Protein AF-0000000068951080 (afdb_homodimer)

Nearest PDB structures (foldseek):
  8px4-assembly2_B-2  TM=9.519E-01  e=4.107E-10  Leptospira interrogans serovar Copenhageni
  8ck4-assembly1_A  TM=9.350E-01  e=1.246E-05  Homo sapiens
  3f1n-assembly1_A  TM=9.332E-01  e=1.671E-05  Homo sapiens
  1vb6-assembly1_B  TM=8.051E-01  e=1.194E-06  Escherichia coli K-12
  3mfx-assembly2_C-2  TM=7.605E-01  e=4.877E-06  Shewanella oneidensis

Radius of gyration: 23.64 Å; Cα contacts (8 Å, |Δi|>4): 684; chains: 2; bounding box: 45×68×58 Å

Solvent-accessible surface area (backbone atoms only — not comparable to full-atom values): 20672 Å² total; per-residue (Å²): 127,80,74,78,62,65,58,40,37,67,63,53,42,43,66,37,76,42,21,42,36,32,26,39,89,87,38,32,24,73,38,50,26,56,24,33,29,83,66,34,62,41,48,44,76,73,47,43,68,35,52,57,66,75,42,33,35,78,94,40,40,66,65,49,53,55,52,53,52,46,21,70,72,62,41,78,45,71,67,58,68,49,42,31,52,23,71,87,67,47,80,34,34,32,38,32,36,34,31,49,39,76,92,76,50,28,38,42,34,39,41,34,79,42,40,75,69,37,63,47,37,63,56,48,53,42,45,61,69,54,74,51,88,64,54,74,66,48,48,54,51,50,55,42,62,52,32,61,54,48,69,64,52,46,11,61,75,68,72,45,54,56,69,58,40,49,52,48,51,54,48,50,26,58,69,70,70,34,68,57,68,51,24,49,48,18,53,43,47,46,55,64,31,72,84,128,79,74,79,62,65,56,39,37,66,64,54,43,41,66,37,78,41,21,42,36,33,26,39,90,87,37,33,25,72,39,51,25,56,23,33,28,84,67,34,64,43,49,44,76,72,47,44,68,36,53,56,67,77,42,35,35,77,91,42,39,66,64,48,53,56,50,52,52,45,20,71,72,62,39,79,45,70,66,57,68,49,43,30,52,23,71,88,67,47,79,35,34,32,38,33,36,32,32,50,38,76,92,77,52,29,38,43,33,40,40,35,79,44,40,74,66,34,62,45,38,61,54,48,54,40,46,62,70,51,74,51,90,64,56,73,66,49,48,55,51,50,54,42,62,51,32,60,55,46,70,64,51,46,11,62,76,68,72,45,52,57,69,56,42,48,51,48,51,54,50,50,25,58,71,68,71,33,68,57,68,51,24,49,49,18,52,39,48,46,55,64,36,72,84

Organism: Cupriavidus necator (strain ATCC 17699 / DSM 428 / KCTC 22496 / NCIMB 10442 / H16 / Stanier 337) (NCBI:txid381666)

pLDDT: mean 86.53, std 14.79, range [32.91, 98.44]

Foldseek 3Di:
DPPCPDPDPQVVQQPDLWKKFKAAPVQFTQFIHQNCCVQQVDGRVRRHGDRPLVQFDPVCSVVVVVVSVCQLVFDFDFFDWGWGAHPVGDIWIWTWTWHADPVVRIIIITTDGCVVVVPCPLLNLLCVVLVQDDDPVLSQLLSCLLDPDDLVRSCVVVVHDSVVSVVSQVVVCVSSVADDSVRSNVSSVCSVVVD/DPPCPDPDPQVVQQPDLWKKFKAAPVQFTQFIHQNCCVQQVDGRVRRHGDRPLVQFDPVCSVVVVVVVVCQLVFDFDFFDWGWGAHPVGDTWIWTKTWHADPVVRIIIITTDGCVVVVPCPLLNLLCVVLVQDDDPVLSQLLSCLLDPADLVRSCVVVVHDSVVSVVSQVVVCVSSVADDSCRSNVSSVCSVVVD

Structure (mmCIF, N/CA/C/O backbone):
data_AF-0000000068951080-model_v1
#
loop_
_entity.id
_entity.type
_entity.pdbx_description
1 polymer 'Helix-turn-helix transcriptional regulator'
#
loop_
_atom_site.group_PDB
_atom_site.id
_atom_site.type_symbol
_atom_site.label_atom_id
_atom_site.label_alt_id
_atom_site.label_comp_id
_atom_site.label_asym_id
_atom_site.label_entity_id
_atom_site.label_seq_id
_atom_site.pdbx_PDB_ins_code
_atom_site.Cartn_x
_atom_site.Cartn_y
_atom_site.Cartn_z
_atom_site.occupancy
_atom_site.B_iso_or_equiv
_atom_site.auth_seq_id
_atom_site.auth_comp_id
_atom_site.auth_asym_id
_atom_site.auth_atom_id
_atom_site.pdbx_PDB_model_num
ATOM 1 N N . MET A 1 1 ? -13.789 -29.672 -14.617 1 33.22 1 MET A N 1
ATOM 2 C CA . MET A 1 1 ? -12.867 -29.594 -15.75 1 33.22 1 MET A CA 1
ATOM 3 C C . MET A 1 1 ? -11.547 -28.953 -15.344 1 33.22 1 MET A C 1
ATOM 5 O O . MET A 1 1 ? -11.539 -27.828 -14.812 1 33.22 1 MET A O 1
ATOM 9 N N . SER A 1 2 ? -10.57 -29.734 -15 1 42.75 2 SER A N 1
ATOM 10 C CA . SER A 1 2 ? -9.195 -29.406 -14.641 1 42.75 2 SER A CA 1
ATOM 11 C C . SER A 1 2 ? -8.617 -28.328 -15.555 1 42.75 2 SER A C 1
ATOM 13 O O . SER A 1 2 ? -8.523 -28.531 -16.766 1 42.75 2 SER A O 1
ATOM 15 N N . ILE A 1 3 ? -9.094 -27.078 -15.383 1 47.81 3 ILE A N 1
ATOM 16 C CA . ILE A 1 3 ? -8.531 -26.062 -16.266 1 47.81 3 ILE A CA 1
ATOM 17 C C . ILE A 1 3 ? -7.055 -26.359 -16.516 1 47.81 3 ILE A C 1
ATOM 19 O O . ILE A 1 3 ? -6.32 -26.719 -15.594 1 47.81 3 ILE A O 1
ATOM 23 N N . GLU A 1 4 ? -6.84 -26.938 -17.688 1 49.25 4 GLU A N 1
ATOM 24 C CA . GLU A 1 4 ? -5.484 -27.25 -18.141 1 49.25 4 GLU A CA 1
ATOM 25 C C . GLU A 1 4 ? -4.621 -25.984 -18.172 1 49.25 4 GLU A C 1
ATOM 27 O O . GLU A 1 4 ? -4.555 -25.297 -19.188 1 49.25 4 GLU A O 1
ATOM 32 N N . ILE A 1 5 ? -4.59 -25.297 -17.062 1 49.69 5 ILE A N 1
ATOM 33 C CA . ILE A 1 5 ? -3.551 -24.266 -17.078 1 49.69 5 ILE A CA 1
ATOM 34 C C . ILE A 1 5 ? -2.186 -24.922 -17.266 1 49.69 5 ILE A C 1
ATOM 36 O O . ILE A 1 5 ? -1.924 -26 -16.734 1 49.69 5 ILE A O 1
ATOM 40 N N . GLY A 1 6 ? -1.582 -24.641 -18.344 1 52.34 6 GLY A N 1
ATOM 41 C CA . GLY A 1 6 ? -0.283 -25.203 -18.672 1 52.34 6 GLY A CA 1
ATOM 42 C C . GLY A 1 6 ? 0.502 -25.641 -17.453 1 52.34 6 GLY A C 1
ATOM 43 O O . GLY A 1 6 ? 0.198 -25.219 -16.328 1 52.34 6 GLY A O 1
ATOM 44 N N . LYS A 1 7 ? 1.09 -26.891 -17.484 1 59.62 7 LYS A N 1
ATOM 45 C CA . LYS A 1 7 ? 1.862 -27.625 -16.484 1 59.62 7 LYS A CA 1
ATOM 46 C C . LYS A 1 7 ? 3.146 -26.875 -16.125 1 59.62 7 LYS A C 1
ATOM 48 O O . LYS A 1 7 ? 3.932 -27.344 -15.297 1 59.62 7 LYS A O 1
ATOM 53 N N . ASP A 1 8 ? 3.238 -25.547 -16.766 1 67.62 8 ASP A N 1
ATOM 54 C CA . ASP A 1 8 ? 4.527 -24.891 -16.547 1 67.62 8 ASP A CA 1
ATOM 55 C C . ASP A 1 8 ? 4.387 -23.703 -15.602 1 67.62 8 ASP A C 1
ATOM 57 O O . ASP A 1 8 ? 3.758 -22.703 -15.953 1 67.62 8 ASP A O 1
ATOM 61 N N . ILE A 1 9 ? 4.941 -23.828 -14.414 1 70.94 9 ILE A N 1
ATOM 62 C CA . ILE A 1 9 ? 4.914 -22.828 -13.352 1 70.94 9 ILE A CA 1
ATOM 63 C C . ILE A 1 9 ? 5.406 -21.484 -13.891 1 70.94 9 ILE A C 1
ATOM 65 O O . ILE A 1 9 ? 4.816 -20.438 -13.609 1 70.94 9 ILE A O 1
ATOM 69 N N . THR A 1 10 ? 6.457 -21.594 -14.727 1 73.12 10 THR A N 1
ATOM 70 C CA . THR A 1 10 ? 7.047 -20.375 -15.273 1 73.12 10 THR A CA 1
ATOM 71 C C . THR A 1 10 ? 6.07 -19.672 -16.219 1 73.12 10 THR A C 1
ATOM 73 O O . THR A 1 10 ? 5.938 -18.438 -16.172 1 73.12 10 THR A O 1
ATOM 76 N N . ALA A 1 11 ? 5.352 -20.438 -16.969 1 75 11 ALA A N 1
ATOM 77 C CA . ALA A 1 11 ? 4.379 -19.875 -17.906 1 75 11 ALA A CA 1
ATOM 78 C C . ALA A 1 11 ? 3.225 -19.219 -17.156 1 75 11 ALA A C 1
ATOM 80 O O . ALA A 1 11 ? 2.738 -18.156 -17.562 1 75 11 ALA A O 1
ATOM 81 N N . PHE A 1 12 ? 2.918 -19.875 -16.109 1 80.25 12 PHE A N 1
ATOM 82 C CA . PHE A 1 12 ? 1.826 -19.312 -15.32 1 80.25 12 PHE A CA 1
ATOM 83 C C . PHE A 1 12 ? 2.254 -18.016 -14.641 1 80.25 12 PHE A C 1
ATOM 85 O O . PHE A 1 12 ? 1.551 -17.016 -14.727 1 80.25 12 PHE A O 1
ATOM 92 N N . ALA A 1 13 ? 3.406 -18.062 -13.984 1 83.25 13 ALA A N 1
ATOM 93 C CA . ALA A 1 13 ? 3.936 -16.875 -13.305 1 83.25 13 ALA A CA 1
ATOM 94 C C . ALA A 1 13 ? 4.121 -15.727 -14.281 1 83.25 13 ALA A C 1
ATOM 96 O O . ALA A 1 13 ? 3.916 -14.562 -13.922 1 83.25 13 ALA A O 1
ATOM 97 N N . ASP A 1 14 ? 4.43 -16.047 -15.523 1 82.5 14 ASP A N 1
ATOM 98 C CA . ASP A 1 14 ? 4.691 -15.031 -16.547 1 82.5 14 ASP A CA 1
ATOM 99 C C . ASP A 1 14 ? 3.4 -14.344 -16.984 1 82.5 14 ASP A C 1
ATOM 101 O O . ASP A 1 14 ? 3.438 -13.305 -17.641 1 82.5 14 ASP A O 1
ATOM 105 N N . GLN A 1 15 ? 2.244 -14.914 -16.609 1 83.75 15 GLN A N 1
ATOM 106 C CA . GLN A 1 15 ? 0.969 -14.305 -16.969 1 83.75 15 GLN A CA 1
ATOM 107 C C . GLN A 1 15 ? 0.509 -13.32 -15.891 1 83.75 15 GLN A C 1
ATOM 109 O O . GLN A 1 15 ? -0.395 -12.516 -16.125 1 83.75 15 GLN A O 1
ATOM 114 N N . LEU A 1 16 ? 1.126 -13.461 -14.719 1 91.12 16 LEU A N 1
ATOM 115 C CA . LEU A 1 16 ? 0.742 -12.57 -13.625 1 91.12 16 LEU A CA 1
ATOM 116 C C . LEU A 1 16 ? 1.291 -11.164 -13.852 1 91.12 16 LEU A C 1
ATOM 118 O O . LEU A 1 16 ? 2.346 -11 -14.469 1 91.12 16 LEU A O 1
ATOM 122 N N . LEU A 1 17 ? 0.596 -10.188 -13.391 1 94.94 17 LEU A N 1
ATOM 123 C CA . LEU A 1 17 ? 1.039 -8.805 -13.5 1 94.94 17 LEU A CA 1
ATOM 124 C C . LEU A 1 17 ? 2.039 -8.461 -12.398 1 94.94 17 LEU A C 1
ATOM 126 O O . LEU A 1 17 ? 2.828 -7.523 -12.539 1 94.94 17 LEU A O 1
ATOM 130 N N . ASP A 1 18 ? 2.031 -9.18 -11.273 1 97.25 18 ASP A N 1
ATOM 131 C CA . ASP A 1 18 ? 3.027 -9.062 -10.211 1 97.25 18 ASP A CA 1
ATOM 132 C C . ASP A 1 18 ? 4.262 -9.906 -10.523 1 97.25 18 ASP A C 1
ATOM 134 O O . ASP A 1 18 ? 4.148 -10.977 -11.133 1 97.25 18 ASP A O 1
ATOM 138 N N . ALA A 1 19 ? 5.367 -9.445 -10.188 1 97.38 19 ALA A N 1
ATOM 139 C CA . ALA A 1 19 ? 6.578 -10.234 -10.391 1 97.38 19 ALA A CA 1
ATOM 140 C C . ALA A 1 19 ? 6.773 -11.242 -9.258 1 97.38 19 ALA A C 1
ATOM 142 O O . ALA A 1 19 ? 6.617 -10.898 -8.086 1 97.38 19 ALA A O 1
ATOM 143 N N . VAL A 1 20 ? 7.031 -12.469 -9.578 1 95.5 20 VAL A N 1
ATOM 144 C CA . VAL A 1 20 ? 7.34 -13.516 -8.609 1 95.5 20 VAL A CA 1
ATOM 145 C C . VAL A 1 20 ? 8.852 -13.727 -8.539 1 95.5 20 VAL A C 1
ATOM 147 O O . VAL A 1 20 ? 9.508 -13.891 -9.57 1 95.5 20 VAL A O 1
ATOM 150 N N . PHE A 1 21 ? 9.398 -13.695 -7.332 1 95.69 21 PHE A N 1
ATOM 151 C CA . PHE A 1 21 ? 10.82 -13.867 -7.09 1 95.69 21 PHE A CA 1
ATOM 152 C C . PHE A 1 21 ? 11.078 -15.125 -6.273 1 95.69 21 PHE A C 1
ATOM 154 O O . PHE A 1 21 ? 10.352 -15.422 -5.324 1 95.69 21 PHE A O 1
ATOM 161 N N . LEU A 1 22 ? 11.992 -15.898 -6.645 1 94.12 22 LEU A N 1
ATOM 162 C CA . LEU A 1 22 ? 12.648 -16.891 -5.801 1 94.12 22 LEU A CA 1
ATOM 163 C C . LEU A 1 22 ? 14.078 -16.469 -5.48 1 94.12 22 LEU A C 1
ATOM 165 O O . LEU A 1 22 ? 14.883 -16.266 -6.387 1 94.12 22 LEU A O 1
ATOM 169 N N . VAL A 1 23 ? 14.367 -16.297 -4.184 1 96.31 23 VAL A N 1
ATOM 170 C CA . VAL A 1 23 ? 15.656 -15.773 -3.73 1 96.31 23 VAL A CA 1
ATOM 171 C C . VAL A 1 23 ? 16.266 -16.734 -2.715 1 96.31 23 VAL A C 1
ATOM 173 O O . VAL A 1 23 ? 15.594 -17.188 -1.79 1 96.31 23 VAL A O 1
ATOM 176 N N . ASP A 1 24 ? 17.469 -17.062 -2.85 1 96 24 ASP A N 1
ATOM 177 C CA . ASP A 1 24 ? 18.109 -18.016 -1.945 1 96 24 ASP A CA 1
ATOM 178 C C . ASP A 1 24 ? 18.516 -17.328 -0.638 1 96 24 ASP A C 1
ATOM 180 O O . ASP A 1 24 ? 18.234 -16.156 -0.433 1 96 24 ASP A O 1
ATOM 184 N N . THR A 1 25 ? 19.109 -18.094 0.329 1 96 25 THR A N 1
ATOM 185 C CA . THR A 1 25 ? 19.422 -17.625 1.67 1 96 25 THR A CA 1
ATOM 186 C C . THR A 1 25 ? 20.484 -16.516 1.611 1 96 25 THR A C 1
ATOM 188 O O . THR A 1 25 ? 20.562 -15.672 2.506 1 96 25 THR A O 1
ATOM 191 N N . GLY A 1 26 ? 21.281 -16.516 0.498 1 96 26 GLY A N 1
ATOM 192 C CA . GLY A 1 26 ? 22.312 -15.508 0.331 1 96 26 GLY A CA 1
ATOM 193 C C . GLY A 1 26 ? 21.797 -14.227 -0.298 1 96 26 GLY A C 1
ATOM 194 O O . GLY A 1 26 ? 22.5 -13.219 -0.347 1 96 26 GLY A O 1
ATOM 195 N N . GLY A 1 27 ? 20.594 -14.203 -0.758 1 97.12 27 GLY A N 1
ATOM 196 C CA . GLY A 1 27 ? 20.016 -13.008 -1.342 1 97.12 27 GLY A CA 1
ATOM 197 C C . GLY A 1 27 ? 20.125 -12.969 -2.854 1 97.12 27 GLY A C 1
ATOM 198 O O . GLY A 1 27 ? 19.859 -11.938 -3.473 1 97.12 27 GLY A O 1
ATOM 199 N N . ARG A 1 28 ? 20.516 -14.062 -3.486 1 97.62 28 ARG A N 1
ATOM 200 C CA . ARG A 1 28 ? 20.609 -14.125 -4.941 1 97.62 28 ARG A CA 1
ATOM 201 C C . ARG A 1 28 ? 19.297 -14.555 -5.566 1 97.62 28 ARG A C 1
ATOM 203 O O . ARG A 1 28 ? 18.641 -15.484 -5.078 1 97.62 28 ARG A O 1
ATOM 210 N N . ILE A 1 29 ? 18.969 -13.852 -6.621 1 96.94 29 ILE A N 1
ATOM 211 C CA . ILE A 1 29 ? 17.734 -14.156 -7.332 1 96.94 29 ILE A CA 1
ATOM 212 C C . ILE A 1 29 ? 17.922 -15.43 -8.164 1 96.94 29 ILE A C 1
ATOM 214 O O . ILE A 1 29 ? 18.734 -15.453 -9.094 1 96.94 29 ILE A O 1
ATOM 218 N N . GLN A 1 30 ? 17.141 -16.453 -7.844 1 94.19 30 GLN A N 1
ATOM 219 C CA . GLN A 1 30 ? 17.203 -17.719 -8.586 1 94.19 30 GLN A CA 1
ATOM 220 C C . GLN A 1 30 ? 16.188 -17.734 -9.734 1 94.19 30 GLN A C 1
ATOM 222 O O . GLN A 1 30 ? 16.406 -18.391 -10.75 1 94.19 30 GLN A O 1
ATOM 227 N N . TYR A 1 31 ? 15.156 -17 -9.547 1 91.5 31 TYR A N 1
ATOM 228 C CA . TYR A 1 31 ? 14.086 -16.891 -10.539 1 91.5 31 TYR A CA 1
ATOM 229 C C . TYR A 1 31 ? 13.297 -15.602 -10.344 1 91.5 31 TYR A C 1
ATOM 231 O O . TYR A 1 31 ? 13.07 -15.172 -9.211 1 91.5 31 TYR A O 1
ATOM 239 N N . VAL A 1 32 ? 12.961 -15.016 -11.406 1 94.56 32 VAL A N 1
ATOM 240 C CA . VAL A 1 32 ? 12.031 -13.898 -11.422 1 94.56 32 VAL A CA 1
ATOM 241 C C . VAL A 1 32 ? 11.141 -13.969 -12.656 1 94.56 32 VAL A C 1
ATOM 243 O O . VAL A 1 32 ? 11.609 -14.312 -13.75 1 94.56 32 VAL A O 1
ATOM 246 N N . SER A 1 33 ? 9.883 -13.695 -12.539 1 93.81 33 SER A N 1
ATOM 247 C CA . SER A 1 33 ? 8.922 -13.836 -13.633 1 93.81 33 SER A CA 1
ATOM 248 C C . SER A 1 33 ? 8.984 -12.641 -14.578 1 93.81 33 SER A C 1
ATOM 250 O O . SER A 1 33 ? 9.641 -11.641 -14.281 1 93.81 33 SER A O 1
ATOM 252 N N . ALA A 1 34 ? 8.312 -12.742 -15.711 1 94.06 34 ALA A N 1
ATOM 253 C CA . ALA A 1 34 ? 8.391 -11.82 -16.844 1 94.06 34 ALA A CA 1
ATOM 254 C C . ALA A 1 34 ? 7.891 -10.438 -16.453 1 94.06 34 ALA A C 1
ATOM 256 O O . ALA A 1 34 ? 8.32 -9.43 -17.031 1 94.06 34 ALA A O 1
ATOM 257 N N . ALA A 1 35 ? 7.016 -10.352 -15.469 1 95.69 35 ALA A N 1
ATOM 258 C CA . ALA A 1 35 ? 6.426 -9.07 -15.07 1 95.69 35 ALA A CA 1
ATOM 259 C C . ALA A 1 35 ? 7.5 -8.102 -14.594 1 95.69 35 ALA A C 1
ATOM 261 O O . ALA A 1 35 ? 7.281 -6.883 -14.57 1 95.69 35 ALA A O 1
ATOM 262 N N . CYS A 1 36 ? 8.672 -8.578 -14.25 1 97.19 36 CYS A N 1
ATOM 263 C CA . CYS A 1 36 ? 9.734 -7.723 -13.734 1 97.19 36 CYS A CA 1
ATOM 264 C C . CYS A 1 36 ? 10.141 -6.672 -14.766 1 97.19 36 CYS A C 1
ATOM 266 O O . CYS A 1 36 ? 10.562 -5.574 -14.406 1 97.19 36 CYS A O 1
ATOM 268 N N . GLU A 1 37 ? 10.07 -7.035 -16.031 1 96.94 37 GLU A N 1
ATOM 269 C CA . GLU A 1 37 ? 10.5 -6.109 -17.078 1 96.94 37 GLU A CA 1
ATOM 270 C C . GLU A 1 37 ? 9.625 -4.859 -17.094 1 96.94 37 GLU A C 1
ATOM 272 O O . GLU A 1 37 ? 10.133 -3.742 -17.234 1 96.94 37 GLU A O 1
ATOM 277 N N . GLY A 1 38 ? 8.312 -5.012 -17 1 95.81 38 GLY A N 1
ATOM 278 C CA . GLY A 1 38 ? 7.41 -3.871 -16.953 1 95.81 38 GLY A CA 1
ATOM 279 C C . GLY A 1 38 ? 7.531 -3.07 -15.672 1 95.81 38 GLY A C 1
ATOM 280 O O . GLY A 1 38 ? 7.312 -1.856 -15.672 1 95.81 38 GLY A O 1
ATOM 281 N N . ILE A 1 39 ? 8.008 -3.717 -14.586 1 97.19 39 ILE A N 1
ATOM 282 C CA . ILE A 1 39 ? 8.047 -3.09 -13.266 1 97.19 39 ILE A CA 1
ATOM 283 C C . ILE A 1 39 ? 9.391 -2.402 -13.062 1 97.19 39 ILE A C 1
ATOM 285 O O . ILE A 1 39 ? 9.453 -1.245 -12.641 1 97.19 39 ILE A O 1
ATOM 289 N N . PHE A 1 40 ? 10.492 -3.076 -13.43 1 97.56 40 PHE A N 1
ATOM 290 C CA . PHE A 1 40 ? 11.82 -2.594 -13.062 1 97.56 40 PHE A CA 1
ATOM 291 C C . PHE A 1 40 ? 12.602 -2.17 -14.297 1 97.56 40 PHE A C 1
ATOM 293 O O . PHE A 1 40 ? 13.641 -1.514 -14.188 1 97.56 40 PHE A O 1
ATOM 300 N N . GLY A 1 41 ? 12.094 -2.57 -15.516 1 97.62 41 GLY A N 1
ATOM 301 C CA . GLY A 1 41 ? 12.797 -2.254 -16.75 1 97.62 41 GLY A CA 1
ATOM 302 C C . GLY A 1 41 ? 13.859 -3.273 -17.109 1 97.62 41 GLY A C 1
ATOM 303 O O . GLY A 1 41 ? 14.484 -3.178 -18.172 1 97.62 41 GLY A O 1
ATOM 304 N N . TYR A 1 42 ? 14.148 -4.293 -16.297 1 97.31 42 TYR A N 1
ATOM 305 C CA . TYR A 1 42 ? 15.133 -5.344 -16.531 1 97.31 42 TYR A CA 1
ATOM 306 C C . TYR A 1 42 ? 14.453 -6.637 -16.969 1 97.31 42 TYR A C 1
ATOM 308 O O . TYR A 1 42 ? 13.383 -6.984 -16.469 1 97.31 42 TYR A O 1
ATOM 316 N N . THR A 1 43 ? 15.078 -7.363 -17.828 1 95.88 43 THR A N 1
ATOM 317 C CA . THR A 1 43 ? 14.578 -8.688 -18.219 1 95.88 43 THR A CA 1
ATOM 318 C C . THR A 1 43 ? 14.891 -9.711 -17.125 1 95.88 43 THR A C 1
ATOM 320 O O . THR A 1 43 ? 15.773 -9.5 -16.297 1 95.88 43 THR A O 1
ATOM 323 N N . PRO A 1 44 ? 14.141 -10.805 -17.156 1 95.06 44 PRO A N 1
ATOM 324 C CA . PRO A 1 44 ? 14.469 -11.875 -16.219 1 95.06 44 PRO A CA 1
ATOM 325 C C . PRO A 1 44 ? 15.922 -12.336 -16.328 1 95.06 44 PRO A C 1
ATOM 327 O O . PRO A 1 44 ? 16.562 -12.609 -15.312 1 95.06 44 PRO A O 1
ATOM 330 N N . LYS A 1 45 ? 16.438 -12.383 -17.438 1 94.81 45 LYS A N 1
ATOM 331 C CA . LYS A 1 45 ? 17.812 -12.789 -17.672 1 94.81 45 LYS A CA 1
ATOM 332 C C . LYS A 1 45 ? 18.797 -11.82 -17.016 1 94.81 45 LYS A C 1
ATOM 334 O O . LYS A 1 45 ? 19.781 -12.242 -16.406 1 94.81 45 LYS A O 1
ATOM 339 N N . ASP A 1 46 ? 18.453 -10.523 -17.094 1 95.38 46 ASP A N 1
ATOM 340 C CA . ASP A 1 46 ? 19.281 -9.492 -16.484 1 95.38 46 ASP A CA 1
ATOM 341 C C . ASP A 1 46 ? 19.281 -9.625 -14.961 1 95.38 46 ASP A C 1
ATOM 343 O O . ASP A 1 46 ? 20.281 -9.328 -14.305 1 95.38 46 ASP A O 1
ATOM 347 N N . MET A 1 47 ? 18.266 -10.062 -14.352 1 95.38 47 MET A N 1
ATOM 348 C CA . MET A 1 47 ? 18.062 -10.016 -12.906 1 95.38 47 MET A CA 1
ATOM 349 C C . MET A 1 47 ? 18.5 -11.328 -12.258 1 95.38 47 MET A C 1
ATOM 351 O O . MET A 1 47 ? 18.938 -11.336 -11.109 1 95.38 47 MET A O 1
ATOM 355 N N . ALA A 1 48 ? 18.328 -12.438 -13.031 1 93.94 48 ALA A N 1
ATOM 356 C CA . ALA A 1 48 ? 18.703 -13.734 -12.484 1 93.94 48 ALA A CA 1
ATOM 357 C C . ALA A 1 48 ? 20.188 -13.742 -12.102 1 93.94 48 ALA A C 1
ATOM 359 O O . ALA A 1 48 ? 21.031 -13.297 -12.875 1 93.94 48 ALA A O 1
ATOM 360 N N . GLY A 1 49 ? 20.516 -14.148 -10.875 1 95.25 49 GLY A N 1
ATOM 361 C CA . GLY A 1 49 ? 21.891 -14.234 -10.406 1 95.25 49 GLY A CA 1
ATOM 362 C C . GLY A 1 49 ? 22.328 -13.016 -9.617 1 95.25 49 GLY A C 1
ATOM 363 O O . GLY A 1 49 ? 23.328 -13.062 -8.898 1 95.25 49 GLY A O 1
ATOM 364 N N . GLU A 1 50 ? 21.641 -11.969 -9.727 1 97.25 50 GLU A N 1
ATOM 365 C CA . GLU A 1 50 ? 21.969 -10.734 -9.016 1 97.25 50 GLU A CA 1
ATOM 366 C C . GLU A 1 50 ? 21.516 -10.797 -7.559 1 97.25 50 GLU A C 1
ATOM 368 O O . GLU A 1 50 ? 20.656 -11.617 -7.203 1 97.25 50 GLU A O 1
ATOM 373 N N . PHE A 1 51 ? 22.188 -9.977 -6.73 1 97.75 51 PHE A N 1
ATOM 374 C CA . PHE A 1 51 ? 21.703 -9.797 -5.367 1 97.75 51 PHE A CA 1
ATOM 375 C C . PHE A 1 51 ? 20.5 -8.867 -5.336 1 97.75 51 PHE A C 1
ATOM 377 O O . PHE A 1 51 ? 20.562 -7.738 -5.812 1 97.75 51 PHE A O 1
ATOM 384 N N . ILE A 1 52 ? 19.453 -9.344 -4.789 1 98.06 52 ILE A N 1
ATOM 385 C CA . ILE A 1 52 ? 18.203 -8.594 -4.809 1 98.06 52 ILE A CA 1
ATOM 386 C C . ILE A 1 52 ? 18.359 -7.281 -4.051 1 98.06 52 ILE A C 1
ATOM 388 O O . ILE A 1 52 ? 17.766 -6.266 -4.414 1 98.06 52 ILE A O 1
ATOM 392 N N . ILE A 1 53 ? 19.25 -7.23 -3.01 1 97.94 53 ILE A N 1
ATOM 393 C CA . ILE A 1 53 ? 19.422 -6.051 -2.168 1 97.94 53 ILE A CA 1
ATOM 394 C C . ILE A 1 53 ? 20.031 -4.914 -2.986 1 97.94 53 ILE A C 1
ATOM 396 O O . ILE A 1 53 ? 19.828 -3.738 -2.68 1 97.94 53 ILE A O 1
ATOM 400 N N . ASP A 1 54 ? 20.734 -5.227 -4.074 1 97.12 54 ASP A N 1
ATOM 401 C CA . ASP A 1 54 ? 21.406 -4.223 -4.898 1 97.12 54 ASP A CA 1
ATOM 402 C C . ASP A 1 54 ? 20.391 -3.416 -5.703 1 97.12 54 ASP A C 1
ATOM 404 O O . ASP A 1 54 ? 20.703 -2.334 -6.207 1 97.12 54 ASP A O 1
ATOM 408 N N . LEU A 1 55 ? 19.219 -3.912 -5.906 1 97.44 55 LEU A N 1
ATOM 409 C CA . LEU A 1 55 ? 18.172 -3.227 -6.645 1 97.44 55 LEU A CA 1
ATOM 410 C C . LEU A 1 55 ? 17.359 -2.309 -5.723 1 97.44 55 LEU A C 1
ATOM 412 O O . LEU A 1 55 ? 16.609 -1.46 -6.191 1 97.44 55 LEU A O 1
ATOM 416 N N . VAL A 1 56 ? 17.531 -2.52 -4.402 1 97.44 56 VAL A N 1
ATOM 417 C CA . VAL A 1 56 ? 16.797 -1.736 -3.41 1 97.44 56 VAL A CA 1
ATOM 418 C C . VAL A 1 56 ? 17.469 -0.373 -3.24 1 97.44 56 VAL A C 1
ATOM 420 O O . VAL A 1 56 ? 18.688 -0.275 -3.199 1 97.44 56 VAL A O 1
ATOM 423 N N . MET A 1 57 ? 16.625 0.707 -3.203 1 94.31 57 MET A N 1
ATOM 424 C CA . MET A 1 57 ? 17.172 2.029 -2.906 1 94.31 57 MET A CA 1
ATOM 425 C C . MET A 1 57 ? 17.984 2.008 -1.614 1 94.31 57 MET A C 1
ATOM 427 O O . MET A 1 57 ? 17.578 1.379 -0.635 1 94.31 57 MET A O 1
ATOM 431 N N . PRO A 1 58 ? 19.094 2.668 -1.542 1 94.44 58 PRO A N 1
ATOM 432 C CA . PRO A 1 58 ? 19.984 2.627 -0.38 1 94.44 58 PRO A CA 1
ATOM 433 C C . PRO A 1 58 ? 19.266 2.93 0.93 1 94.44 58 PRO A C 1
ATOM 435 O O . PRO A 1 58 ? 19.484 2.244 1.933 1 94.44 58 PRO A O 1
ATOM 438 N N . ALA A 1 59 ? 18.312 3.824 0.937 1 85.38 59 ALA A N 1
ATOM 439 C CA . ALA A 1 59 ? 17.609 4.262 2.143 1 85.38 59 ALA A CA 1
ATOM 440 C C . ALA A 1 59 ? 16.719 3.152 2.693 1 85.38 59 ALA A C 1
ATOM 442 O O . ALA A 1 59 ? 16.328 3.184 3.863 1 85.38 59 ALA A O 1
ATOM 443 N N . ASP A 1 60 ? 16.391 2.139 1.882 1 89.25 60 ASP A N 1
ATOM 444 C CA . ASP A 1 60 ? 15.43 1.114 2.285 1 89.25 60 ASP A CA 1
ATOM 445 C C . ASP A 1 60 ? 16.125 -0.214 2.564 1 89.25 60 ASP A C 1
ATOM 447 O O . ASP A 1 60 ? 15.484 -1.193 2.943 1 89.25 60 ASP A O 1
ATOM 451 N N . ARG A 1 61 ? 17.453 -0.299 2.469 1 95.19 61 ARG A N 1
ATOM 452 C CA . ARG A 1 61 ? 18.156 -1.57 2.48 1 95.19 61 ARG A CA 1
ATOM 453 C C . ARG A 1 61 ? 18.156 -2.195 3.871 1 95.19 61 ARG A C 1
ATOM 455 O O . ARG A 1 61 ? 17.906 -3.396 4.016 1 95.19 61 ARG A O 1
ATOM 462 N N . ASP A 1 62 ? 18.344 -1.379 4.891 1 93.31 62 ASP A N 1
ATOM 463 C CA . ASP A 1 62 ? 18.406 -1.926 6.242 1 93.31 62 ASP A CA 1
ATOM 464 C C . ASP A 1 62 ? 17.078 -2.58 6.629 1 93.31 62 ASP A C 1
ATOM 466 O O . ASP A 1 62 ? 17.047 -3.723 7.094 1 93.31 62 ASP A O 1
ATOM 470 N N . ARG A 1 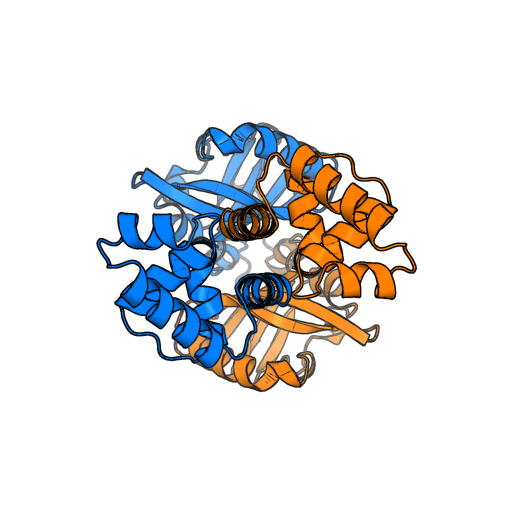63 ? 15.969 -1.921 6.484 1 91.69 63 ARG A N 1
ATOM 471 C CA . ARG A 1 63 ? 14.656 -2.469 6.832 1 91.69 63 ARG A CA 1
ATOM 472 C C . ARG A 1 63 ? 14.328 -3.682 5.969 1 91.69 63 ARG A C 1
ATOM 474 O O . ARG A 1 63 ? 13.648 -4.605 6.422 1 91.69 63 ARG A O 1
ATOM 481 N N . THR A 1 64 ? 14.805 -3.697 4.695 1 96.19 64 THR A N 1
ATOM 482 C CA . THR A 1 64 ? 14.594 -4.828 3.799 1 96.19 64 THR A CA 1
ATOM 483 C C . THR A 1 64 ? 15.312 -6.07 4.312 1 96.19 64 THR A C 1
ATOM 485 O O . THR A 1 64 ? 14.766 -7.172 4.277 1 96.19 64 THR A O 1
ATOM 488 N N . ILE A 1 65 ? 16.562 -5.898 4.809 1 96.5 65 ILE A N 1
ATOM 489 C CA . ILE A 1 65 ? 17.359 -7 5.344 1 96.5 65 ILE A CA 1
ATOM 490 C C . ILE A 1 65 ? 16.656 -7.586 6.57 1 96.5 65 ILE A C 1
ATOM 492 O O . ILE A 1 65 ? 16.562 -8.805 6.715 1 96.5 65 ILE A O 1
ATOM 496 N N . ILE A 1 66 ? 16.172 -6.734 7.449 1 96.31 66 ILE A N 1
ATOM 497 C CA . ILE A 1 66 ? 15.453 -7.168 8.641 1 96.31 66 ILE A CA 1
ATOM 498 C C . ILE A 1 66 ? 14.219 -7.965 8.234 1 96.31 66 ILE A C 1
ATOM 500 O O . ILE A 1 66 ? 13.953 -9.039 8.789 1 96.31 66 ILE A O 1
ATOM 504 N N . GLU A 1 67 ? 13.445 -7.461 7.285 1 95.44 67 GLU A N 1
ATOM 505 C CA . GLU A 1 67 ? 12.25 -8.133 6.801 1 95.44 67 GLU A CA 1
ATOM 506 C C . GLU A 1 67 ? 12.586 -9.5 6.211 1 95.44 67 GLU A C 1
ATOM 508 O O . GLU A 1 67 ? 11.875 -10.477 6.457 1 95.44 67 GLU A O 1
ATOM 513 N N . ALA A 1 68 ? 13.695 -9.617 5.375 1 97.5 68 ALA A N 1
ATOM 514 C CA . ALA A 1 68 ? 14.133 -10.875 4.77 1 97.5 68 ALA A CA 1
ATOM 515 C C . ALA A 1 68 ? 14.445 -11.922 5.84 1 97.5 68 ALA A C 1
ATOM 517 O O . ALA A 1 68 ? 14.125 -13.102 5.676 1 97.5 68 ALA A O 1
ATOM 518 N N . LYS A 1 69 ? 15.016 -11.469 6.969 1 97.31 69 LYS A N 1
ATOM 519 C CA . LYS A 1 69 ? 15.328 -12.375 8.07 1 97.31 69 LYS A CA 1
ATOM 520 C C . LYS A 1 69 ? 14.047 -12.938 8.695 1 97.31 69 LYS A C 1
ATOM 522 O O . LYS A 1 69 ? 14 -14.109 9.062 1 97.31 69 LYS A O 1
ATOM 527 N N . GLN A 1 70 ? 13.039 -12.102 8.859 1 97.06 70 GLN A N 1
ATOM 528 C CA . GLN A 1 70 ? 11.758 -12.562 9.383 1 97.06 70 GLN A CA 1
ATOM 529 C C . GLN A 1 70 ? 11.141 -13.617 8.469 1 97.06 70 GLN A C 1
ATOM 531 O O . GLN A 1 70 ? 10.625 -14.633 8.945 1 97.06 70 GLN A O 1
ATOM 536 N N . VAL A 1 71 ? 11.18 -13.43 7.195 1 97.25 71 VAL A N 1
ATOM 537 C CA . VAL A 1 71 ? 10.648 -14.383 6.227 1 97.25 71 VAL A CA 1
ATOM 538 C C . VAL A 1 71 ? 11.391 -15.711 6.34 1 97.25 71 VAL A C 1
ATOM 540 O O . VAL A 1 71 ? 10.766 -16.766 6.398 1 97.25 71 VAL A O 1
ATOM 543 N N . MET A 1 72 ? 12.695 -15.688 6.395 1 96.88 72 MET A N 1
ATOM 544 C CA . MET A 1 72 ? 13.523 -16.891 6.426 1 96.88 72 MET A CA 1
ATOM 545 C C . MET A 1 72 ? 13.359 -17.625 7.75 1 96.88 72 MET A C 1
ATOM 547 O O . MET A 1 72 ? 13.719 -18.797 7.859 1 96.88 72 MET A O 1
ATOM 551 N N . SER A 1 73 ? 12.898 -16.875 8.805 1 96.56 73 SER A N 1
ATOM 552 C CA . SER A 1 73 ? 12.633 -17.516 10.086 1 96.56 73 SER A CA 1
ATOM 553 C C . SER A 1 73 ? 11.312 -18.281 10.062 1 96.56 73 SER A C 1
ATOM 555 O O . SER A 1 73 ? 10.953 -18.938 11.047 1 96.56 73 SER A O 1
ATOM 557 N N . GLY A 1 74 ? 10.531 -18.172 8.969 1 94.5 74 GLY A N 1
ATOM 558 C CA . GLY A 1 74 ? 9.305 -18.938 8.812 1 94.5 74 GLY A CA 1
ATOM 559 C C . GLY A 1 74 ? 8.055 -18.094 8.945 1 94.5 74 GLY A C 1
ATOM 560 O O . GLY A 1 74 ? 6.941 -18.594 8.781 1 94.5 74 GLY A O 1
ATOM 561 N N . LYS A 1 75 ? 8.227 -16.812 9.195 1 94.38 75 LYS A N 1
ATOM 562 C CA . LYS A 1 75 ? 7.078 -15.922 9.344 1 94.38 75 LYS A CA 1
ATOM 563 C C . LYS A 1 75 ? 6.492 -15.562 7.98 1 94.38 75 LYS A C 1
ATOM 565 O O . LYS A 1 75 ? 7.234 -15.258 7.043 1 94.38 75 LYS A O 1
ATOM 570 N N . LYS A 1 76 ? 5.191 -15.648 7.836 1 93.75 76 LYS A N 1
ATOM 571 C CA . LYS A 1 76 ? 4.469 -15.133 6.676 1 93.75 76 LYS A CA 1
ATOM 572 C C . LYS A 1 76 ? 4.348 -13.609 6.734 1 93.75 76 LYS A C 1
ATOM 574 O O . LYS A 1 76 ? 3.746 -13.062 7.664 1 93.75 76 LYS A O 1
ATOM 579 N N . ARG A 1 77 ? 4.895 -12.938 5.805 1 94.31 77 ARG A N 1
ATOM 580 C CA . ARG A 1 77 ? 4.949 -11.477 5.82 1 94.31 77 ARG A CA 1
ATOM 581 C C . ARG A 1 77 ? 4.168 -10.891 4.652 1 94.31 77 ARG A C 1
ATOM 583 O O . ARG A 1 77 ? 4.484 -11.156 3.49 1 94.31 77 ARG A O 1
ATOM 590 N N . ILE A 1 78 ? 3.137 -10.141 4.898 1 95 78 ILE A N 1
ATOM 591 C CA . ILE A 1 78 ? 2.312 -9.492 3.883 1 95 78 ILE A CA 1
ATOM 592 C C . ILE A 1 78 ? 2.256 -7.988 4.141 1 95 78 ILE A C 1
ATOM 594 O O . ILE A 1 78 ? 2.051 -7.559 5.277 1 95 78 ILE A O 1
ATOM 598 N N . GLY A 1 79 ? 2.557 -7.141 3.061 1 92.44 79 GLY A N 1
ATOM 599 C CA . GLY A 1 79 ? 2.299 -5.715 3.176 1 92.44 79 GLY A CA 1
ATOM 600 C C . GLY A 1 79 ? 3.561 -4.887 3.328 1 92.44 79 GLY A C 1
ATOM 601 O O . GLY A 1 79 ? 3.508 -3.656 3.336 1 92.44 79 GLY A O 1
ATOM 602 N N . PHE A 1 80 ? 4.797 -5.641 3.438 1 93.38 80 PHE A N 1
ATOM 603 C CA . PHE A 1 80 ? 6.043 -4.887 3.504 1 93.38 80 PHE A CA 1
ATOM 604 C C . PHE A 1 80 ? 6.254 -4.078 2.229 1 93.38 80 PHE A C 1
ATOM 606 O O . PHE A 1 80 ? 6.086 -4.602 1.123 1 93.38 80 PHE A O 1
ATOM 613 N N . GLU A 1 81 ? 6.543 -2.764 2.381 1 91.44 81 GLU A N 1
ATOM 614 C CA . GLU A 1 81 ? 6.77 -1.886 1.236 1 91.44 81 GLU A CA 1
ATOM 615 C C . GLU A 1 81 ? 8.188 -1.33 1.239 1 91.44 81 GLU A C 1
ATOM 617 O O . GLU A 1 81 ? 8.727 -0.983 2.295 1 91.44 81 GLU A O 1
ATOM 622 N N . ASN A 1 82 ? 8.789 -1.261 0.081 1 92.38 82 ASN A N 1
ATOM 623 C CA . ASN A 1 82 ? 10.094 -0.639 -0.115 1 92.38 82 ASN A CA 1
ATOM 624 C C . ASN A 1 82 ? 10.266 -0.129 -1.544 1 92.38 82 ASN A C 1
ATOM 626 O O . ASN A 1 82 ? 9.375 -0.299 -2.377 1 92.38 82 ASN A O 1
ATOM 630 N N . ARG A 1 83 ? 11.344 0.622 -1.744 1 94.75 83 ARG A N 1
ATOM 631 C CA . ARG A 1 83 ? 11.594 1.225 -3.051 1 94.75 83 ARG A CA 1
ATOM 632 C C . ARG A 1 83 ? 12.734 0.516 -3.775 1 94.75 83 ARG A C 1
ATOM 634 O O . ARG A 1 83 ? 13.75 0.184 -3.166 1 94.75 83 ARG A O 1
ATOM 641 N N . TYR A 1 84 ? 12.516 0.242 -5.047 1 96.69 84 TYR A N 1
ATOM 642 C CA . TYR A 1 84 ? 13.516 -0.318 -5.953 1 96.69 84 TYR A CA 1
ATOM 643 C C . TYR A 1 84 ? 13.914 0.692 -7.02 1 96.69 84 TYR A C 1
ATOM 645 O O . TYR A 1 84 ? 13.141 1.598 -7.348 1 96.69 84 TYR A O 1
ATOM 653 N N . ARG A 1 85 ? 15.188 0.506 -7.484 1 95.19 85 ARG A N 1
ATOM 654 C CA . ARG A 1 85 ? 15.656 1.361 -8.57 1 95.19 85 ARG A CA 1
ATOM 655 C C . ARG A 1 85 ? 15.32 0.76 -9.93 1 95.19 85 ARG A C 1
ATOM 657 O O . ARG A 1 85 ? 15.766 -0.346 -10.25 1 95.19 85 ARG A O 1
ATOM 664 N N . HIS A 1 86 ? 14.477 1.534 -10.719 1 96.81 86 HIS A N 1
ATOM 665 C CA . HIS A 1 86 ? 14.203 1.179 -12.109 1 96.81 86 HIS A CA 1
ATOM 666 C C . HIS A 1 86 ? 15.453 1.354 -12.969 1 96.81 86 HIS A C 1
ATOM 668 O O . HIS A 1 86 ? 16.344 2.139 -12.633 1 96.81 86 HIS A O 1
ATOM 674 N N . LYS A 1 87 ? 15.477 0.661 -14.062 1 96.38 87 LYS A N 1
ATOM 675 C CA . LYS A 1 87 ? 16.594 0.756 -15.008 1 96.38 87 LYS A CA 1
ATOM 676 C C . LYS A 1 87 ? 16.812 2.199 -15.445 1 96.38 87 LYS A C 1
ATOM 678 O O . LYS A 1 87 ? 17.953 2.607 -15.695 1 96.38 87 LYS A O 1
ATOM 683 N N . ASP A 1 88 ? 15.766 2.988 -15.508 1 95.25 88 ASP A N 1
ATOM 684 C CA . ASP A 1 88 ? 15.867 4.371 -15.969 1 95.25 88 ASP A CA 1
ATOM 685 C C . ASP A 1 88 ? 16.25 5.301 -14.812 1 95.25 88 ASP A C 1
ATOM 687 O O . ASP A 1 88 ? 16.328 6.52 -14.992 1 95.25 88 ASP A O 1
ATOM 691 N N . GLY A 1 89 ? 16.438 4.777 -13.672 1 93.56 89 GLY A N 1
ATOM 692 C CA . GLY A 1 89 ? 16.891 5.57 -12.539 1 93.56 89 GLY A CA 1
ATOM 693 C C . GLY A 1 89 ? 15.766 5.988 -11.617 1 93.56 89 GLY A C 1
ATOM 694 O O . GLY A 1 89 ? 16.016 6.426 -10.492 1 93.56 89 GLY A O 1
ATOM 695 N N . SER A 1 90 ? 14.539 5.828 -11.961 1 92.25 90 SER A N 1
ATOM 696 C CA . SER A 1 90 ? 13.406 6.223 -11.141 1 92.25 90 SER A CA 1
ATOM 697 C C . SER A 1 90 ? 13.133 5.199 -10.039 1 92.25 90 SER A C 1
ATOM 699 O O . SER A 1 90 ? 13.609 4.062 -10.117 1 92.25 90 SER A O 1
ATOM 701 N N . ALA A 1 91 ? 12.438 5.66 -8.992 1 91.38 91 ALA A N 1
ATOM 702 C CA . ALA A 1 91 ? 12.055 4.777 -7.895 1 91.38 91 ALA A CA 1
ATOM 703 C C . ALA A 1 91 ? 10.734 4.07 -8.195 1 91.38 91 ALA A C 1
ATOM 705 O O . ALA A 1 91 ? 9.797 4.688 -8.711 1 91.38 91 ALA A O 1
ATOM 706 N N . VAL A 1 92 ? 10.703 2.781 -7.945 1 95.31 92 VAL A N 1
ATOM 707 C CA . VAL A 1 92 ? 9.484 1.979 -8.023 1 95.31 92 VAL A CA 1
ATOM 708 C C . VAL A 1 92 ? 9.07 1.535 -6.625 1 95.31 92 VAL A C 1
ATOM 710 O O . VAL A 1 92 ? 9.867 0.955 -5.887 1 95.31 92 VAL A O 1
ATOM 713 N N . HIS A 1 93 ? 7.816 1.89 -6.223 1 93.06 93 HIS A N 1
ATOM 714 C CA . HIS A 1 93 ? 7.27 1.463 -4.941 1 93.06 93 HIS A CA 1
ATOM 715 C C . HIS A 1 93 ? 6.66 0.067 -5.035 1 93.06 93 HIS A C 1
ATOM 717 O O . HIS A 1 93 ? 5.73 -0.157 -5.812 1 93.06 93 HIS A O 1
ATOM 723 N N . ILE A 1 94 ? 7.242 -0.873 -4.227 1 96.88 94 ILE A N 1
ATOM 724 C CA . ILE A 1 94 ? 6.836 -2.271 -4.297 1 96.88 94 ILE A CA 1
ATOM 725 C C . ILE A 1 94 ? 6.188 -2.688 -2.979 1 96.88 94 ILE A C 1
ATOM 727 O O . ILE A 1 94 ? 6.719 -2.402 -1.902 1 96.88 94 ILE A O 1
ATOM 731 N N . MET A 1 95 ? 5 -3.305 -2.992 1 95.25 95 MET A N 1
ATOM 732 C CA . MET A 1 95 ? 4.414 -4.004 -1.852 1 95.25 95 MET A CA 1
ATOM 733 C C . MET A 1 95 ? 4.625 -5.508 -1.969 1 95.25 95 MET A C 1
ATOM 735 O O . MET A 1 95 ? 4.301 -6.109 -2.994 1 95.25 95 MET A O 1
ATOM 739 N N . TRP A 1 96 ? 5.109 -6.16 -0.921 1 97.75 96 TRP A N 1
ATOM 740 C CA . TRP A 1 96 ? 5.531 -7.559 -0.984 1 97.75 96 TRP A CA 1
ATOM 741 C C . TRP A 1 96 ? 4.566 -8.453 -0.216 1 97.75 96 TRP A C 1
ATOM 743 O O . TRP A 1 96 ? 3.994 -8.039 0.794 1 97.75 96 TRP A O 1
ATOM 753 N N . SER A 1 97 ? 4.332 -9.633 -0.641 1 97.56 97 SER A N 1
ATOM 754 C CA . SER A 1 97 ? 3.928 -10.836 0.086 1 97.56 97 SER A CA 1
ATOM 755 C C . SER A 1 97 ? 4.973 -11.938 -0.041 1 97.56 97 SER A C 1
ATOM 757 O O . SER A 1 97 ? 5.285 -12.383 -1.149 1 97.56 97 SER A O 1
ATOM 759 N N . ALA A 1 98 ? 5.555 -12.383 1.083 1 97.62 98 ALA A N 1
ATOM 760 C CA . ALA A 1 98 ? 6.707 -13.281 0.998 1 97.62 98 ALA A CA 1
ATOM 761 C C . ALA A 1 98 ? 6.633 -14.367 2.064 1 97.62 98 ALA A C 1
ATOM 763 O O . ALA A 1 98 ? 6.203 -14.109 3.191 1 97.62 98 ALA A O 1
ATOM 764 N N . GLY A 1 99 ? 7 -15.547 1.745 1 96.19 99 GLY A N 1
ATOM 765 C CA . GLY A 1 99 ? 7.102 -16.703 2.623 1 96.19 99 GLY A CA 1
ATOM 766 C C . GLY A 1 99 ? 8.359 -17.516 2.393 1 96.19 99 GLY A C 1
ATOM 767 O O . GLY A 1 99 ? 9.109 -17.266 1.446 1 96.19 99 GLY A O 1
ATOM 768 N N . TRP A 1 100 ? 8.578 -18.484 3.324 1 95 100 TRP A N 1
ATOM 769 C CA . TRP A 1 100 ? 9.773 -19.328 3.301 1 95 100 TRP A CA 1
ATOM 770 C C . TRP A 1 100 ? 9.438 -20.75 2.85 1 95 100 TRP A C 1
ATOM 772 O O . TRP A 1 100 ? 8.547 -21.391 3.408 1 95 100 TRP A O 1
ATOM 782 N N . LEU A 1 101 ? 10.039 -21.156 1.738 1 92.38 101 LEU A N 1
ATOM 783 C CA . LEU A 1 101 ? 9.969 -22.547 1.303 1 92.38 101 LEU A CA 1
ATOM 784 C C . LEU A 1 101 ? 11.055 -23.391 1.964 1 92.38 101 LEU A C 1
ATOM 786 O O . LEU A 1 101 ? 12.188 -23.438 1.474 1 92.38 101 LEU A O 1
ATOM 790 N N . GLN A 1 102 ? 10.672 -24.094 3.004 1 90.75 102 GLN A N 1
ATOM 791 C CA . GLN A 1 102 ? 11.633 -24.766 3.865 1 90.75 102 GLN A CA 1
ATOM 792 C C . GLN A 1 102 ? 12.398 -25.844 3.098 1 90.75 102 GLN A C 1
ATOM 794 O O . GLN A 1 102 ? 13.625 -25.938 3.209 1 90.75 102 GLN A O 1
ATOM 799 N N . SER A 1 103 ? 11.688 -26.641 2.275 1 87.88 103 SER A N 1
ATOM 800 C CA . SER A 1 103 ? 12.312 -27.75 1.563 1 87.88 103 SER A CA 1
ATOM 801 C C . SER A 1 103 ? 13.305 -27.25 0.524 1 87.88 103 SER A C 1
ATOM 803 O O . SER A 1 103 ? 14.391 -27.828 0.365 1 87.88 103 SER A O 1
ATOM 805 N N . GLU A 1 104 ? 12.961 -26.109 -0.165 1 88.06 104 GLU A N 1
ATOM 806 C CA . GLU A 1 104 ? 13.797 -25.562 -1.234 1 88.06 104 GLU A CA 1
ATOM 807 C C . GLU A 1 104 ? 14.797 -24.547 -0.692 1 88.06 104 GLU A C 1
ATOM 809 O O . GLU A 1 104 ? 15.758 -24.188 -1.376 1 88.06 104 GLU A O 1
ATOM 814 N N . ARG A 1 105 ? 14.578 -24.172 0.554 1 92.88 105 ARG A N 1
ATOM 815 C CA . ARG A 1 105 ? 15.398 -23.125 1.173 1 92.88 105 ARG A CA 1
ATOM 816 C C . ARG A 1 105 ? 15.43 -21.875 0.315 1 92.88 105 ARG A C 1
ATOM 818 O O . ARG A 1 105 ? 16.5 -21.344 0.003 1 92.88 105 ARG A O 1
ATOM 825 N N . LEU A 1 106 ? 14.266 -21.438 -0.118 1 94.69 106 LEU A N 1
ATOM 826 C CA . LEU A 1 106 ? 14.055 -20.234 -0.918 1 94.69 106 LEU A CA 1
ATOM 827 C C . LEU A 1 106 ? 12.984 -19.344 -0.297 1 94.69 106 LEU A C 1
ATOM 829 O O . LEU A 1 106 ? 12.023 -19.844 0.291 1 94.69 106 LEU A O 1
ATOM 833 N N . ARG A 1 107 ? 13.227 -18.031 -0.407 1 96.5 107 ARG A N 1
ATOM 834 C CA . ARG A 1 107 ? 12.133 -17.078 -0.197 1 96.5 107 ARG A CA 1
ATOM 835 C C . ARG A 1 107 ? 11.297 -16.922 -1.46 1 96.5 107 ARG A C 1
ATOM 837 O O . ARG A 1 107 ? 11.836 -16.719 -2.551 1 96.5 107 ARG A O 1
ATOM 844 N N . VAL A 1 108 ? 10.039 -17.188 -1.356 1 95.12 108 VAL A N 1
ATOM 845 C CA . VAL A 1 108 ? 9.117 -16.859 -2.436 1 95.12 108 VAL A CA 1
ATOM 846 C C . VAL A 1 108 ? 8.422 -15.523 -2.139 1 95.12 108 VAL A C 1
ATOM 848 O O . VAL A 1 108 ? 7.848 -15.344 -1.063 1 95.12 108 VAL A O 1
ATOM 851 N N . GLY A 1 109 ? 8.594 -14.531 -3.01 1 96.75 109 GLY A N 1
ATOM 852 C CA . GLY A 1 109 ? 8.008 -13.203 -2.857 1 96.75 109 GLY A CA 1
ATOM 853 C C . GLY A 1 109 ? 7.219 -12.758 -4.074 1 96.75 109 GLY A C 1
ATOM 854 O O . GLY A 1 109 ? 7.625 -13.016 -5.211 1 96.75 109 GLY A O 1
ATOM 855 N N . VAL A 1 110 ? 6.109 -12.203 -3.912 1 97.81 110 VAL A N 1
ATOM 856 C CA . VAL A 1 110 ? 5.309 -11.562 -4.949 1 97.81 11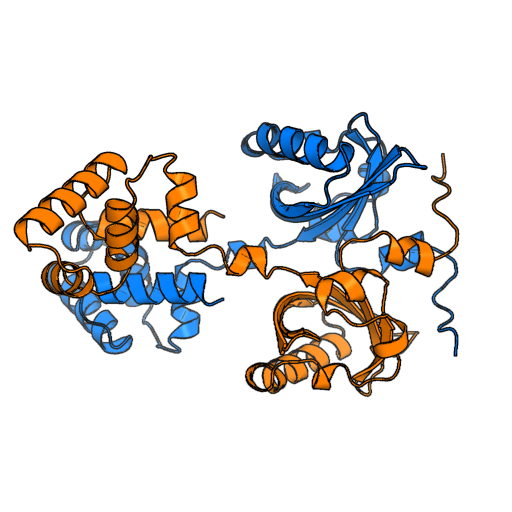0 VAL A CA 1
ATOM 857 C C . VAL A 1 110 ? 5.422 -10.047 -4.828 1 97.81 110 VAL A C 1
ATOM 859 O O . VAL A 1 110 ? 5.039 -9.469 -3.807 1 97.81 110 VAL A O 1
ATOM 862 N N . ALA A 1 111 ? 5.988 -9.406 -5.832 1 98.38 111 ALA A N 1
ATOM 863 C CA . ALA A 1 111 ? 6.227 -7.965 -5.887 1 98.38 111 ALA A CA 1
ATOM 864 C C . ALA A 1 111 ? 5.121 -7.254 -6.66 1 98.38 111 ALA A C 1
ATOM 866 O O . ALA A 1 111 ? 4.98 -7.441 -7.871 1 98.38 111 ALA A O 1
ATOM 867 N N . ARG A 1 112 ? 4.344 -6.484 -5.973 1 98 112 ARG A N 1
ATOM 868 C CA . ARG A 1 112 ? 3.32 -5.676 -6.625 1 98 112 ARG A CA 1
ATOM 869 C C . ARG A 1 112 ? 3.764 -4.223 -6.742 1 98 112 ARG A C 1
ATOM 871 O O . ARG A 1 112 ? 4.133 -3.6 -5.746 1 98 112 ARG A O 1
ATOM 878 N N . ASP A 1 113 ? 3.701 -3.648 -8.016 1 96.81 113 ASP A N 1
ATOM 879 C CA . ASP A 1 113 ? 4.035 -2.25 -8.258 1 96.81 113 ASP A CA 1
ATOM 880 C C . ASP A 1 113 ? 2.91 -1.325 -7.801 1 96.81 113 ASP A C 1
ATOM 882 O O . ASP A 1 113 ? 1.871 -1.232 -8.461 1 96.81 113 ASP A O 1
ATOM 886 N N . VAL A 1 114 ? 3.168 -0.603 -6.66 1 91.75 114 VAL A N 1
ATOM 887 C CA . VAL A 1 114 ? 2.148 0.295 -6.125 1 91.75 114 VAL A CA 1
ATOM 888 C C . VAL A 1 114 ? 2.574 1.746 -6.344 1 91.75 114 VAL A C 1
ATOM 890 O O . VAL A 1 114 ? 2.152 2.639 -5.605 1 91.75 114 VAL A O 1
ATOM 893 N N . THR A 1 115 ? 3.469 1.989 -7.32 1 89.25 115 THR A N 1
ATOM 894 C CA . THR A 1 115 ? 3.992 3.326 -7.582 1 89.25 115 THR A CA 1
ATOM 895 C C . THR A 1 115 ? 2.857 4.305 -7.875 1 89.25 115 THR A C 1
ATOM 897 O O . THR A 1 115 ? 2.824 5.406 -7.328 1 89.25 115 THR A O 1
ATOM 900 N N . ALA A 1 116 ? 1.919 3.908 -8.727 1 83.06 116 ALA A N 1
ATOM 901 C CA . ALA A 1 116 ? 0.814 4.773 -9.133 1 83.06 116 ALA A CA 1
ATOM 902 C C . ALA A 1 116 ? -0.083 5.105 -7.941 1 83.06 116 ALA A C 1
ATOM 904 O O . ALA A 1 116 ? -0.704 6.172 -7.906 1 83.06 116 ALA A O 1
ATOM 905 N N . LEU A 1 117 ? -0.154 4.195 -6.992 1 75.19 117 LEU A N 1
ATOM 906 C CA . LEU A 1 117 ? -0.988 4.391 -5.812 1 75.19 117 LEU A CA 1
ATOM 907 C C . LEU A 1 117 ? -0.33 5.359 -4.836 1 75.19 117 LEU A C 1
ATOM 909 O O . LEU A 1 117 ? -1.008 5.957 -3.998 1 75.19 117 LEU A O 1
ATOM 913 N N . LYS A 1 118 ? 0.992 5.355 -4.801 1 69.19 118 LYS A N 1
ATOM 914 C CA . LYS A 1 118 ? 1.733 6.258 -3.928 1 69.19 118 LYS A CA 1
ATOM 915 C C . LYS A 1 118 ? 1.761 7.676 -4.496 1 69.19 118 LYS A C 1
ATOM 917 O O . LYS A 1 118 ? 1.839 8.648 -3.742 1 69.19 118 LYS A O 1
ATOM 922 N N . LYS A 1 119 ? 1.846 7.719 -5.754 1 55.38 119 LYS A N 1
ATOM 923 C CA . LYS A 1 119 ? 1.9 9.047 -6.359 1 55.38 119 LYS A CA 1
ATOM 924 C C . LYS A 1 119 ? 0.592 9.805 -6.148 1 55.38 119 LYS A C 1
ATOM 926 O O . LYS A 1 119 ? 0.55 11.031 -6.277 1 55.38 119 LYS A O 1
ATOM 931 N N . GLU A 1 120 ? -0.443 9.023 -5.91 1 50.94 120 GLU A N 1
ATOM 932 C CA . GLU A 1 120 ? -1.656 9.805 -5.691 1 50.94 120 GLU A CA 1
ATOM 933 C C . GLU A 1 120 ? -1.55 10.648 -4.418 1 50.94 120 GLU A C 1
ATOM 935 O O . GLU A 1 120 ? -1.259 10.117 -3.344 1 50.94 120 GLU A O 1
ATOM 940 N N . SER A 1 121 ? -1.144 11.836 -4.715 1 51.53 121 SER A N 1
ATOM 941 C CA . SER A 1 121 ? -0.964 12.914 -3.75 1 51.53 121 SER A CA 1
ATOM 942 C C . SER A 1 121 ? -2.133 12.977 -2.773 1 51.53 121 SER A C 1
ATOM 944 O O . SER A 1 121 ? -3.25 12.57 -3.102 1 51.53 121 SER A O 1
ATOM 946 N N . ILE A 1 122 ? -1.716 13.008 -1.392 1 51.81 122 ILE A N 1
ATOM 947 C CA . ILE A 1 122 ? -2.732 13.352 -0.402 1 51.81 122 ILE A CA 1
ATOM 948 C C . ILE A 1 122 ? -3.807 14.219 -1.046 1 51.81 122 ILE A C 1
ATOM 950 O O . ILE A 1 122 ? -5 14.047 -0.784 1 51.81 122 ILE A O 1
ATOM 954 N N . LEU A 1 123 ? -3.252 15.031 -1.873 1 53.69 123 LEU A N 1
ATOM 955 C CA . LEU A 1 123 ? -4.168 15.961 -2.516 1 53.69 123 LEU A CA 1
ATOM 956 C C . LEU A 1 123 ? -5.125 15.234 -3.449 1 53.69 123 LEU A C 1
ATOM 958 O O . LEU A 1 123 ? -6.324 15.523 -3.473 1 53.69 123 LEU A O 1
ATOM 962 N N . ASP A 1 124 ? -4.555 14.328 -4.125 1 56.72 124 ASP A N 1
ATOM 963 C CA . ASP A 1 124 ? -5.383 13.688 -5.141 1 56.72 124 ASP A CA 1
ATOM 964 C C . ASP A 1 124 ? -6.465 12.82 -4.5 1 56.72 124 ASP A C 1
ATOM 966 O O . ASP A 1 124 ? -7.586 12.742 -5.008 1 56.72 124 ASP A O 1
ATOM 970 N N . LEU A 1 125 ? -6.082 12.281 -3.449 1 53.12 125 LEU A N 1
ATOM 971 C CA . LEU A 1 125 ? -7.066 11.461 -2.756 1 53.12 125 LEU A CA 1
ATOM 972 C C . LEU A 1 125 ? -8.227 12.312 -2.25 1 53.12 125 LEU A C 1
ATOM 974 O O . LEU A 1 125 ? -9.391 11.922 -2.371 1 53.12 125 LEU A O 1
ATOM 978 N N . GLY A 1 126 ? -7.809 13.359 -1.554 1 52.66 126 GLY A N 1
ATOM 979 C CA . GLY A 1 126 ? -8.859 14.234 -1.06 1 52.66 126 GLY A CA 1
ATOM 980 C C . GLY A 1 126 ? -9.727 14.805 -2.162 1 52.66 126 GLY A C 1
ATOM 981 O O . GLY A 1 126 ? -10.945 14.93 -1.998 1 52.66 126 GLY A O 1
ATOM 982 N N . LEU A 1 127 ? -9.062 15.133 -3.236 1 55.34 127 LEU A N 1
ATOM 983 C CA . LEU A 1 127 ? -9.805 15.711 -4.344 1 55.34 127 LEU A CA 1
ATOM 984 C C . LEU A 1 127 ? -10.734 14.672 -4.977 1 55.34 127 LEU A C 1
ATOM 986 O O . LEU A 1 127 ? -11.805 15.016 -5.473 1 55.34 127 LEU A O 1
ATOM 990 N N . ALA A 1 128 ? -10.273 13.625 -5.02 1 52.97 128 ALA A N 1
ATOM 991 C CA . ALA A 1 128 ? -11.125 12.586 -5.598 1 52.97 128 ALA A CA 1
ATOM 992 C C . ALA A 1 128 ? -12.367 12.359 -4.746 1 52.97 128 ALA A C 1
ATOM 994 O O . ALA A 1 128 ? -13.445 12.062 -5.27 1 52.97 128 ALA A O 1
ATOM 995 N N . LEU A 1 129 ? -12.258 12.383 -3.574 1 50.28 129 LEU A N 1
ATOM 996 C CA . LEU A 1 129 ? -13.359 12.102 -2.658 1 50.28 129 LEU A CA 1
ATOM 997 C C . LEU A 1 129 ? -14.398 13.219 -2.699 1 50.28 129 LEU A C 1
ATOM 999 O O . LEU A 1 129 ? -15.578 12.977 -2.457 1 50.28 129 LEU A O 1
ATOM 1003 N N . SER A 1 130 ? -13.914 14.383 -2.779 1 51.16 130 SER A N 1
ATOM 1004 C CA . SER A 1 130 ? -14.914 15.43 -2.602 1 51.16 130 SER A CA 1
ATOM 1005 C C . SER A 1 130 ? -15.5 15.867 -3.938 1 51.16 130 SER A C 1
ATOM 1007 O O . SER A 1 130 ? -16.469 16.625 -3.977 1 51.16 130 SER A O 1
ATOM 1009 N N . SER A 1 131 ? -15.461 14.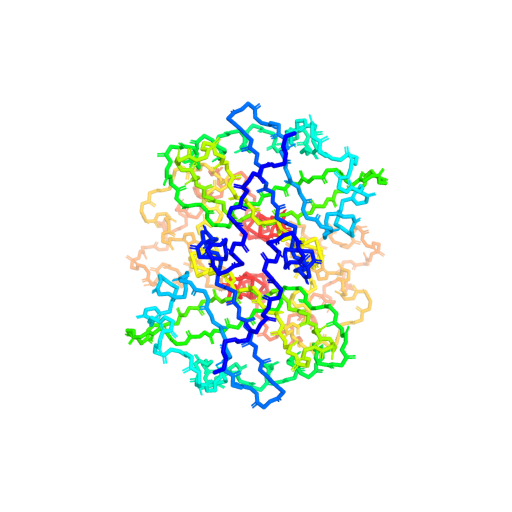883 -4.891 1 59.97 131 SER A N 1
ATOM 1010 C CA . SER A 1 131 ? -16.031 15.336 -6.156 1 59.97 131 SER A CA 1
ATOM 1011 C C . SER A 1 131 ? -16.094 16.859 -6.219 1 59.97 131 SER A C 1
ATOM 1013 O O . SER A 1 131 ? -17 17.422 -6.84 1 59.97 131 SER A O 1
ATOM 1015 N N . VAL A 1 132 ? -15.438 17.656 -5.555 1 62.38 132 VAL A N 1
ATOM 1016 C CA . VAL A 1 132 ? -15.516 19.109 -5.52 1 62.38 132 VAL A CA 1
ATOM 1017 C C . VAL A 1 132 ? -14.609 19.703 -6.594 1 62.38 132 VAL A C 1
ATOM 1019 O O . VAL A 1 132 ? -13.406 19.438 -6.621 1 62.38 132 VAL A O 1
ATOM 1022 N N . PRO A 1 133 ? -15.219 20.328 -7.52 1 74.19 133 PRO A N 1
ATOM 1023 C CA . PRO A 1 133 ? -14.398 21 -8.523 1 74.19 133 PRO A CA 1
ATOM 1024 C C . PRO A 1 133 ? -13.562 22.141 -7.93 1 74.19 133 PRO A C 1
ATOM 1026 O O . PRO A 1 133 ? -14.102 23.016 -7.262 1 74.19 133 PRO A O 1
ATOM 1029 N N . LEU A 1 134 ? -12.266 22.094 -7.961 1 80.94 134 LEU A N 1
ATOM 1030 C CA . LEU A 1 134 ? -11.383 23.156 -7.477 1 80.94 134 LEU A CA 1
ATOM 1031 C C . LEU A 1 134 ? -10.648 23.828 -8.633 1 80.94 134 LEU A C 1
ATOM 1033 O O . LEU A 1 134 ? -10.164 23.141 -9.547 1 80.94 134 LEU A O 1
ATOM 1037 N N . ALA A 1 135 ? -10.742 25.188 -8.648 1 82.75 135 ALA A N 1
ATOM 1038 C CA . ALA A 1 135 ? -9.922 25.938 -9.586 1 82.75 135 ALA A CA 1
ATOM 1039 C C . ALA A 1 135 ? -8.438 25.672 -9.367 1 82.75 135 ALA A C 1
ATOM 1041 O O . ALA A 1 135 ? -8.031 25.234 -8.289 1 82.75 135 ALA A O 1
ATOM 1042 N N . PRO A 1 136 ? -7.664 25.938 -10.344 1 82.88 136 PRO A N 1
ATOM 1043 C CA . PRO A 1 136 ? -6.227 25.672 -10.25 1 82.88 136 PRO A CA 1
ATOM 1044 C C . PRO A 1 136 ? -5.586 26.328 -9.031 1 82.88 136 PRO A C 1
ATOM 1046 O O . PRO A 1 136 ? -4.789 25.703 -8.328 1 82.88 136 PRO A O 1
ATOM 1049 N N . HIS A 1 137 ? -5.965 27.531 -8.781 1 86.75 137 HIS A N 1
ATOM 1050 C CA . HIS A 1 137 ? -5.395 28.219 -7.641 1 86.75 137 HIS A CA 1
ATOM 1051 C C . HIS A 1 137 ? -5.871 27.625 -6.324 1 86.75 137 HIS A C 1
ATOM 1053 O O . HIS A 1 137 ? -5.109 27.547 -5.359 1 86.75 137 HIS A O 1
ATOM 1059 N N . GLU A 1 138 ? -7.113 27.203 -6.344 1 88.62 138 GLU A N 1
ATOM 1060 C CA . GLU A 1 138 ? -7.648 26.562 -5.148 1 88.62 138 GLU A CA 1
ATOM 1061 C C . GLU A 1 138 ? -6.906 25.266 -4.84 1 88.62 138 GLU A C 1
ATOM 1063 O O . GLU A 1 138 ? -6.68 24.922 -3.676 1 88.62 138 GLU A O 1
ATOM 1068 N N . GLN A 1 139 ? -6.484 24.562 -5.891 1 84.56 139 GLN A N 1
ATOM 1069 C CA . GLN A 1 139 ? -5.738 23.328 -5.707 1 84.56 139 GLN A CA 1
ATOM 1070 C C . GLN A 1 139 ? -4.387 23.594 -5.055 1 84.56 139 GLN A C 1
ATOM 1072 O O . GLN A 1 139 ? -3.957 22.828 -4.18 1 84.56 139 GLN A O 1
ATOM 1077 N N . LYS A 1 140 ? -3.85 24.625 -5.523 1 87 140 LYS A N 1
ATOM 1078 C CA . LYS A 1 140 ? -2.555 24.984 -4.957 1 87 140 LYS A CA 1
ATOM 1079 C C . LYS A 1 140 ? -2.686 25.375 -3.486 1 87 140 LYS A C 1
ATOM 1081 O O . LYS A 1 140 ? -1.865 24.969 -2.66 1 87 140 LYS A O 1
ATOM 1086 N N . VAL A 1 141 ? -3.699 26.172 -3.213 1 91.19 141 VAL A N 1
ATOM 1087 C CA . VAL A 1 141 ? -3.939 26.594 -1.837 1 91.19 141 VAL A CA 1
ATOM 1088 C C . VAL A 1 141 ? -4.234 25.375 -0.968 1 91.19 141 VAL A C 1
ATOM 1090 O O . VAL A 1 141 ? -3.713 25.25 0.143 1 91.19 141 VAL A O 1
ATOM 1093 N N . LEU A 1 142 ? -5.039 24.469 -1.447 1 86.94 142 LEU A N 1
ATOM 1094 C CA . LEU A 1 142 ? -5.418 23.266 -0.72 1 86.94 142 LEU A CA 1
ATOM 1095 C C . LEU A 1 142 ? -4.184 22.438 -0.354 1 86.94 142 LEU A C 1
ATOM 1097 O O . LEU A 1 142 ? -4.062 21.969 0.779 1 86.94 142 LEU A O 1
ATOM 1101 N N . ARG A 1 143 ? -3.285 22.297 -1.307 1 83.56 143 ARG A N 1
ATOM 1102 C CA . ARG A 1 143 ? -2.066 21.531 -1.074 1 83.56 143 ARG A CA 1
ATOM 1103 C C . ARG A 1 143 ? -1.282 22.078 0.107 1 83.56 143 ARG A C 1
ATOM 1105 O O . ARG A 1 143 ? -0.785 21.328 0.944 1 83.56 143 ARG A O 1
ATOM 1112 N N . LEU A 1 144 ? -1.223 23.391 0.165 1 88.06 144 LEU A N 1
ATOM 1113 C CA . LEU A 1 144 ? -0.445 24.031 1.222 1 88.06 144 LEU A CA 1
ATOM 1114 C C . LEU A 1 144 ? -1.222 24.031 2.535 1 88.06 144 LEU A C 1
ATOM 1116 O O . LEU A 1 144 ? -0.625 23.984 3.613 1 88.06 144 LEU A O 1
ATOM 1120 N N . LEU A 1 145 ? -2.59 24.047 2.418 1 89.12 145 LEU A N 1
ATOM 1121 C CA . LEU A 1 145 ? -3.438 23.984 3.605 1 89.12 145 LEU A CA 1
ATOM 1122 C C . LEU A 1 145 ? -3.242 22.672 4.348 1 89.12 145 LEU A C 1
ATOM 1124 O O . LEU A 1 145 ? -3.453 22.594 5.559 1 89.12 145 LEU A O 1
ATOM 1128 N N . LEU A 1 146 ? -2.775 21.656 3.596 1 85.75 146 LEU A N 1
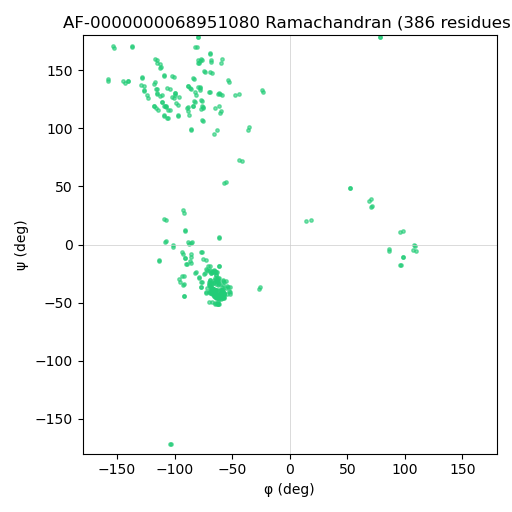ATOM 1129 C CA . LEU A 1 146 ? -2.609 20.328 4.184 1 85.75 146 LEU A CA 1
ATOM 1130 C C . LEU A 1 146 ? -1.227 20.188 4.809 1 85.75 146 LEU A C 1
ATOM 1132 O O . LEU A 1 146 ? -0.885 19.125 5.324 1 85.75 146 LEU A O 1
ATOM 1136 N N . THR A 1 147 ? -0.439 21.219 4.781 1 85.56 147 THR A N 1
ATOM 1137 C CA . THR A 1 147 ? 0.835 21.297 5.484 1 85.56 147 THR A CA 1
ATOM 1138 C C . THR A 1 147 ? 0.716 22.172 6.73 1 85.56 147 THR A C 1
ATOM 1140 O O . THR A 1 147 ? -0.387 22.547 7.125 1 85.56 147 THR A O 1
ATOM 1143 N N . ASP A 1 148 ? 1.85 22.453 7.359 1 87.69 148 ASP A N 1
ATOM 1144 C CA . ASP A 1 148 ? 1.812 23.297 8.555 1 87.69 148 ASP A CA 1
ATOM 1145 C C . ASP A 1 148 ? 1.991 24.766 8.195 1 87.69 148 ASP A C 1
ATOM 1147 O O . ASP A 1 148 ? 2.143 25.609 9.078 1 87.69 148 ASP A O 1
ATOM 1151 N N . ALA A 1 149 ? 1.893 25.062 6.934 1 91.12 149 ALA A N 1
ATOM 1152 C CA . ALA A 1 149 ? 2.07 26.453 6.527 1 91.12 149 ALA A CA 1
ATOM 1153 C C . ALA A 1 149 ? 0.892 27.312 6.977 1 91.12 149 ALA A C 1
ATOM 1155 O O . ALA A 1 149 ? -0.267 26.938 6.781 1 91.12 149 ALA A O 1
ATOM 1156 N N . SER A 1 150 ? 1.232 28.469 7.602 1 91.94 150 SER A N 1
ATOM 1157 C CA . SER A 1 150 ? 0.186 29.422 7.965 1 91.94 150 SER A CA 1
ATOM 1158 C C . SER A 1 150 ? -0.422 30.062 6.723 1 91.94 150 SER A C 1
ATOM 1160 O O . SER A 1 150 ? 0.149 30 5.633 1 91.94 150 SER A O 1
ATOM 1162 N N . GLU A 1 151 ? -1.615 30.688 6.969 1 93.25 151 GLU A N 1
ATOM 1163 C CA . GLU A 1 151 ? -2.246 31.391 5.855 1 93.25 151 GLU A CA 1
ATOM 1164 C C . GLU A 1 151 ? -1.315 32.469 5.277 1 93.25 151 GLU A C 1
ATOM 1166 O O . GLU A 1 151 ? -1.265 32.656 4.059 1 93.25 151 GLU A O 1
ATOM 1171 N N . LYS A 1 152 ? -0.548 33.094 6.129 1 95 152 LYS A N 1
ATOM 1172 C CA . LYS A 1 152 ? 0.412 34.094 5.672 1 95 152 LYS A CA 1
ATOM 1173 C C . LYS A 1 152 ? 1.509 33.469 4.824 1 95 152 LYS A C 1
ATOM 1175 O O . LYS A 1 152 ? 1.888 34 3.783 1 95 152 LYS A O 1
ATOM 1180 N N . GLN A 1 153 ? 2.018 32.344 5.184 1 94.94 153 GLN A N 1
ATOM 1181 C CA . GLN A 1 153 ? 3.061 31.641 4.457 1 94.94 153 GLN A CA 1
ATOM 1182 C C . GLN A 1 153 ? 2.545 31.141 3.113 1 94.94 153 GLN A C 1
ATOM 1184 O O . GLN A 1 153 ? 3.271 31.156 2.117 1 94.94 153 GLN A O 1
ATOM 1189 N N . ILE A 1 154 ? 1.286 30.672 3.123 1 95.44 154 ILE A N 1
ATOM 1190 C CA . ILE A 1 154 ? 0.671 30.203 1.89 1 95.44 154 ILE A CA 1
ATOM 1191 C C . ILE A 1 154 ? 0.573 31.344 0.883 1 95.44 154 ILE A C 1
ATOM 1193 O O . ILE A 1 154 ? 0.917 31.172 -0.289 1 95.44 154 ILE A O 1
ATOM 1197 N N . ALA A 1 155 ? 0.137 32.5 1.362 1 96 155 ALA A N 1
ATOM 1198 C CA . ALA A 1 155 ? 0.051 33.688 0.503 1 96 155 ALA A CA 1
ATOM 1199 C C . ALA A 1 155 ? 1.41 34.031 -0.106 1 96 155 ALA A C 1
ATOM 1201 O O . ALA A 1 155 ? 1.519 34.25 -1.314 1 96 155 ALA A O 1
ATOM 1202 N N . GLN A 1 156 ? 2.426 33.969 0.704 1 96.25 156 GLN A N 1
ATOM 1203 C CA . GLN A 1 156 ? 3.777 34.281 0.269 1 96.25 156 GLN A CA 1
ATOM 1204 C C . GLN A 1 156 ? 4.285 33.281 -0.765 1 96.25 156 GLN A C 1
ATOM 1206 O O . GLN A 1 156 ? 4.824 33.688 -1.803 1 96.25 156 GLN A O 1
ATOM 1211 N N . ARG A 1 157 ? 4.051 32.062 -0.53 1 94.19 157 ARG A N 1
ATOM 1212 C CA . ARG A 1 157 ? 4.566 31 -1.396 1 94.19 157 ARG A CA 1
ATOM 1213 C C . ARG A 1 157 ? 3.881 31.016 -2.758 1 94.19 157 ARG A C 1
ATOM 1215 O O . ARG A 1 157 ? 4.496 30.688 -3.775 1 94.19 157 ARG A O 1
ATOM 1222 N N . LEU A 1 158 ? 2.648 31.438 -2.744 1 94.56 158 LEU A N 1
ATOM 1223 C CA . LEU A 1 158 ? 1.894 31.375 -3.99 1 94.56 158 LEU A CA 1
ATOM 1224 C C . LEU A 1 158 ? 1.822 32.75 -4.66 1 94.56 158 LEU A C 1
ATOM 1226 O O . LEU A 1 158 ? 1.221 32.875 -5.727 1 94.56 158 LEU A O 1
ATOM 1230 N N . GLY A 1 159 ? 2.418 33.719 -4.008 1 94.88 159 GLY A N 1
ATOM 1231 C CA . GLY A 1 159 ? 2.385 35.062 -4.574 1 94.88 159 GLY A CA 1
ATOM 1232 C C . GLY A 1 159 ? 1.003 35.688 -4.551 1 94.88 159 GLY A C 1
ATOM 1233 O O . GLY A 1 159 ? 0.599 36.344 -5.512 1 94.88 159 GLY A O 1
ATOM 1234 N N . LEU A 1 160 ? 0.254 35.469 -3.557 1 94.38 160 LEU A N 1
ATOM 1235 C CA . LEU A 1 160 ? -1.096 36 -3.398 1 94.38 160 LEU A CA 1
ATOM 1236 C C . LEU A 1 160 ? -1.157 37 -2.246 1 94.38 160 LEU A C 1
ATOM 1238 O O . LEU A 1 160 ? -0.312 36.969 -1.348 1 94.38 160 LEU A O 1
ATOM 1242 N N . ALA A 1 161 ? -2.17 37.906 -2.363 1 95.56 161 ALA A N 1
ATOM 1243 C CA . ALA A 1 161 ? -2.494 38.719 -1.196 1 95.56 161 ALA A CA 1
ATOM 1244 C C . ALA A 1 161 ? -3.09 37.844 -0.08 1 95.56 161 ALA A C 1
ATOM 1246 O O . ALA A 1 161 ? -3.803 36.875 -0.344 1 95.56 161 ALA A O 1
ATOM 1247 N N . VAL A 1 162 ? -2.799 38.25 1.148 1 94.25 162 VAL A N 1
ATOM 1248 C CA . VAL A 1 162 ? -3.305 37.531 2.307 1 94.25 162 VAL A CA 1
ATOM 1249 C C . VAL A 1 162 ? -4.832 37.5 2.271 1 94.25 162 VAL A C 1
ATOM 1251 O O . VAL A 1 162 ? -5.445 36.469 2.576 1 94.25 162 VAL A O 1
ATOM 1254 N N . SER A 1 163 ? -5.418 38.562 1.914 1 95.12 163 SER A N 1
ATOM 1255 C CA . SER A 1 163 ? -6.875 38.656 1.831 1 95.12 163 SER A CA 1
ATOM 1256 C C . SER A 1 163 ? -7.418 37.688 0.77 1 95.12 163 SER A C 1
ATOM 1258 O O . SER A 1 163 ? -8.445 37.062 0.978 1 95.12 163 SER A O 1
ATOM 1260 N N . THR A 1 164 ? -6.836 37.562 -0.42 1 94.81 164 THR A N 1
ATOM 1261 C CA . THR A 1 164 ? -7.215 36.656 -1.479 1 94.81 164 THR A CA 1
ATOM 1262 C C . THR A 1 164 ? -7.062 35.188 -1.013 1 94.81 164 THR A C 1
ATOM 1264 O O . THR A 1 164 ? -7.934 34.375 -1.26 1 94.81 164 THR A O 1
ATOM 1267 N N . THR A 1 165 ? -5.965 34.969 -0.351 1 95.19 165 THR A N 1
ATOM 1268 C CA . THR A 1 165 ? -5.723 33.656 0.191 1 95.19 165 THR A CA 1
ATOM 1269 C C . THR A 1 165 ? -6.824 33.25 1.169 1 95.19 165 THR A C 1
ATOM 1271 O O . THR A 1 165 ? -7.316 32.125 1.137 1 95.19 165 THR A O 1
ATOM 1274 N N . HIS A 1 166 ? -7.176 34.219 1.997 1 95.25 166 HIS A N 1
ATOM 1275 C CA . HIS A 1 166 ? -8.242 33.969 2.959 1 95.25 166 HIS A CA 1
ATOM 1276 C C . HIS A 1 166 ? -9.547 33.594 2.256 1 95.25 166 HIS A C 1
ATOM 1278 O O . HIS A 1 166 ? -10.258 32.688 2.678 1 95.25 166 HIS A O 1
ATOM 1284 N N . SER A 1 167 ? -9.844 34.281 1.207 1 95.56 167 SER A N 1
ATOM 1285 C CA . SER A 1 167 ? -11.039 34 0.426 1 95.56 167 SER A CA 1
ATOM 1286 C C . SER A 1 167 ? -10.992 32.594 -0.145 1 95.56 167 SER A C 1
ATOM 1288 O O . SER A 1 167 ? -11.992 31.875 -0.124 1 95.56 167 SER A O 1
ATOM 1290 N N . TYR A 1 168 ? -9.852 32.219 -0.678 1 94.19 168 TYR A N 1
ATOM 1291 C CA . TYR A 1 168 ? -9.695 30.875 -1.202 1 94.19 168 TYR A CA 1
ATOM 1292 C C . TYR A 1 168 ? -9.875 29.844 -0.1 1 94.19 168 TYR A C 1
ATOM 1294 O O . TYR A 1 168 ? -10.531 28.812 -0.304 1 94.19 168 TYR A O 1
ATOM 1302 N N . VAL A 1 169 ? -9.297 30.094 1.06 1 95.12 169 VAL A N 1
ATOM 1303 C CA . VAL A 1 169 ? -9.336 29.156 2.186 1 95.12 169 VAL A CA 1
ATOM 1304 C C . VAL A 1 169 ? -10.789 28.953 2.623 1 95.12 169 VAL A C 1
ATOM 1306 O O . VAL A 1 169 ? -11.242 27.812 2.758 1 95.12 169 VAL A O 1
ATOM 1309 N N . THR A 1 170 ? -11.5 30.031 2.857 1 94.5 170 THR A N 1
ATOM 1310 C CA . THR A 1 170 ? -12.898 29.953 3.268 1 94.5 170 THR A CA 1
ATOM 1311 C C . THR A 1 170 ? -13.734 29.25 2.203 1 94.5 170 THR A C 1
ATOM 1313 O O . THR A 1 170 ? -14.617 28.453 2.527 1 94.5 170 THR A O 1
ATOM 1316 N N . GLY A 1 171 ? -13.508 29.562 0.95 1 91.88 171 GLY A N 1
ATOM 1317 C CA . GLY A 1 171 ? -14.195 28.875 -0.138 1 91.88 171 GLY A CA 1
ATOM 1318 C C . GLY A 1 171 ? -13.953 27.375 -0.144 1 91.88 171 GLY A C 1
ATOM 1319 O O . GLY A 1 171 ? -14.883 26.609 -0.369 1 91.88 171 GLY A O 1
ATOM 1320 N N . ILE A 1 172 ? -12.758 27.016 0.079 1 89.62 172 ILE A N 1
ATOM 1321 C CA . ILE A 1 172 ? -12.391 25.609 0.11 1 89.62 172 ILE A CA 1
ATOM 1322 C C . ILE A 1 172 ? -13.125 24.906 1.25 1 89.62 172 ILE A C 1
ATOM 1324 O O . ILE A 1 172 ? -13.688 23.828 1.062 1 89.62 172 ILE A O 1
ATOM 1328 N N . PHE A 1 173 ? -13.141 25.609 2.473 1 90.81 173 PHE A N 1
ATOM 1329 C CA . PHE A 1 173 ? -13.852 25.031 3.604 1 90.81 173 PHE A CA 1
ATOM 1330 C C . PHE A 1 173 ? -15.32 24.812 3.266 1 90.81 173 PHE A C 1
ATOM 1332 O O . PHE A 1 173 ? -15.883 23.75 3.555 1 90.81 173 PHE A O 1
ATOM 1339 N N . ARG A 1 174 ? -15.891 25.734 2.662 1 90.19 174 ARG A N 1
ATOM 1340 C CA . ARG A 1 174 ? -17.297 25.656 2.279 1 90.19 174 ARG A CA 1
ATOM 1341 C C . ARG A 1 174 ? -17.531 24.531 1.271 1 90.19 174 ARG A C 1
ATOM 1343 O O . ARG A 1 174 ? -18.469 23.75 1.417 1 90.19 174 ARG A O 1
ATOM 1350 N N . LYS A 1 175 ? -16.703 24.453 0.298 1 87 175 LYS A N 1
ATOM 1351 C CA . LYS A 1 175 ? -16.859 23.453 -0.76 1 87 175 LYS A CA 1
ATOM 1352 C C . LYS A 1 175 ? -16.766 22.047 -0.203 1 87 175 LYS A C 1
ATOM 1354 O O . LYS A 1 175 ? -17.469 21.141 -0.67 1 87 175 LYS A O 1
ATOM 1359 N N . PHE A 1 176 ? -15.953 21.875 0.766 1 85.19 176 PHE A N 1
ATOM 1360 C CA . PHE A 1 176 ? -15.758 20.562 1.339 1 85.19 176 PHE A CA 1
ATOM 1361 C C . PHE A 1 176 ? -16.688 20.328 2.523 1 85.19 176 PHE A C 1
ATOM 1363 O O . PHE A 1 176 ? -16.734 19.234 3.092 1 85.19 176 PHE A O 1
ATOM 1370 N N . GLY A 1 177 ? -17.406 21.344 2.977 1 86.44 177 GLY A N 1
ATOM 1371 C CA . GLY A 1 177 ? -18.359 21.234 4.066 1 86.44 177 GLY A CA 1
ATOM 1372 C C . GLY A 1 177 ? -17.719 21.047 5.422 1 86.44 177 GLY A C 1
ATOM 1373 O O . GLY A 1 177 ? -18.219 20.297 6.258 1 86.44 177 GLY A O 1
ATOM 1374 N N . VAL A 1 178 ? -16.578 21.656 5.555 1 88.5 178 VAL A N 1
ATOM 1375 C CA . VAL A 1 178 ? -15.852 21.484 6.812 1 88.5 178 VAL A CA 1
ATOM 1376 C C . VAL A 1 178 ? -15.727 22.844 7.516 1 88.5 178 VAL A C 1
ATOM 1378 O O . VAL A 1 178 ? -15.859 23.891 6.887 1 88.5 178 VAL A O 1
ATOM 1381 N N . ARG A 1 179 ? -15.477 22.672 8.82 1 88.12 179 ARG A N 1
ATOM 1382 C CA . ARG A 1 179 ? -15.227 23.875 9.609 1 88.12 179 ARG A CA 1
ATOM 1383 C C . ARG A 1 179 ? -13.75 24 9.977 1 88.12 179 ARG A C 1
ATOM 1385 O O . ARG A 1 179 ? -13.234 23.188 10.742 1 88.12 179 ARG A O 1
ATOM 1392 N N . GLY A 1 180 ? -13.117 24.984 9.312 1 89.56 180 GLY A N 1
ATOM 1393 C CA . GLY A 1 180 ? -11.75 25.281 9.695 1 89.56 180 GLY A CA 1
ATOM 1394 C C . GLY A 1 180 ? -10.742 24.297 9.133 1 89.56 180 GLY A C 1
ATOM 1395 O O . GLY A 1 180 ? -11.109 23.391 8.398 1 89.56 180 GLY A O 1
ATOM 1396 N N . ARG A 1 181 ? -9.523 24.594 9.469 1 88.88 181 ARG A N 1
ATOM 1397 C CA . ARG A 1 181 ? -8.414 23.812 8.93 1 88.88 181 ARG A CA 1
ATOM 1398 C C . ARG A 1 181 ? -8.391 22.406 9.516 1 88.88 181 ARG A C 1
ATOM 1400 O O . ARG A 1 181 ? -8.094 21.438 8.805 1 88.88 181 ARG A O 1
ATOM 1407 N N . ALA A 1 182 ? -8.656 22.266 10.828 1 86.94 182 ALA A N 1
ATOM 1408 C CA . ALA A 1 182 ? -8.719 20.953 11.438 1 86.94 182 ALA A CA 1
ATOM 1409 C C . ALA A 1 182 ? -9.773 20.078 10.766 1 86.94 182 ALA A C 1
ATOM 1411 O O . ALA A 1 182 ? -9.562 18.875 10.57 1 86.94 182 ALA A O 1
ATOM 1412 N N . GLY A 1 183 ? -10.867 20.656 10.469 1 86.94 183 GLY A N 1
ATOM 1413 C CA . GLY A 1 183 ? -11.914 19.938 9.758 1 86.94 183 GLY A CA 1
ATOM 1414 C C . GLY A 1 183 ? -11.477 19.453 8.391 1 86.94 183 GLY A C 1
ATOM 1415 O O . GLY A 1 183 ? -11.758 18.312 8.016 1 86.94 183 GLY A O 1
ATOM 1416 N N . LEU A 1 184 ? -10.789 20.328 7.672 1 86.25 184 LEU A N 1
ATOM 1417 C CA . LEU A 1 184 ? -10.289 19.953 6.355 1 86.25 184 LEU A CA 1
ATOM 1418 C C . LEU A 1 184 ? -9.305 18.797 6.461 1 86.25 184 LEU A C 1
ATOM 1420 O O . LEU A 1 184 ? -9.438 17.797 5.762 1 86.25 184 LEU A O 1
ATOM 1424 N N . MET A 1 185 ? -8.344 18.922 7.34 1 83.88 185 MET A N 1
ATOM 1425 C CA . MET A 1 185 ? -7.277 17.938 7.465 1 83.88 185 MET A CA 1
ATOM 1426 C C . MET A 1 185 ? -7.82 16.609 7.992 1 83.88 185 MET A C 1
ATOM 1428 O O . MET A 1 185 ? -7.352 15.539 7.602 1 83.88 185 MET A O 1
ATOM 1432 N N . SER A 1 186 ? -8.844 16.703 8.875 1 82.44 186 SER A N 1
ATOM 1433 C CA . SER A 1 186 ? -9.445 15.484 9.383 1 82.44 186 SER A CA 1
ATOM 1434 C C . SER A 1 186 ? -10.133 14.703 8.258 1 82.44 186 SER A C 1
ATOM 1436 O O . SER A 1 186 ? -10.125 13.469 8.266 1 82.44 186 SER A O 1
ATOM 1438 N N . LEU A 1 187 ? -10.773 15.414 7.383 1 76.06 187 LEU A N 1
ATOM 1439 C CA . LEU A 1 187 ? -11.406 14.781 6.234 1 76.06 187 LEU A CA 1
ATOM 1440 C C . LEU A 1 187 ? -10.383 14 5.41 1 76.06 187 LEU A C 1
ATOM 1442 O O . LEU A 1 187 ? -10.656 12.875 4.98 1 76.06 187 LEU A O 1
ATOM 1446 N N . TRP A 1 188 ? -9.227 14.586 5.137 1 73.56 188 TRP A N 1
ATOM 1447 C CA . TRP A 1 188 ? -8.164 13.93 4.387 1 73.56 188 TRP A CA 1
ATOM 1448 C C . TRP A 1 188 ? -7.629 12.719 5.148 1 73.56 188 TRP A C 1
ATOM 1450 O O . TRP A 1 188 ? -7.379 11.672 4.555 1 73.56 188 TRP A O 1
ATOM 1460 N N . LEU A 1 189 ? -7.434 12.914 6.457 1 72.56 189 LEU A N 1
ATOM 1461 C CA . LEU A 1 189 ? -6.938 11.82 7.289 1 72.56 189 LEU A CA 1
ATOM 1462 C C . LEU A 1 189 ? -7.914 10.648 7.293 1 72.56 189 LEU A C 1
ATOM 1464 O O . LEU A 1 189 ? -7.508 9.492 7.191 1 72.56 189 LEU A O 1
ATOM 1468 N N . GLU A 1 190 ? -9.156 10.953 7.434 1 70.19 190 GLU A N 1
ATOM 1469 C CA . GLU A 1 190 ? -10.195 9.93 7.434 1 70.19 190 GLU A CA 1
ATOM 1470 C C . GLU A 1 190 ? -10.219 9.164 6.109 1 70.19 190 GLU A C 1
ATOM 1472 O O . GLU A 1 190 ? -10.375 7.945 6.098 1 70.19 190 GLU A O 1
ATOM 1477 N N . ASN A 1 191 ? -10.094 9.945 5.082 1 65.06 191 ASN A N 1
ATOM 1478 C CA . ASN A 1 191 ? -10.172 9.336 3.76 1 65.06 191 ASN A CA 1
ATOM 1479 C C . ASN A 1 191 ? -8.945 8.469 3.475 1 65.06 191 ASN A C 1
ATOM 1481 O O . ASN A 1 191 ? -9.031 7.492 2.727 1 65.06 191 ASN A O 1
ATOM 1485 N N . LEU A 1 192 ? -7.887 8.938 4.043 1 62.44 192 LEU A N 1
ATOM 1486 C CA . LEU A 1 192 ? -6.656 8.18 3.854 1 62.44 192 LEU A CA 1
ATOM 1487 C C . LEU A 1 192 ? -6.668 6.902 4.688 1 62.44 192 LEU A C 1
ATOM 1489 O O . LEU A 1 192 ? -6 5.926 4.348 1 62.44 192 LEU A O 1
ATOM 1493 N N . THR A 1 193 ? -7.504 6.992 5.797 1 57.78 193 THR A N 1
ATOM 1494 C CA . THR A 1 193 ? -7.543 5.832 6.68 1 57.78 193 THR A CA 1
ATOM 1495 C C . THR A 1 193 ? -8.672 4.887 6.277 1 57.78 193 THR A C 1
ATOM 1497 O O . THR A 1 193 ? -8.656 3.707 6.637 1 57.78 193 THR A O 1
ATOM 1500 N N . ARG A 1 194 ? -9.836 5.488 5.789 1 50.62 194 ARG A N 1
ATOM 1501 C CA . ARG A 1 194 ? -10.984 4.676 5.391 1 50.62 194 ARG A CA 1
ATOM 1502 C C . ARG A 1 194 ? -10.617 3.746 4.234 1 50.62 194 ARG A C 1
ATOM 1504 O O . ARG A 1 194 ? -11.227 2.688 4.07 1 50.62 194 ARG A O 1
ATOM 1511 N N . ASP A 1 195 ? -9.648 4.266 3.484 1 43.16 195 ASP A N 1
ATOM 1512 C CA . ASP A 1 195 ? -9.477 3.293 2.412 1 43.16 195 ASP A CA 1
ATOM 1513 C C . ASP A 1 195 ? -8.602 2.125 2.869 1 43.16 195 ASP A C 1
ATOM 1515 O O . ASP A 1 195 ? -7.574 2.326 3.516 1 43.16 195 ASP A O 1
ATOM 1519 N N . MET B 1 1 ? 20.859 -23.516 -12.844 1 32.91 1 MET B N 1
ATOM 1520 C CA . MET B 1 1 ? 20.156 -24.656 -12.25 1 32.91 1 MET B CA 1
ATOM 1521 C C . MET B 1 1 ? 18.656 -24.391 -12.18 1 32.91 1 MET B C 1
ATOM 1523 O O . MET B 1 1 ? 18.219 -23.375 -11.617 1 32.91 1 MET B O 1
ATOM 1527 N N . SER B 1 2 ? 17.938 -24.891 -13.164 1 42.66 2 SER B N 1
ATOM 1528 C CA . SER B 1 2 ? 16.5 -24.844 -13.367 1 42.66 2 SER B CA 1
ATOM 1529 C C . SER B 1 2 ? 15.75 -25.156 -12.07 1 42.66 2 SER B C 1
ATOM 1531 O O . SER B 1 2 ? 15.914 -26.234 -11.492 1 42.66 2 SER B O 1
ATOM 1533 N N . ILE B 1 3 ? 15.773 -24.203 -11.133 1 47.66 3 ILE B N 1
ATOM 1534 C CA . ILE B 1 3 ? 15.062 -24.5 -9.898 1 47.66 3 ILE B CA 1
ATOM 1535 C C . ILE B 1 3 ? 13.797 -25.312 -10.211 1 47.66 3 ILE B C 1
ATOM 1537 O O . ILE B 1 3 ? 13.078 -25 -11.156 1 47.66 3 ILE B O 1
ATOM 1541 N N . GLU B 1 4 ? 13.984 -26.625 -10.016 1 49.06 4 GLU B N 1
ATOM 1542 C CA . GLU B 1 4 ? 12.875 -27.562 -10.195 1 49.06 4 GLU B CA 1
ATOM 1543 C C . GLU B 1 4 ? 11.68 -27.172 -9.328 1 49.06 4 GLU B C 1
ATOM 1545 O O . GLU B 1 4 ? 11.578 -27.578 -8.172 1 49.06 4 GLU B O 1
ATOM 1550 N N . ILE B 1 5 ? 11.266 -25.938 -9.492 1 49.91 5 ILE B N 1
ATOM 1551 C CA . ILE B 1 5 ? 9.977 -25.703 -8.859 1 49.91 5 ILE B CA 1
ATOM 1552 C C . ILE B 1 5 ? 8.922 -26.625 -9.461 1 49.91 5 ILE B C 1
ATOM 1554 O O . ILE B 1 5 ? 8.922 -26.875 -10.664 1 49.91 5 ILE B O 1
ATOM 1558 N N . GLY B 1 6 ? 8.438 -27.516 -8.695 1 52.06 6 GLY B N 1
ATOM 1559 C CA . GLY B 1 6 ? 7.445 -28.469 -9.141 1 52.06 6 GLY B CA 1
ATOM 1560 C C . GLY B 1 6 ? 6.652 -28 -10.344 1 52.06 6 GLY B C 1
ATOM 1561 O O . GLY B 1 6 ? 6.656 -26.812 -10.664 1 52.06 6 GLY B O 1
ATOM 1562 N N . LYS B 1 7 ? 6.52 -28.891 -11.406 1 59.69 7 LYS B N 1
ATOM 1563 C CA . LYS B 1 7 ? 5.863 -28.734 -12.703 1 59.69 7 LYS B CA 1
ATOM 1564 C C . LYS B 1 7 ? 4.371 -28.469 -12.531 1 59.69 7 LYS B C 1
ATOM 1566 O O . LYS B 1 7 ? 3.646 -28.297 -13.516 1 59.69 7 LYS B O 1
ATOM 1571 N N . ASP B 1 8 ? 3.994 -28.297 -11.133 1 67.75 8 ASP B N 1
ATOM 1572 C CA . ASP B 1 8 ? 2.551 -28.172 -10.945 1 67.75 8 ASP B CA 1
ATOM 1573 C C . ASP B 1 8 ? 2.17 -26.734 -10.547 1 67.75 8 ASP B C 1
ATOM 1575 O O . ASP B 1 8 ? 2.516 -26.281 -9.461 1 67.75 8 ASP B O 1
ATOM 1579 N N . ILE B 1 9 ? 1.509 -26.031 -11.461 1 71.31 9 ILE B N 1
ATOM 1580 C CA . ILE B 1 9 ? 1.065 -24.656 -11.297 1 71.31 9 ILE B CA 1
ATOM 1581 C C . ILE B 1 9 ? 0.276 -24.516 -10 1 71.31 9 ILE B C 1
ATOM 1583 O O . ILE B 1 9 ? 0.456 -23.547 -9.258 1 71.31 9 ILE B O 1
ATOM 1587 N N . THR B 1 10 ? -0.562 -25.547 -9.742 1 73.5 10 THR B N 1
ATOM 1588 C CA . THR B 1 10 ? -1.398 -25.5 -8.547 1 73.5 10 THR B CA 1
ATOM 1589 C C . THR B 1 10 ? -0.543 -25.578 -7.289 1 73.5 10 THR B C 1
ATOM 1591 O O . THR B 1 10 ? -0.794 -24.859 -6.32 1 73.5 10 THR B O 1
ATOM 1594 N N . ALA B 1 11 ? 0.484 -26.375 -7.344 1 75.31 11 ALA B N 1
ATOM 1595 C CA . ALA B 1 11 ? 1.375 -26.5 -6.195 1 75.31 11 ALA B CA 1
ATOM 1596 C C . ALA B 1 11 ? 2.139 -25.203 -5.938 1 75.31 11 ALA B C 1
ATOM 1598 O O . ALA B 1 11 ? 2.34 -24.812 -4.785 1 75.31 11 ALA B O 1
ATOM 1599 N N . PHE B 1 12 ? 2.492 -24.656 -7.02 1 80.44 12 PHE B N 1
ATOM 1600 C CA . PHE B 1 12 ? 3.223 -23.391 -6.883 1 80.44 12 PHE B CA 1
ATOM 1601 C C . PHE B 1 12 ? 2.318 -22.297 -6.328 1 80.44 12 PHE B C 1
ATOM 1603 O O . PHE B 1 12 ? 2.686 -21.609 -5.375 1 80.44 12 PHE B O 1
ATOM 1610 N N . ALA B 1 13 ? 1.108 -22.141 -6.938 1 83.31 13 ALA B N 1
ATOM 1611 C CA . ALA B 1 13 ? 0.149 -21.141 -6.492 1 83.31 13 ALA B CA 1
ATOM 1612 C C . ALA B 1 13 ? -0.228 -21.344 -5.027 1 83.31 13 ALA B C 1
ATOM 1614 O O . ALA B 1 13 ? -0.447 -20.391 -4.293 1 83.31 13 ALA B O 1
ATOM 1615 N N . ASP B 1 14 ? -0.197 -22.594 -4.582 1 82.69 14 ASP B N 1
ATOM 1616 C CA . ASP B 1 14 ? -0.591 -22.938 -3.221 1 82.69 14 ASP B CA 1
ATOM 1617 C C . ASP B 1 14 ? 0.484 -22.531 -2.217 1 82.69 14 ASP B C 1
ATOM 1619 O O . ASP B 1 14 ? 0.235 -22.5 -1.01 1 82.69 14 ASP B O 1
ATOM 1623 N N . GLN B 1 15 ? 1.685 -22.188 -2.711 1 84 15 GLN B N 1
ATOM 1624 C CA . GLN B 1 15 ? 2.756 -21.75 -1.818 1 84 15 GLN B CA 1
ATOM 1625 C C . GLN B 1 15 ? 2.721 -20.25 -1.603 1 84 15 GLN B C 1
ATOM 1627 O O . GLN B 1 15 ? 3.363 -19.734 -0.685 1 84 15 GLN B O 1
ATOM 1632 N N . LEU B 1 16 ? 1.987 -19.578 -2.514 1 91.25 16 LEU B N 1
ATOM 1633 C CA . LEU B 1 16 ? 1.905 -18.125 -2.395 1 91.25 16 LEU B CA 1
ATOM 1634 C C . LEU B 1 16 ? 0.997 -17.719 -1.237 1 91.25 16 LEU B C 1
ATOM 1636 O O . LEU B 1 16 ? 0.054 -18.438 -0.904 1 91.25 16 LEU B O 1
ATOM 1640 N N . LEU B 1 17 ? 1.275 -16.625 -0.634 1 95.06 17 LEU B N 1
ATOM 1641 C CA . LEU B 1 17 ? 0.454 -16.109 0.456 1 95.06 17 LEU B CA 1
ATOM 1642 C C . LEU B 1 17 ? -0.759 -15.359 -0.085 1 95.06 17 LEU B C 1
ATOM 1644 O O . LEU B 1 17 ? -1.768 -15.219 0.61 1 95.06 17 LEU B O 1
ATOM 1648 N N . ASP B 1 18 ? -0.667 -14.836 -1.321 1 97.25 18 ASP B N 1
ATOM 1649 C CA . ASP B 1 18 ? -1.806 -14.234 -2.012 1 97.25 18 ASP B CA 1
ATOM 1650 C C . ASP B 1 18 ? -2.66 -15.297 -2.691 1 97.25 18 ASP B C 1
ATOM 1652 O O . ASP B 1 18 ? -2.139 -16.312 -3.162 1 97.25 18 ASP B O 1
ATOM 1656 N N . ALA B 1 19 ? -3.965 -15.125 -2.688 1 97.44 19 ALA B N 1
ATOM 1657 C CA . ALA B 1 19 ? -4.832 -16.078 -3.381 1 97.44 19 ALA B CA 1
ATOM 1658 C C . ALA B 1 19 ? -4.883 -15.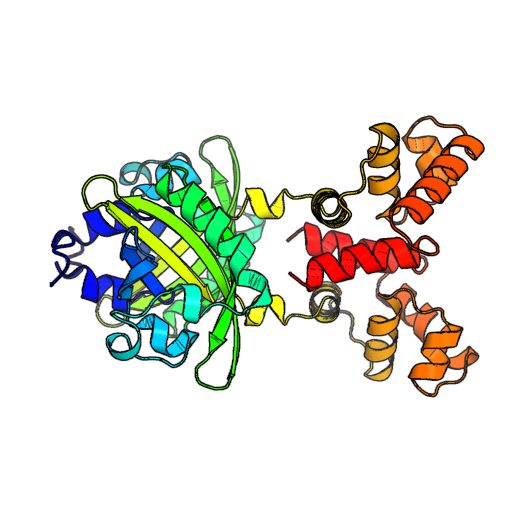781 -4.879 1 97.44 19 ALA B C 1
ATOM 1660 O O . ALA B 1 19 ? -5.02 -14.625 -5.285 1 97.44 19 ALA B O 1
ATOM 1661 N N . VAL B 1 20 ? -4.648 -16.797 -5.703 1 95.62 20 VAL B N 1
ATOM 1662 C CA . VAL B 1 20 ? -4.77 -16.688 -7.152 1 95.62 20 VAL B CA 1
ATOM 1663 C C . VAL B 1 20 ? -6.137 -17.188 -7.598 1 95.62 20 VAL B C 1
ATOM 1665 O O . VAL B 1 20 ? -6.547 -18.297 -7.223 1 95.62 20 VAL B O 1
ATOM 1668 N N . PHE B 1 21 ? -6.875 -16.359 -8.375 1 95.94 21 PHE B N 1
ATOM 1669 C CA . PHE B 1 21 ? -8.203 -16.703 -8.883 1 95.94 21 PHE B CA 1
ATOM 1670 C C . PHE B 1 21 ? -8.195 -16.797 -10.398 1 95.94 21 PHE B C 1
ATOM 1672 O O . PHE B 1 21 ? -7.562 -15.992 -11.078 1 95.94 21 PHE B O 1
ATOM 1679 N N . LEU B 1 22 ? -8.773 -17.797 -10.93 1 94.5 22 LEU B N 1
ATOM 1680 C CA . LEU B 1 22 ? -9.219 -17.859 -12.32 1 94.5 22 LEU B CA 1
ATOM 1681 C C . LEU B 1 22 ? -10.734 -17.812 -12.406 1 94.5 22 LEU B C 1
ATOM 1683 O O . LEU B 1 22 ? -11.422 -18.656 -11.828 1 94.5 22 LEU B O 1
ATOM 1687 N N . VAL B 1 23 ? -11.242 -16.781 -13.086 1 96.62 23 VAL B N 1
ATOM 1688 C CA . VAL B 1 23 ? -12.68 -16.531 -13.141 1 96.62 23 VAL B CA 1
ATOM 1689 C C . VAL B 1 23 ? -13.133 -16.422 -14.594 1 96.62 23 VAL B C 1
ATOM 1691 O O . VAL B 1 23 ? -12.5 -15.727 -15.398 1 96.62 23 VAL B O 1
ATOM 1694 N N . ASP B 1 24 ? -14.172 -17.078 -14.945 1 96 24 ASP B N 1
ATOM 1695 C CA . ASP B 1 24 ? -14.633 -17.062 -16.328 1 96 24 ASP B CA 1
ATOM 1696 C C . ASP B 1 24 ? -15.422 -15.789 -16.641 1 96 24 ASP B C 1
ATOM 1698 O O . ASP B 1 24 ? -15.547 -14.914 -15.789 1 96 24 ASP B O 1
ATOM 1702 N N . THR B 1 25 ? -15.883 -15.648 -17.922 1 96.38 25 THR B N 1
ATOM 1703 C CA . THR B 1 25 ? -16.531 -14.43 -18.391 1 96.38 25 THR B CA 1
ATOM 1704 C C . THR B 1 25 ? -17.859 -14.211 -17.656 1 96.38 25 THR B C 1
ATOM 1706 O O . THR B 1 25 ? -18.328 -13.078 -17.531 1 96.38 25 THR B O 1
ATOM 1709 N N . GLY B 1 26 ? -18.438 -15.273 -17.125 1 95.81 26 GLY B N 1
ATOM 1710 C CA . GLY B 1 26 ? -19.688 -15.172 -16.375 1 95.81 26 GLY B CA 1
ATOM 1711 C C . GLY B 1 26 ? -19.5 -14.828 -14.922 1 95.81 26 GLY B C 1
ATOM 1712 O O . GLY B 1 26 ? -20.469 -14.555 -14.203 1 95.81 26 GLY B O 1
ATOM 1713 N N . GLY B 1 27 ? -18.281 -14.875 -14.438 1 97.19 27 GLY B N 1
ATOM 1714 C CA . GLY B 1 27 ? -18 -14.523 -13.062 1 97.19 27 GLY B CA 1
ATOM 1715 C C . GLY B 1 27 ? -17.891 -15.727 -12.141 1 97.19 27 GLY B C 1
ATOM 1716 O O . GLY B 1 27 ? -17.844 -15.578 -10.922 1 97.19 27 GLY B O 1
ATOM 1717 N N . ARG B 1 28 ? -17.828 -16.906 -12.688 1 97.75 28 ARG B N 1
ATOM 1718 C CA . ARG B 1 28 ? -17.672 -18.125 -11.883 1 97.75 28 ARG B CA 1
ATOM 1719 C C . ARG B 1 28 ? -16.203 -18.438 -11.648 1 97.75 28 ARG B C 1
ATOM 1721 O O . ARG B 1 28 ? -15.391 -18.359 -12.57 1 97.75 28 ARG B O 1
ATOM 1728 N N . ILE B 1 29 ? -15.953 -18.797 -10.414 1 96.94 29 ILE B N 1
ATOM 1729 C CA . ILE B 1 29 ? -14.586 -19.156 -10.047 1 96.94 29 ILE B CA 1
ATOM 1730 C C . ILE B 1 29 ? -14.25 -20.547 -10.578 1 96.94 29 ILE B C 1
ATOM 1732 O O . ILE B 1 29 ? -14.867 -21.547 -10.18 1 96.94 29 ILE B O 1
ATOM 1736 N N . GLN B 1 30 ? -13.219 -20.609 -11.461 1 94.56 30 GLN B N 1
ATOM 1737 C CA . GLN B 1 30 ? -12.789 -21.891 -12.023 1 94.56 30 GLN B CA 1
ATOM 1738 C C . GLN B 1 30 ? -11.664 -22.5 -11.203 1 94.56 30 GLN B C 1
ATOM 1740 O O . GLN B 1 30 ? -11.516 -23.719 -11.156 1 94.56 30 GLN B O 1
ATOM 1745 N N . TYR B 1 31 ? -10.953 -21.641 -10.578 1 91.56 31 TYR B N 1
ATOM 1746 C CA . TYR B 1 31 ? -9.828 -22.031 -9.734 1 91.56 31 TYR B CA 1
ATOM 1747 C C . TYR B 1 31 ? -9.508 -20.953 -8.711 1 91.56 31 TYR B C 1
ATOM 1749 O O . TYR B 1 31 ? -9.594 -19.766 -9.008 1 91.56 31 TYR B O 1
ATOM 1757 N N . VAL B 1 32 ? -9.164 -21.406 -7.562 1 94.88 32 VAL B N 1
ATOM 1758 C CA . VAL B 1 32 ? -8.633 -20.531 -6.523 1 94.88 32 VAL B CA 1
ATOM 1759 C C . VAL B 1 32 ? -7.578 -21.281 -5.711 1 94.88 32 VAL B C 1
ATOM 1761 O O . VAL B 1 32 ? -7.75 -22.469 -5.402 1 94.88 32 VAL B O 1
ATOM 1764 N N . SER B 1 33 ? -6.543 -20.641 -5.359 1 93.94 33 SER B N 1
ATOM 1765 C CA . SER B 1 33 ? -5.426 -21.281 -4.676 1 93.94 33 SER B CA 1
ATOM 1766 C C . SER B 1 33 ? -5.691 -21.406 -3.18 1 93.94 33 SER B C 1
ATOM 1768 O O . SER B 1 33 ? -6.656 -20.828 -2.666 1 93.94 33 SER B O 1
ATOM 1770 N N . ALA B 1 34 ? -4.82 -22.172 -2.477 1 94.12 34 ALA B N 1
ATOM 1771 C CA . ALA B 1 34 ? -4.996 -22.594 -1.089 1 94.12 34 ALA B CA 1
ATOM 1772 C C . ALA B 1 34 ? -5.008 -21.391 -0.149 1 94.12 34 ALA B C 1
ATOM 1774 O O . ALA B 1 34 ? -5.625 -21.438 0.918 1 94.12 34 ALA B O 1
ATOM 1775 N N . ALA B 1 35 ? -4.375 -20.297 -0.536 1 95.81 35 ALA B N 1
ATOM 1776 C CA . ALA B 1 35 ? -4.27 -19.125 0.323 1 95.81 35 ALA B CA 1
ATOM 1777 C C . ALA B 1 35 ? -5.645 -18.547 0.647 1 95.81 35 ALA B C 1
ATOM 1779 O O . ALA B 1 35 ? -5.809 -17.812 1.627 1 95.81 35 ALA B O 1
ATOM 1780 N N . CYS B 1 36 ? -6.695 -18.875 -0.116 1 97.19 36 CYS B N 1
ATOM 1781 C CA . CYS B 1 36 ? -8.031 -18.328 0.092 1 97.19 36 CYS B CA 1
ATOM 1782 C C . CYS B 1 36 ? -8.57 -18.719 1.465 1 97.19 36 CYS B C 1
ATOM 1784 O O . CYS B 1 36 ? -9.352 -17.969 2.061 1 97.19 36 CYS B O 1
ATOM 1786 N N . GLU B 1 37 ? -8.141 -19.891 1.953 1 96.88 37 GLU B N 1
ATOM 1787 C CA . GLU B 1 37 ? -8.656 -20.344 3.238 1 96.88 37 GLU B CA 1
ATOM 1788 C C . GLU B 1 37 ? -8.211 -19.438 4.375 1 96.88 37 GLU B C 1
ATOM 1790 O O . GLU B 1 37 ? -9 -19.094 5.254 1 96.88 37 GLU B O 1
ATOM 1795 N N . GLY B 1 38 ? -6.965 -19.062 4.391 1 95.81 38 GLY B N 1
ATOM 1796 C CA . GLY B 1 38 ? -6.465 -18.141 5.402 1 95.81 38 GLY B CA 1
ATOM 1797 C C . GLY B 1 38 ? -7.023 -16.734 5.258 1 95.81 38 GLY B C 1
ATOM 1798 O O . GLY B 1 38 ? -7.18 -16.016 6.25 1 95.81 38 GLY B O 1
ATOM 1799 N N . ILE B 1 39 ? -7.449 -16.359 4.035 1 97.19 39 ILE B N 1
ATOM 1800 C CA . ILE B 1 39 ? -7.879 -14.992 3.748 1 97.19 39 ILE B CA 1
ATOM 1801 C C . ILE B 1 39 ? -9.391 -14.875 3.961 1 97.19 39 ILE B C 1
ATOM 1803 O O . ILE B 1 39 ? -9.859 -13.945 4.617 1 97.19 39 ILE B O 1
ATOM 1807 N N . PHE B 1 40 ? -10.172 -15.844 3.473 1 97.56 40 PHE B N 1
ATOM 1808 C CA . PHE B 1 40 ? -11.625 -15.688 3.434 1 97.56 40 PHE B CA 1
ATOM 1809 C C . PHE B 1 40 ? -12.297 -16.672 4.379 1 97.56 40 PHE B C 1
ATOM 1811 O O . PHE B 1 40 ? -13.484 -16.547 4.676 1 97.56 40 PHE B O 1
ATOM 1818 N N . GLY B 1 41 ? -11.5 -17.719 4.875 1 97.5 41 GLY B N 1
ATOM 1819 C CA . GLY B 1 41 ? -12.062 -18.75 5.746 1 97.5 41 GLY B CA 1
ATOM 1820 C C . GLY B 1 41 ? -12.695 -19.891 4.988 1 97.5 41 GLY B C 1
ATOM 1821 O O . GLY B 1 41 ? -13.133 -20.875 5.59 1 97.5 41 GLY B O 1
ATOM 1822 N N . TYR B 1 42 ? -12.805 -19.859 3.646 1 97.56 42 TYR B N 1
ATOM 1823 C CA . TYR B 1 42 ? -13.375 -20.906 2.795 1 97.56 42 TYR B CA 1
ATOM 1824 C C . TYR B 1 42 ? -12.273 -21.734 2.146 1 97.56 42 TYR B C 1
ATOM 1826 O O . TYR B 1 42 ? -11.234 -21.203 1.748 1 97.56 42 TYR B O 1
ATOM 1834 N N . THR B 1 43 ? -12.484 -23.016 1.989 1 96.06 43 THR B N 1
ATOM 1835 C CA . THR B 1 43 ? -11.562 -23.859 1.249 1 96.06 43 THR B CA 1
ATOM 1836 C C . THR B 1 43 ? -11.711 -23.656 -0.254 1 96.06 43 THR B C 1
ATOM 1838 O O . THR B 1 43 ? -12.742 -23.156 -0.714 1 96.06 43 THR B O 1
ATOM 1841 N N . PRO B 1 44 ? -10.672 -24.016 -1.005 1 95.19 44 PRO B N 1
ATOM 1842 C CA . PRO B 1 44 ? -10.805 -23.953 -2.463 1 95.19 44 PRO B CA 1
ATOM 1843 C C . PRO B 1 44 ? -12.008 -24.734 -2.984 1 95.19 44 PRO B C 1
ATOM 1845 O O . PRO B 1 44 ? -12.688 -24.266 -3.908 1 95.19 44 PRO B O 1
ATOM 1848 N N . LYS B 1 45 ? -12.305 -25.781 -2.393 1 94.75 45 LYS B N 1
ATOM 1849 C CA . LYS B 1 45 ? -13.445 -26.594 -2.797 1 94.75 45 LYS B CA 1
ATOM 1850 C C . LYS B 1 45 ? -14.758 -25.844 -2.576 1 94.75 45 LYS B C 1
ATOM 1852 O O . LYS B 1 45 ? -15.656 -25.891 -3.424 1 94.75 45 LYS B O 1
ATOM 1857 N N . ASP B 1 46 ? -14.852 -25.109 -1.47 1 95.44 46 ASP B N 1
ATOM 1858 C CA . ASP B 1 46 ? -16.047 -24.312 -1.153 1 95.44 46 ASP B CA 1
ATOM 1859 C C . ASP B 1 46 ? -16.234 -23.188 -2.162 1 95.44 46 ASP B C 1
ATOM 1861 O O . ASP B 1 46 ? -17.375 -22.812 -2.469 1 95.44 46 ASP B O 1
ATOM 1865 N N . MET B 1 47 ? -15.172 -22.672 -2.713 1 95.75 47 MET B N 1
ATOM 1866 C CA . MET B 1 47 ? -15.227 -21.453 -3.5 1 95.75 47 MET B CA 1
ATOM 1867 C C . MET B 1 47 ? -15.328 -21.766 -4.988 1 95.75 47 MET B C 1
ATOM 1869 O O . MET B 1 47 ? -15.93 -21 -5.75 1 95.75 47 MET B O 1
ATOM 1873 N N . ALA B 1 48 ? -14.766 -22.875 -5.375 1 94.62 48 ALA B N 1
ATOM 1874 C CA . ALA B 1 48 ? -14.82 -23.25 -6.785 1 94.62 48 ALA B CA 1
ATOM 1875 C C . ALA B 1 48 ? -16.266 -23.422 -7.254 1 94.62 48 ALA B C 1
ATOM 1877 O O . ALA B 1 48 ? -17.078 -24.047 -6.574 1 94.62 48 ALA B O 1
ATOM 1878 N N . GLY B 1 49 ? -16.625 -22.781 -8.375 1 95.5 49 GLY B N 1
ATOM 1879 C CA . GLY B 1 49 ? -17.969 -22.875 -8.938 1 95.5 49 GLY B CA 1
ATOM 1880 C C . GLY B 1 49 ? -18.875 -21.734 -8.516 1 95.5 49 GLY B C 1
ATOM 1881 O O . GLY B 1 49 ? -19.906 -21.5 -9.133 1 95.5 49 GLY B O 1
ATOM 1882 N N . GLU B 1 50 ? -18.531 -21.031 -7.492 1 97.31 50 GLU B N 1
ATOM 1883 C CA . GLU B 1 50 ? -19.328 -19.922 -7 1 97.31 50 GLU B CA 1
ATOM 1884 C C . GLU B 1 50 ? -19.109 -18.672 -7.836 1 97.31 50 GLU B C 1
ATOM 1886 O O . GLU B 1 50 ? -18.125 -18.562 -8.562 1 97.31 50 GLU B O 1
ATOM 1891 N N . PHE B 1 51 ? -20.109 -17.781 -7.797 1 97.62 51 PHE B N 1
ATOM 1892 C CA . PHE B 1 51 ? -19.938 -16.469 -8.391 1 97.62 51 PHE B CA 1
ATOM 1893 C C . PHE B 1 51 ? -19.078 -15.578 -7.488 1 97.62 51 PHE B C 1
ATOM 1895 O O . PHE B 1 51 ? -19.406 -15.375 -6.316 1 97.62 51 PHE B O 1
ATOM 1902 N N . ILE B 1 52 ? -18.047 -15.086 -7.984 1 98.06 52 ILE B N 1
ATOM 1903 C CA . ILE B 1 52 ? -17.094 -14.328 -7.188 1 98.06 52 ILE B CA 1
ATOM 1904 C C . ILE B 1 52 ? -17.781 -13.078 -6.625 1 98.06 52 ILE B C 1
ATOM 1906 O O . ILE B 1 52 ? -17.469 -12.641 -5.516 1 98.06 52 ILE B O 1
ATOM 1910 N N . ILE B 1 53 ? -18.781 -12.5 -7.367 1 98.19 53 ILE B N 1
ATOM 1911 C CA . ILE B 1 53 ? -19.438 -11.258 -6.965 1 98.19 53 ILE B CA 1
ATOM 1912 C C . ILE B 1 53 ? -20.234 -11.484 -5.68 1 98.19 53 ILE B C 1
ATOM 1914 O O . ILE B 1 53 ? -20.438 -10.555 -4.898 1 98.19 53 ILE B O 1
ATOM 1918 N N . ASP B 1 54 ? -20.641 -12.695 -5.371 1 96.69 54 ASP B N 1
ATOM 1919 C CA . ASP B 1 54 ? -21.438 -13.016 -4.191 1 96.69 54 ASP B CA 1
ATOM 1920 C C . ASP B 1 54 ? -20.594 -12.906 -2.92 1 96.69 54 ASP B C 1
ATOM 1922 O O . ASP B 1 54 ? -21.141 -12.828 -1.816 1 96.69 54 ASP B O 1
ATOM 1926 N N . LEU B 1 55 ? -19.312 -12.992 -3.02 1 97.31 55 LEU B N 1
ATOM 1927 C CA . LEU B 1 55 ? -18.406 -12.891 -1.877 1 97.31 55 LEU B CA 1
ATOM 1928 C C . LEU B 1 55 ? -18.078 -11.43 -1.574 1 97.31 55 LEU B C 1
ATOM 1930 O O . LEU B 1 55 ? -17.547 -11.117 -0.508 1 97.31 55 LEU B O 1
ATOM 1934 N N . VAL B 1 56 ? -18.359 -10.539 -2.537 1 97.56 56 VAL B N 1
ATOM 1935 C CA . VAL B 1 56 ? -18.078 -9.117 -2.395 1 97.56 56 VAL B CA 1
ATOM 1936 C C . VAL B 1 56 ? -19.141 -8.453 -1.524 1 97.56 56 VAL B C 1
ATOM 1938 O O . VAL B 1 56 ? -20.328 -8.742 -1.67 1 97.56 56 VAL B O 1
ATOM 1941 N N . MET B 1 57 ? -18.688 -7.602 -0.593 1 93.81 57 MET B N 1
ATOM 1942 C CA . MET B 1 57 ? -19.656 -6.828 0.191 1 93.81 57 MET B CA 1
ATOM 1943 C C . MET B 1 57 ? -20.609 -6.062 -0.718 1 93.81 57 MET B C 1
ATOM 1945 O O . MET B 1 57 ? -20.188 -5.496 -1.73 1 93.81 57 MET B O 1
ATOM 1949 N N . PRO B 1 58 ? -21.859 -5.957 -0.409 1 94.06 58 PRO B N 1
ATOM 1950 C CA . PRO B 1 58 ? -22.875 -5.332 -1.272 1 94.06 58 PRO B CA 1
ATOM 1951 C C . PRO B 1 58 ? -22.484 -3.92 -1.699 1 94.06 58 PRO B C 1
ATOM 1953 O O . PRO B 1 58 ? -22.625 -3.562 -2.871 1 94.06 58 PRO B O 1
ATOM 1956 N N . ALA B 1 59 ? -21.859 -3.203 -0.838 1 85.38 59 ALA B N 1
ATOM 1957 C CA . ALA B 1 59 ? -21.531 -1.805 -1.101 1 85.38 59 ALA B CA 1
ATOM 1958 C C . ALA B 1 59 ? -20.438 -1.691 -2.16 1 85.38 59 ALA B C 1
ATOM 1960 O O . ALA B 1 59 ? -20.266 -0.634 -2.771 1 85.38 59 ALA B O 1
ATOM 1961 N N . ASP B 1 60 ? -19.688 -2.74 -2.428 1 89.12 60 ASP B N 1
ATOM 1962 C CA . ASP B 1 60 ? -18.547 -2.678 -3.324 1 89.12 60 ASP B CA 1
ATOM 1963 C C . ASP B 1 60 ? -18.844 -3.377 -4.648 1 89.12 60 ASP B C 1
ATOM 1965 O O . ASP B 1 60 ? -17.984 -3.41 -5.543 1 89.12 60 ASP B O 1
ATOM 1969 N N . ARG B 1 61 ? -20.047 -3.893 -4.871 1 95.06 61 ARG B N 1
ATOM 1970 C CA . ARG B 1 61 ? -20.328 -4.773 -5.996 1 95.06 61 ARG B CA 1
ATOM 1971 C C . ARG B 1 61 ? -20.344 -4 -7.309 1 95.06 61 ARG B C 1
ATOM 1973 O O . ARG B 1 61 ? -19.781 -4.453 -8.312 1 95.06 61 ARG B O 1
ATOM 1980 N N . ASP B 1 62 ? -20.922 -2.84 -7.312 1 93.38 62 ASP B N 1
ATOM 1981 C CA . ASP B 1 62 ? -21.031 -2.08 -8.555 1 93.38 62 ASP B CA 1
ATOM 1982 C C . ASP B 1 62 ? -19.641 -1.727 -9.094 1 93.38 62 ASP B C 1
ATOM 1984 O O . ASP B 1 62 ? -19.344 -1.968 -10.273 1 93.38 62 ASP B O 1
ATOM 1988 N N . ARG B 1 63 ? -18.766 -1.155 -8.297 1 92 63 ARG B N 1
ATOM 1989 C CA . ARG B 1 63 ? -17.438 -0.781 -8.734 1 92 63 ARG B CA 1
ATOM 1990 C C . ARG B 1 63 ? -16.625 -2.012 -9.125 1 92 63 ARG B C 1
ATOM 1992 O O . ARG B 1 63 ? -15.773 -1.943 -10.016 1 92 63 ARG B O 1
ATOM 1999 N N . THR B 1 64 ? -16.875 -3.162 -8.484 1 96.25 64 THR B N 1
ATOM 2000 C CA . THR B 1 64 ? -16.203 -4.41 -8.805 1 96.25 64 THR B CA 1
ATOM 2001 C C . THR B 1 64 ? -16.578 -4.887 -10.203 1 96.25 64 THR B C 1
ATOM 2003 O O . THR B 1 64 ? -15.719 -5.332 -10.969 1 96.25 64 THR B O 1
ATOM 2006 N N . ILE B 1 65 ? -17.891 -4.762 -10.539 1 96.56 65 ILE B N 1
ATOM 2007 C CA . ILE B 1 65 ? -18.375 -5.164 -11.852 1 96.56 65 ILE B CA 1
ATOM 2008 C C . ILE B 1 65 ? -17.734 -4.301 -12.93 1 96.56 65 ILE B C 1
ATOM 2010 O O . ILE B 1 65 ? -17.297 -4.812 -13.961 1 96.56 65 ILE B O 1
ATOM 2014 N N . ILE B 1 66 ? -17.672 -3.029 -12.734 1 96.5 66 ILE B N 1
ATOM 2015 C CA . ILE B 1 66 ? -17.047 -2.102 -13.664 1 96.5 66 ILE B CA 1
ATOM 2016 C C . ILE B 1 66 ? -15.578 -2.482 -13.859 1 96.5 66 ILE B C 1
ATOM 2018 O O . ILE B 1 66 ? -15.094 -2.539 -14.992 1 96.5 66 ILE B O 1
ATOM 2022 N N . GLU B 1 67 ? -14.875 -2.76 -12.766 1 95.56 67 GLU B N 1
ATOM 2023 C CA . GLU B 1 67 ? -13.469 -3.139 -12.82 1 95.56 67 GLU B CA 1
ATOM 2024 C C . GLU B 1 67 ? -13.281 -4.441 -13.602 1 95.56 67 GLU B C 1
ATOM 2026 O O . GLU B 1 67 ? -12.359 -4.559 -14.406 1 95.56 67 GLU B O 1
ATOM 2031 N N . ALA B 1 68 ? -14.125 -5.445 -13.391 1 97.56 68 ALA B N 1
ATOM 2032 C CA . ALA B 1 68 ? -14.062 -6.723 -14.094 1 97.56 68 ALA B CA 1
ATOM 2033 C C . ALA B 1 68 ? -14.203 -6.531 -15.594 1 97.56 68 ALA B C 1
ATOM 2035 O O . ALA B 1 68 ? -13.523 -7.191 -16.391 1 97.56 68 ALA B O 1
ATOM 2036 N N . LYS B 1 69 ? -15.078 -5.609 -16 1 97.38 69 LYS B N 1
ATOM 2037 C CA . LYS B 1 69 ? -15.266 -5.312 -17.406 1 97.38 69 LYS B CA 1
ATOM 2038 C C . LYS B 1 69 ? -13.992 -4.734 -18.031 1 97.38 69 LYS B C 1
ATOM 2040 O O . LYS B 1 69 ? -13.641 -5.059 -19.172 1 97.38 69 LYS B O 1
ATOM 2045 N N . GLN B 1 70 ? -13.32 -3.85 -17.297 1 97.31 70 GLN B N 1
ATOM 2046 C CA . GLN B 1 70 ? -12.062 -3.295 -17.781 1 97.31 70 GLN B CA 1
ATOM 2047 C C . GLN B 1 70 ? -11.016 -4.391 -17.984 1 97.31 70 GLN B C 1
ATOM 2049 O O . GLN B 1 70 ? -10.305 -4.402 -18.984 1 97.31 70 GLN B O 1
ATOM 2054 N N . VAL B 1 71 ? -10.914 -5.316 -17.078 1 97.25 71 VAL B N 1
ATOM 2055 C CA . VAL B 1 71 ? -9.969 -6.422 -17.172 1 97.25 71 VAL B CA 1
ATOM 2056 C C . VAL B 1 71 ? -10.281 -7.27 -18.406 1 97.25 71 VAL B C 1
ATOM 2058 O O . VAL B 1 71 ? -9.391 -7.598 -19.188 1 97.25 71 VAL B O 1
ATOM 2061 N N . MET B 1 72 ? -11.508 -7.574 -18.625 1 97.06 72 MET B N 1
ATOM 2062 C CA . MET B 1 72 ? -11.93 -8.438 -19.734 1 97.06 72 MET B CA 1
ATOM 2063 C C . MET B 1 72 ? -11.758 -7.738 -21.078 1 97.06 72 MET B C 1
ATOM 2065 O O . MET B 1 72 ? -11.758 -8.391 -22.125 1 97.06 72 MET B O 1
ATOM 2069 N N . SER B 1 73 ? -11.727 -6.398 -21.031 1 96.56 73 SER B N 1
ATOM 2070 C CA . SER B 1 73 ? -11.484 -5.645 -22.25 1 96.56 73 SER B CA 1
ATOM 2071 C C . SER B 1 73 ? -10.016 -5.68 -22.641 1 96.56 73 SER B C 1
ATOM 2073 O O . SER B 1 73 ? -9.625 -5.141 -23.688 1 96.56 73 SER B O 1
ATOM 2075 N N . GLY B 1 74 ? -9.133 -6.25 -21.781 1 94.56 74 GLY B N 1
ATOM 2076 C CA . GLY B 1 74 ? -7.719 -6.406 -22.109 1 94.56 74 GLY B CA 1
ATOM 2077 C C . GLY B 1 74 ? -6.82 -5.469 -21.312 1 94.56 74 GLY B C 1
ATOM 2078 O O . GLY B 1 74 ? -5.598 -5.531 -21.438 1 94.56 74 GLY B O 1
ATOM 2079 N N . LYS B 1 75 ? -7.438 -4.656 -20.484 1 94.38 75 LYS B N 1
ATOM 2080 C CA . LYS B 1 75 ? -6.645 -3.725 -19.688 1 94.38 75 LYS B CA 1
ATOM 2081 C C . LYS B 1 75 ? -5.996 -4.43 -18.5 1 94.38 75 LYS B C 1
ATOM 2083 O O . LYS B 1 75 ? -6.641 -5.238 -17.828 1 94.38 75 LYS B O 1
ATOM 2088 N N . LYS B 1 76 ? -4.68 -4.16 -18.266 1 93.81 76 LYS B N 1
ATOM 2089 C CA . LYS B 1 76 ? -3.975 -4.59 -17.062 1 93.81 76 LYS B CA 1
ATOM 2090 C C . LYS B 1 76 ? -4.328 -3.697 -1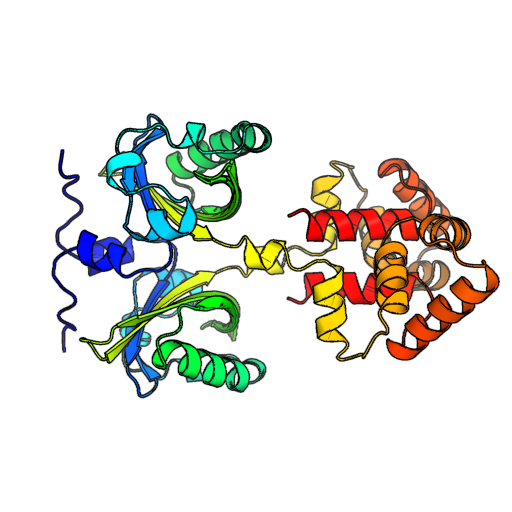5.867 1 93.81 76 LYS B C 1
ATOM 2092 O O . LYS B 1 76 ? -4.074 -2.49 -15.898 1 93.81 76 LYS B O 1
ATOM 2097 N N . ARG B 1 77 ? -4.949 -4.254 -14.859 1 94.38 77 ARG B N 1
ATOM 2098 C CA . ARG B 1 77 ? -5.441 -3.479 -13.727 1 94.38 77 ARG B CA 1
ATOM 2099 C C . ARG B 1 77 ? -4.699 -3.855 -12.445 1 94.38 77 ARG B C 1
ATOM 2101 O O . ARG B 1 77 ? -4.738 -5.012 -12.016 1 94.38 77 ARG B O 1
ATOM 2108 N N . ILE B 1 78 ? -3.939 -2.906 -11.836 1 95 78 ILE B N 1
ATOM 2109 C CA . ILE B 1 78 ? -3.201 -3.119 -10.594 1 95 78 ILE B CA 1
ATOM 2110 C C . ILE B 1 78 ? -3.641 -2.098 -9.547 1 95 78 ILE B C 1
ATOM 2112 O O . ILE B 1 78 ? -3.75 -0.905 -9.844 1 95 78 ILE B O 1
ATOM 2116 N N . GLY B 1 79 ? -4.062 -2.627 -8.32 1 92.69 79 GLY B N 1
ATOM 2117 C CA . GLY B 1 79 ? -4.266 -1.697 -7.223 1 92.69 79 GLY B CA 1
ATOM 2118 C C . GLY B 1 79 ? -5.727 -1.521 -6.852 1 92.69 79 GLY B C 1
ATOM 2119 O O . GLY B 1 79 ? -6.043 -0.848 -5.871 1 92.69 79 GLY B O 1
ATOM 2120 N N . PHE B 1 80 ? -6.66 -2.17 -7.684 1 93.56 80 PHE B N 1
ATOM 2121 C CA . PHE B 1 80 ? -8.07 -2.088 -7.32 1 93.56 80 PHE B CA 1
ATOM 2122 C C . PHE B 1 80 ? -8.312 -2.729 -5.961 1 93.56 80 PHE B C 1
ATOM 2124 O O . PHE B 1 80 ? -7.832 -3.83 -5.688 1 93.56 80 PHE B O 1
ATOM 2131 N N . GLU B 1 81 ? -9.016 -1.999 -5.066 1 91.38 81 GLU B N 1
ATOM 2132 C CA . GLU B 1 81 ? -9.32 -2.504 -3.729 1 91.38 81 GLU B CA 1
ATOM 2133 C C . GLU B 1 81 ? -10.82 -2.633 -3.512 1 91.38 81 GLU B C 1
ATOM 2135 O O . GLU B 1 81 ? -11.594 -1.777 -3.951 1 91.38 81 GLU B O 1
ATOM 2140 N N . ASN B 1 82 ? -11.258 -3.699 -2.885 1 92.38 82 ASN B N 1
ATOM 2141 C CA . ASN B 1 82 ? -12.648 -3.908 -2.477 1 92.38 82 ASN B CA 1
ATOM 2142 C C . ASN B 1 82 ? -12.734 -4.816 -1.254 1 92.38 82 ASN B C 1
ATOM 2144 O O . ASN B 1 82 ? -11.719 -5.305 -0.759 1 92.38 82 ASN B O 1
ATOM 2148 N N . ARG B 1 83 ? -13.914 -4.887 -0.661 1 94.62 83 ARG B N 1
ATOM 2149 C CA . ARG B 1 83 ? -14.133 -5.676 0.549 1 94.62 83 ARG B CA 1
ATOM 2150 C C . ARG B 1 83 ? -14.875 -6.969 0.237 1 94.62 83 ARG B C 1
ATOM 2152 O O . ARG B 1 83 ? -15.836 -6.965 -0.538 1 94.62 83 ARG B O 1
ATOM 2159 N N . TYR B 1 84 ? -14.406 -8.055 0.781 1 96.75 84 TYR B N 1
ATOM 2160 C CA . TYR B 1 84 ? -15.031 -9.367 0.718 1 96.75 84 TYR B CA 1
ATOM 2161 C C . TYR B 1 84 ? -15.547 -9.797 2.088 1 96.75 84 TYR B C 1
ATOM 2163 O O . TYR B 1 84 ? -15.039 -9.328 3.117 1 96.75 84 TYR B O 1
ATOM 2171 N N . ARG B 1 85 ? -16.578 -10.641 2.047 1 95.12 85 ARG B N 1
ATOM 2172 C CA . ARG B 1 85 ? -17.125 -11.188 3.291 1 95.12 85 ARG B CA 1
ATOM 2173 C C . ARG B 1 85 ? -16.422 -12.484 3.672 1 95.12 85 ARG B C 1
ATOM 2175 O O . ARG B 1 85 ? -16.438 -13.453 2.914 1 95.12 85 ARG B O 1
ATOM 2182 N N . HIS B 1 86 ? -15.742 -12.445 4.863 1 96.69 86 HIS B N 1
ATOM 2183 C CA . HIS B 1 86 ? -15.164 -13.656 5.445 1 96.69 86 HIS B CA 1
ATOM 2184 C C . HIS B 1 86 ? -16.25 -14.617 5.902 1 96.69 86 HIS B C 1
ATOM 2186 O O . HIS B 1 86 ? -17.375 -14.203 6.188 1 96.69 86 HIS B O 1
ATOM 2192 N N . LYS B 1 87 ? -15.898 -15.844 6.02 1 96.31 87 LYS B N 1
ATOM 2193 C CA . LYS B 1 87 ? -16.828 -16.875 6.48 1 96.31 87 LYS B CA 1
ATOM 2194 C C . LYS B 1 87 ? -17.406 -16.516 7.848 1 96.31 87 LYS B C 1
ATOM 2196 O O . LYS B 1 87 ? -18.547 -16.844 8.141 1 96.31 87 LYS B O 1
ATOM 2201 N N . ASP B 1 88 ? -16.641 -15.852 8.672 1 94.62 88 ASP B N 1
ATOM 2202 C CA . ASP B 1 88 ? -17.094 -15.508 10.016 1 94.62 88 ASP B CA 1
ATOM 2203 C C . ASP B 1 88 ? -17.906 -14.211 10.016 1 94.62 88 ASP B C 1
ATOM 2205 O O . ASP B 1 88 ? -18.312 -13.734 11.07 1 94.62 88 ASP B O 1
ATOM 2209 N N . GLY B 1 89 ? -18.109 -13.641 8.883 1 92.75 89 GLY B N 1
ATOM 2210 C CA . GLY B 1 89 ? -18.953 -12.461 8.766 1 92.75 89 GLY B CA 1
ATOM 2211 C C . GLY B 1 89 ? -18.156 -11.164 8.727 1 92.75 89 GLY B C 1
ATOM 2212 O O . GLY B 1 89 ? -18.703 -10.117 8.367 1 92.75 89 GLY B O 1
ATOM 2213 N N . SER B 1 90 ? -16.891 -11.164 9.008 1 92.12 90 SER B N 1
ATOM 2214 C CA . SER B 1 90 ? -16.062 -9.961 9.008 1 92.12 90 SER B CA 1
ATOM 2215 C C . SER B 1 90 ? -15.68 -9.555 7.59 1 92.12 90 SER B C 1
ATOM 2217 O O . SER B 1 90 ? -15.773 -10.359 6.66 1 92.12 90 SER B O 1
ATOM 2219 N N . ALA B 1 91 ? -15.336 -8.266 7.426 1 91.38 91 ALA B N 1
ATOM 2220 C CA . ALA B 1 91 ? -14.875 -7.754 6.137 1 91.38 91 ALA B CA 1
ATOM 2221 C C . ALA B 1 91 ? -13.375 -7.973 5.957 1 91.38 91 ALA B C 1
ATOM 2223 O O . ALA B 1 91 ? -12.602 -7.781 6.895 1 91.38 91 ALA B O 1
ATOM 2224 N N . VAL B 1 92 ? -12.992 -8.445 4.816 1 95.38 92 VAL B N 1
ATOM 2225 C CA . VAL B 1 92 ? -11.594 -8.57 4.414 1 95.38 92 VAL B CA 1
ATOM 2226 C C . VAL B 1 92 ? -11.289 -7.574 3.301 1 95.38 92 VAL B C 1
ATOM 2228 O O . VAL B 1 92 ? -11.977 -7.539 2.279 1 95.38 92 VAL B O 1
ATOM 2231 N N . HIS B 1 93 ? -10.281 -6.688 3.521 1 92.94 93 HIS B N 1
ATOM 2232 C CA . HIS B 1 93 ? -9.836 -5.738 2.508 1 92.94 93 HIS B CA 1
ATOM 2233 C C . HIS B 1 93 ? -8.828 -6.379 1.557 1 92.94 93 HIS B C 1
ATOM 2235 O O . HIS B 1 93 ? -7.77 -6.84 1.986 1 92.94 93 HIS B O 1
ATOM 2241 N N . ILE B 1 94 ? -9.211 -6.418 0.263 1 97 94 ILE B N 1
ATOM 2242 C CA . ILE B 1 94 ? -8.391 -7.094 -0.739 1 97 94 ILE B CA 1
ATOM 2243 C C . ILE B 1 94 ? -7.863 -6.078 -1.747 1 97 94 ILE B C 1
ATOM 2245 O O . ILE B 1 94 ? -8.617 -5.23 -2.238 1 97 94 ILE B O 1
ATOM 2249 N N . MET B 1 95 ? -6.555 -6.055 -2.057 1 95.25 95 MET B N 1
ATOM 2250 C CA . MET B 1 95 ? -5.969 -5.348 -3.191 1 95.25 95 MET B CA 1
ATOM 2251 C C . MET B 1 95 ? -5.703 -6.305 -4.348 1 95.25 95 MET B C 1
ATOM 2253 O O . MET B 1 95 ? -5.062 -7.344 -4.164 1 95.25 95 MET B O 1
ATOM 2257 N N . TRP B 1 96 ? -6.125 -5.98 -5.555 1 97.75 96 TRP B N 1
ATOM 2258 C CA . TRP B 1 96 ? -6.094 -6.898 -6.688 1 97.75 96 TRP B CA 1
ATOM 2259 C C . TRP B 1 96 ? -5.031 -6.48 -7.699 1 97.75 96 TRP B C 1
ATOM 2261 O O . TRP B 1 96 ? -4.773 -5.289 -7.879 1 97.75 96 TRP B O 1
ATOM 2271 N N . SER B 1 97 ? -4.375 -7.387 -8.352 1 97.62 97 SER B N 1
ATOM 2272 C CA . SER B 1 97 ? -3.752 -7.328 -9.672 1 97.62 97 SER B CA 1
ATOM 2273 C C . SER B 1 97 ? -4.387 -8.328 -10.625 1 97.62 97 SER B C 1
ATOM 2275 O O . SER B 1 97 ? -4.387 -9.539 -10.359 1 97.62 97 SER B O 1
ATOM 2277 N N . ALA B 1 98 ? -4.973 -7.867 -11.734 1 97.69 98 ALA B N 1
ATOM 2278 C CA . ALA B 1 98 ? -5.773 -8.758 -12.57 1 97.69 98 ALA B CA 1
ATOM 2279 C C . ALA B 1 98 ? -5.539 -8.469 -14.055 1 97.69 98 ALA B C 1
ATOM 2281 O O . ALA B 1 98 ? -5.383 -7.316 -14.453 1 97.69 98 ALA B O 1
ATOM 2282 N N . GLY B 1 99 ? -5.473 -9.492 -14.867 1 96.19 99 GLY B N 1
ATOM 2283 C CA . GLY B 1 99 ? -5.355 -9.445 -16.312 1 96.19 99 GLY B CA 1
ATOM 2284 C C . GLY B 1 99 ? -6.254 -10.445 -17.016 1 96.19 99 GLY B C 1
ATOM 2285 O O . GLY B 1 99 ? -6.883 -11.289 -16.359 1 96.19 99 GLY B O 1
ATOM 2286 N N . TRP B 1 100 ? -6.312 -10.273 -18.359 1 95.12 100 TRP B N 1
ATOM 2287 C CA . TRP B 1 100 ? -7.18 -11.102 -19.188 1 95.12 100 TRP B CA 1
ATOM 2288 C C . TRP B 1 100 ? -6.359 -12.109 -20 1 95.12 100 TRP B C 1
ATOM 2290 O O . TRP B 1 100 ? -5.414 -11.742 -20.688 1 95.12 100 TRP B O 1
ATOM 2300 N N . LEU B 1 101 ? -6.625 -13.43 -19.766 1 92.25 101 LEU B N 1
ATOM 2301 C CA . LEU B 1 101 ? -6.062 -14.492 -20.594 1 92.25 101 LEU B CA 1
ATOM 2302 C C . LEU B 1 101 ? -6.938 -14.75 -21.828 1 92.25 101 LEU B C 1
ATOM 2304 O O . LEU B 1 101 ? -7.906 -15.516 -21.75 1 92.25 101 LEU B O 1
ATOM 2308 N N . GLN B 1 102 ? -6.547 -14.195 -22.922 1 91 102 GLN B N 1
ATOM 2309 C CA . GLN B 1 102 ? -7.371 -14.172 -24.125 1 91 102 GLN B CA 1
ATOM 2310 C C . GLN B 1 102 ? -7.645 -15.586 -24.625 1 91 102 GLN B C 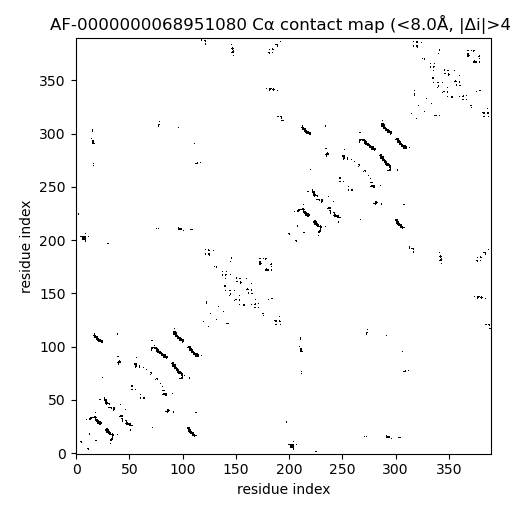1
ATOM 2312 O O . GLN B 1 102 ? -8.781 -15.922 -24.969 1 91 102 GLN B O 1
ATOM 2317 N N . SER B 1 103 ? -6.594 -16.438 -24.672 1 88 103 SER B N 1
ATOM 2318 C CA . SER B 1 103 ? -6.73 -17.781 -25.219 1 88 103 SER B CA 1
ATOM 2319 C C . SER B 1 103 ? -7.652 -18.625 -24.359 1 88 103 SER B C 1
ATOM 2321 O O . SER B 1 103 ? -8.469 -19.406 -24.875 1 88 103 SER B O 1
ATOM 2323 N N . GLU B 1 104 ? -7.57 -18.469 -22.984 1 88 104 GLU B N 1
ATOM 2324 C CA . GLU B 1 104 ? -8.344 -19.281 -22.047 1 88 104 GLU B CA 1
ATOM 2325 C C . GLU B 1 104 ? -9.688 -18.609 -21.734 1 88 104 GLU B C 1
ATOM 2327 O O . GLU B 1 104 ? -10.586 -19.266 -21.203 1 88 104 GLU B O 1
ATOM 2332 N N . ARG B 1 105 ? -9.805 -17.344 -22.156 1 92.75 105 ARG B N 1
ATOM 2333 C CA . ARG B 1 105 ? -10.984 -16.547 -21.828 1 92.75 105 ARG B CA 1
ATOM 2334 C C . ARG B 1 105 ? -11.266 -16.562 -20.328 1 92.75 105 ARG B C 1
ATOM 2336 O O . ARG B 1 105 ? -12.383 -16.844 -19.906 1 92.75 105 ARG B O 1
ATOM 2343 N N . LEU B 1 106 ? -10.25 -16.312 -19.516 1 94.69 106 LEU B N 1
ATOM 2344 C CA . LEU B 1 106 ? -10.297 -16.234 -18.062 1 94.69 106 LEU B CA 1
ATOM 2345 C C . LEU B 1 106 ? -9.656 -14.938 -17.562 1 94.69 106 LEU B C 1
ATOM 2347 O O . LEU B 1 106 ? -8.695 -14.445 -18.156 1 94.69 106 LEU B O 1
ATOM 2351 N N . ARG B 1 107 ? -10.219 -14.398 -16.516 1 96.56 107 ARG B N 1
ATOM 2352 C CA . ARG B 1 107 ? -9.508 -13.391 -15.719 1 96.56 107 ARG B CA 1
ATOM 2353 C C . ARG B 1 107 ? -8.57 -14.047 -14.711 1 96.56 107 ARG B C 1
ATOM 2355 O O . ARG B 1 107 ? -8.977 -14.961 -13.984 1 96.56 107 ARG B O 1
ATOM 2362 N N . VAL B 1 108 ? -7.375 -13.711 -14.781 1 95.06 108 VAL B N 1
ATOM 2363 C CA . VAL B 1 108 ? -6.438 -14.102 -13.734 1 95.06 108 VAL B CA 1
ATOM 2364 C C . VAL B 1 108 ? -6.242 -12.953 -12.758 1 95.06 108 VAL B C 1
ATOM 2366 O O . VAL B 1 108 ? -5.926 -11.828 -13.156 1 95.06 108 VAL B O 1
ATOM 2369 N N . GLY B 1 109 ? -6.531 -13.188 -11.469 1 96.69 109 GLY B N 1
ATOM 2370 C CA . GLY B 1 109 ? -6.406 -12.188 -10.422 1 96.69 109 GLY B CA 1
ATOM 2371 C C . GLY B 1 109 ? -5.609 -12.68 -9.219 1 96.69 109 GLY B C 1
ATOM 2372 O O . GLY B 1 109 ? -5.734 -13.836 -8.82 1 96.69 109 GLY B O 1
ATOM 2373 N N . VAL B 1 110 ? -4.773 -11.859 -8.727 1 97.81 110 VAL B N 1
ATOM 2374 C CA . VAL B 1 110 ? -4.051 -12.094 -7.48 1 97.81 110 VAL B CA 1
ATOM 2375 C C . VAL B 1 110 ? -4.633 -11.227 -6.371 1 97.81 110 VAL B C 1
ATOM 2377 O O . VAL B 1 110 ? -4.613 -9.992 -6.465 1 97.81 110 VAL B O 1
ATOM 2380 N N . ALA B 1 111 ? -5.219 -11.875 -5.324 1 98.44 111 ALA B N 1
ATOM 2381 C CA . ALA B 1 111 ? -5.867 -11.219 -4.191 1 98.44 111 ALA B CA 1
ATOM 2382 C C . ALA B 1 111 ? -4.922 -11.117 -3 1 98.44 111 ALA B C 1
ATOM 2384 O O . ALA B 1 111 ? -4.543 -12.133 -2.412 1 98.44 111 ALA B O 1
ATOM 2385 N N . ARG B 1 112 ? -4.504 -9.914 -2.697 1 97.94 112 ARG B N 1
ATOM 2386 C CA . ARG B 1 112 ? -3.682 -9.688 -1.512 1 97.94 112 ARG B CA 1
ATOM 2387 C C . ARG B 1 112 ? -4.52 -9.141 -0.361 1 97.94 112 ARG B C 1
ATOM 2389 O O . ARG B 1 112 ? -5.207 -8.133 -0.515 1 97.94 112 ARG B O 1
ATOM 2396 N N . ASP B 1 113 ? -4.457 -9.836 0.861 1 96.81 113 ASP B N 1
ATOM 2397 C CA . ASP B 1 113 ? -5.156 -9.391 2.061 1 96.81 113 ASP B CA 1
ATOM 2398 C C . ASP B 1 113 ? -4.445 -8.195 2.693 1 96.81 113 ASP B C 1
ATOM 2400 O O . ASP B 1 113 ? -3.393 -8.352 3.316 1 96.81 113 ASP B O 1
ATOM 2404 N N . VAL B 1 114 ? -5.059 -6.98 2.539 1 91.75 114 VAL B N 1
ATOM 2405 C CA . VAL B 1 114 ? -4.457 -5.77 3.09 1 91.75 114 VAL B CA 1
ATOM 2406 C C . VAL B 1 114 ? -5.258 -5.297 4.301 1 91.75 114 VAL B C 1
ATOM 2408 O O . VAL B 1 114 ? -5.254 -4.109 4.633 1 91.75 114 VAL B O 1
ATOM 2411 N N . THR B 1 115 ? -6.039 -6.207 4.934 1 89.06 115 THR B N 1
ATOM 2412 C CA . THR B 1 115 ? -6.895 -5.855 6.062 1 89.06 115 THR B CA 1
ATOM 2413 C C . THR B 1 115 ? -6.07 -5.234 7.188 1 89.06 115 THR B C 1
ATOM 2415 O O . THR B 1 115 ? -6.453 -4.203 7.742 1 89.06 115 THR B O 1
ATOM 2418 N N . ALA B 1 116 ? -4.891 -5.832 7.543 1 82.94 116 ALA B N 1
ATOM 2419 C CA . ALA B 1 116 ? -4.047 -5.359 8.641 1 82.94 116 ALA B CA 1
ATOM 2420 C C . ALA B 1 116 ? -3.488 -3.973 8.336 1 82.94 116 ALA B C 1
ATOM 2422 O O . ALA B 1 116 ? -3.232 -3.189 9.258 1 82.94 116 ALA B O 1
ATOM 2423 N N . LEU B 1 117 ? -3.33 -3.715 7.051 1 75.06 117 LEU B N 1
ATOM 2424 C CA . LEU B 1 117 ? -2.785 -2.424 6.641 1 75.06 117 LEU B CA 1
ATOM 2425 C C . LEU B 1 117 ? -3.844 -1.331 6.738 1 75.06 117 LEU B C 1
ATOM 2427 O O . LEU B 1 117 ? -3.514 -0.149 6.852 1 75.06 117 LEU B O 1
ATOM 2431 N N . LYS B 1 118 ? -5.027 -1.715 6.512 1 69.25 118 LYS B N 1
ATOM 2432 C CA . LYS B 1 118 ? -6.129 -0.762 6.609 1 69.25 118 LYS B CA 1
ATOM 2433 C C . LYS B 1 118 ? -6.484 -0.482 8.062 1 69.25 118 LYS B C 1
ATOM 2435 O O . LYS B 1 118 ? -6.969 0.603 8.391 1 69.25 118 LYS B O 1
ATOM 2440 N N . LYS B 1 119 ? -6.391 -1.505 8.82 1 55.31 119 L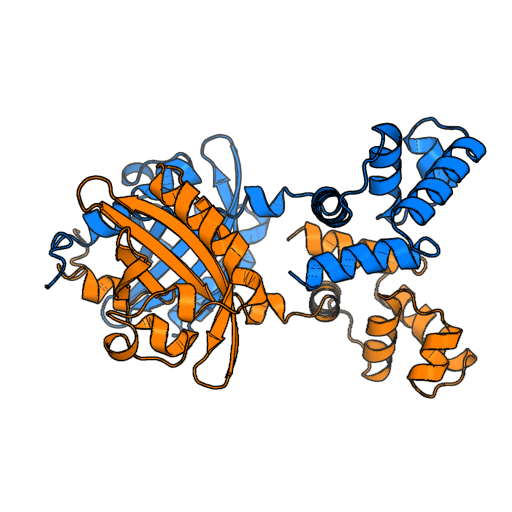YS B N 1
ATOM 2441 C CA . LYS B 1 119 ? -6.734 -1.317 10.227 1 55.31 119 LYS B CA 1
ATOM 2442 C C . LYS B 1 119 ? -5.738 -0.387 10.922 1 55.31 119 LYS B C 1
ATOM 2444 O O . LYS B 1 119 ? -6.02 0.137 12 1 55.31 119 LYS B O 1
ATOM 2449 N N . GLU B 1 120 ? -4.535 -0.315 10.305 1 51 120 GLU B N 1
ATOM 2450 C CA . GLU B 1 120 ? -3.635 0.603 10.992 1 51 120 GLU B CA 1
ATOM 2451 C C . GLU B 1 120 ? -4.172 2.031 10.961 1 51 120 GLU B C 1
ATOM 2453 O O . GLU B 1 120 ? -4.496 2.553 9.891 1 51 120 GLU B O 1
ATOM 2458 N N . SER B 1 121 ? -4.762 2.258 12.078 1 52.16 121 SER B N 1
ATOM 2459 C CA . SER B 1 121 ? -5.355 3.553 12.391 1 52.16 121 SER B CA 1
ATOM 2460 C C . SER B 1 121 ? -4.395 4.691 12.07 1 52.16 121 SER B C 1
ATOM 2462 O O . SER B 1 121 ? -3.178 4.512 12.094 1 52.16 121 SER B O 1
ATOM 2464 N N . ILE B 1 122 ? -4.969 5.699 11.266 1 52.66 122 ILE B N 1
ATOM 2465 C CA . ILE B 1 122 ? -4.23 6.949 11.141 1 52.66 122 ILE B CA 1
ATOM 2466 C C . ILE B 1 122 ? -3.34 7.152 12.367 1 52.66 122 ILE B C 1
ATOM 2468 O O . ILE B 1 122 ? -2.195 7.594 12.242 1 52.66 122 ILE B O 1
ATOM 2472 N N . LEU B 1 123 ? -3.951 6.723 13.398 1 54.56 123 LEU B N 1
ATOM 2473 C CA . LEU B 1 123 ? -3.232 6.91 14.656 1 54.56 123 LEU B CA 1
ATOM 2474 C C . LEU B 1 123 ? -1.996 6.02 14.711 1 54.56 123 LEU B C 1
ATOM 2476 O O . LEU B 1 123 ? -0.926 6.461 15.141 1 54.56 123 LEU B O 1
ATOM 2480 N N . ASP B 1 124 ? -2.197 4.867 14.273 1 57.19 124 ASP B N 1
ATOM 2481 C CA . ASP B 1 124 ? -1.094 3.924 14.43 1 57.19 124 ASP B CA 1
ATOM 2482 C C . ASP B 1 124 ? 0.072 4.293 13.508 1 57.19 124 ASP B C 1
ATOM 2484 O O . ASP B 1 124 ? 1.235 4.133 13.891 1 57.19 124 ASP B O 1
ATOM 2488 N N . LEU B 1 125 ? -0.306 4.77 12.438 1 53.81 125 LEU B N 1
ATOM 2489 C CA . LEU B 1 125 ? 0.748 5.18 11.516 1 53.81 125 LEU B CA 1
ATOM 2490 C C . LEU B 1 125 ? 1.555 6.336 12.094 1 53.81 125 LEU B C 1
ATOM 2492 O O . LEU B 1 125 ? 2.785 6.348 12.008 1 53.81 125 LEU B O 1
ATOM 2496 N N . GLY B 1 126 ? 0.801 7.305 12.516 1 53.62 126 GLY B N 1
ATOM 2497 C CA . GLY B 1 126 ? 1.5 8.43 13.109 1 53.62 126 GLY B CA 1
ATOM 2498 C C . GLY B 1 126 ? 2.344 8.047 14.312 1 53.62 126 GLY B C 1
ATOM 2499 O O . GLY B 1 126 ? 3.447 8.57 14.492 1 53.62 126 GLY B O 1
ATOM 2500 N N . LEU B 1 127 ? 1.761 7.148 15.086 1 55.72 127 LEU B N 1
ATOM 2501 C CA . LEU B 1 127 ? 2.482 6.742 16.281 1 55.72 127 LEU B CA 1
ATOM 2502 C C . LEU B 1 127 ? 3.734 5.949 15.922 1 55.72 127 LEU B C 1
ATOM 2504 O O . LEU B 1 127 ? 4.73 5.988 16.641 1 55.72 127 LEU B O 1
ATOM 2508 N N . ALA B 1 128 ? 3.617 5.215 15.008 1 52.94 128 ALA B N 1
ATOM 2509 C CA . ALA B 1 128 ? 4.785 4.441 14.602 1 52.94 128 ALA B CA 1
ATOM 2510 C C . ALA B 1 128 ? 5.918 5.355 14.141 1 52.94 128 ALA B C 1
ATOM 2512 O O . ALA B 1 128 ? 7.094 5.047 14.359 1 52.94 128 ALA B O 1
ATOM 2513 N N . LEU B 1 129 ? 5.637 6.301 13.516 1 50.34 129 LEU B N 1
ATOM 2514 C CA . LEU B 1 129 ? 6.641 7.199 12.953 1 50.34 129 LEU B CA 1
ATOM 2515 C C . LEU B 1 129 ? 7.312 8.016 14.047 1 50.34 129 LEU B C 1
ATOM 2517 O O . LEU B 1 129 ? 8.469 8.43 13.906 1 50.34 129 LEU B O 1
ATOM 2521 N N . SER B 1 130 ? 6.582 8.398 14.977 1 51.84 130 SER B N 1
ATOM 2522 C CA . SER B 1 130 ? 7.203 9.336 15.906 1 51.84 130 SER B CA 1
ATOM 2523 C C . SER B 1 130 ? 7.828 8.602 17.094 1 51.84 130 SER B C 1
ATOM 2525 O O . SER B 1 130 ? 8.57 9.195 17.875 1 51.84 130 SER B O 1
ATOM 2527 N N . SER B 1 131 ? 8.281 7.301 16.766 1 59.53 131 SER B N 1
ATOM 2528 C CA . SER B 1 131 ? 8.883 6.629 17.922 1 59.53 131 SER B CA 1
ATOM 2529 C C . SER B 1 131 ? 8.547 7.348 19.219 1 59.53 131 SER B C 1
ATOM 2531 O O . SER B 1 131 ? 9.344 7.336 20.172 1 59.53 131 SER B O 1
ATOM 2533 N N . VAL B 1 132 ? 7.656 8.109 19.438 1 62.25 132 VAL B N 1
ATOM 2534 C CA . VAL B 1 132 ? 7.344 8.891 20.625 1 62.25 132 VAL B CA 1
ATOM 2535 C C . VAL B 1 132 ? 6.477 8.062 21.578 1 62.25 132 VAL B C 1
ATOM 2537 O O . VAL B 1 132 ? 5.402 7.59 21.188 1 62.25 132 VAL B O 1
ATOM 2540 N N . PRO B 1 133 ? 7.047 7.723 22.672 1 74.12 133 PRO B N 1
ATOM 2541 C CA . PRO B 1 133 ? 6.223 7.027 23.656 1 74.12 133 PRO B CA 1
ATOM 2542 C C . PRO B 1 133 ? 5.047 7.871 24.141 1 74.12 133 PRO B C 1
ATOM 2544 O O . PRO B 1 133 ? 5.238 9.008 24.594 1 74.12 133 PRO B O 1
ATOM 2547 N N . LEU B 1 134 ? 3.863 7.473 23.953 1 80.56 134 LEU B N 1
ATOM 2548 C CA . LEU B 1 134 ? 2.676 8.172 24.422 1 80.56 134 LEU B CA 1
ATOM 2549 C C . LEU B 1 134 ? 1.967 7.359 25.5 1 80.56 134 LEU B C 1
ATOM 2551 O O . LEU B 1 134 ? 1.807 6.145 25.375 1 80.56 134 LEU B O 1
ATOM 2555 N N . ALA B 1 135 ? 1.709 8.102 26.672 1 82.44 135 ALA B N 1
ATOM 2556 C CA . ALA B 1 135 ? 0.863 7.492 27.703 1 82.44 135 ALA B CA 1
ATOM 2557 C C . ALA B 1 135 ? -0.518 7.16 27.141 1 82.44 135 ALA B C 1
ATOM 2559 O O . ALA B 1 135 ? -0.939 7.727 26.125 1 82.44 135 ALA B O 1
ATOM 2560 N N . PRO B 1 136 ? -1.135 6.262 27.75 1 83 136 PRO B N 1
ATOM 2561 C CA . PRO B 1 136 ? -2.453 5.836 27.266 1 83 136 PRO B CA 1
ATOM 2562 C C . PRO B 1 136 ? -3.412 7.008 27.062 1 83 136 PRO B C 1
ATOM 2564 O O . PRO B 1 136 ? -4.109 7.07 26.047 1 83 136 PRO B O 1
ATOM 2567 N N . HIS B 1 137 ? -3.408 7.918 27.984 1 86.38 137 HIS B N 1
ATOM 2568 C CA . HIS B 1 137 ? -4.297 9.062 27.859 1 86.38 137 HIS B CA 1
ATOM 2569 C C . HIS B 1 137 ? -3.873 9.969 26.703 1 86.38 137 HIS B C 1
ATOM 2571 O O . HIS B 1 137 ? -4.719 10.531 26.016 1 86.38 137 HIS B O 1
ATOM 2577 N N . GLU B 1 138 ? -2.594 10.039 26.547 1 88.62 138 GLU B N 1
ATOM 2578 C CA . GLU B 1 138 ? -2.086 10.852 25.453 1 88.62 138 GLU B CA 1
ATOM 2579 C C . GLU B 1 138 ? -2.494 10.258 24.094 1 88.62 138 GLU B C 1
ATOM 2581 O O . GLU B 1 138 ? -2.787 10.992 23.156 1 88.62 138 GLU B O 1
ATOM 2586 N N . GLN B 1 139 ? -2.568 8.969 24.047 1 85.12 139 GLN B N 1
ATOM 2587 C CA . GLN B 1 139 ? -2.984 8.297 22.812 1 85.12 139 GLN B CA 1
ATOM 2588 C C . GLN B 1 139 ? -4.438 8.625 22.484 1 85.12 139 GLN B C 1
ATOM 2590 O O . GLN B 1 139 ? -4.777 8.852 21.328 1 85.12 139 GLN B O 1
ATOM 2595 N N . LYS B 1 140 ? -5.129 8.602 23.5 1 87.31 140 LYS B N 1
ATOM 2596 C CA . LYS B 1 140 ? -6.543 8.914 23.312 1 87.31 140 LYS B CA 1
ATOM 2597 C C . LYS B 1 140 ? -6.727 10.352 22.844 1 87.31 140 LYS B C 1
ATOM 2599 O O . LYS B 1 140 ? -7.52 10.617 21.938 1 87.31 140 LYS B O 1
ATOM 2604 N N . VAL B 1 141 ? -6.023 11.242 23.484 1 91.25 141 VAL B N 1
ATOM 2605 C CA . VAL B 1 141 ? -6.098 12.648 23.109 1 91.25 141 VAL B CA 1
ATOM 2606 C C . VAL B 1 141 ? -5.617 12.828 21.672 1 91.25 141 VAL B C 1
ATOM 2608 O O . VAL B 1 141 ? -6.242 13.555 20.891 1 91.25 141 VAL B O 1
ATOM 2611 N N . LEU B 1 142 ? -4.555 12.195 21.312 1 87.25 142 LEU B N 1
ATOM 2612 C CA . LEU B 1 142 ? -3.982 12.289 19.984 1 87.25 142 LEU B CA 1
ATOM 2613 C C . LEU B 1 142 ? -4.992 11.852 18.922 1 87.25 142 LEU B C 1
ATOM 2615 O O . LEU B 1 142 ? -5.145 12.516 17.891 1 87.25 142 LEU B O 1
ATOM 2619 N N . ARG B 1 143 ? -5.672 10.758 19.188 1 83.62 143 ARG B N 1
ATOM 2620 C CA . ARG B 1 143 ? -6.664 10.242 18.25 1 83.62 143 ARG B CA 1
ATOM 2621 C C . ARG B 1 143 ? -7.727 11.297 17.953 1 83.62 143 ARG B C 1
ATOM 2623 O O . ARG B 1 143 ? -8.125 11.477 16.797 1 83.62 143 ARG B O 1
ATOM 2630 N N . LEU B 1 144 ? -8.133 11.984 18.984 1 88.31 144 LEU B N 1
ATOM 2631 C CA . LEU B 1 144 ? -9.195 12.977 18.812 1 88.31 144 LEU B CA 1
ATOM 2632 C C . LEU B 1 144 ? -8.641 14.266 18.203 1 88.31 144 LEU B C 1
ATOM 2634 O O . LEU B 1 144 ? -9.352 14.969 17.484 1 88.31 144 LEU B O 1
ATOM 2638 N N . LEU B 1 145 ? -7.336 14.516 18.469 1 89.25 145 LEU B N 1
ATOM 2639 C CA . LEU B 1 145 ? -6.68 15.68 17.891 1 89.25 145 LEU B CA 1
ATOM 2640 C C . LEU B 1 145 ? -6.621 15.57 16.375 1 89.25 145 LEU B C 1
ATOM 2642 O O . LEU B 1 145 ? -6.562 16.594 15.68 1 89.25 145 LEU B O 1
ATOM 2646 N N . LEU B 1 146 ? -6.691 14.328 15.898 1 86 146 LEU B N 1
ATOM 2647 C CA . LEU B 1 146 ? -6.59 14.094 14.461 1 86 146 LEU B CA 1
ATOM 2648 C C . LEU B 1 146 ? -7.957 14.188 13.797 1 86 146 LEU B C 1
ATOM 2650 O O . LEU B 1 146 ? -8.078 13.984 12.586 1 86 146 LEU B O 1
ATOM 2654 N N . THR B 1 147 ? -8.969 14.453 14.555 1 85.5 147 THR B N 1
ATOM 2655 C CA . THR B 1 147 ? -10.297 14.742 14.047 1 85.5 147 THR B CA 1
ATOM 2656 C C . THR B 1 147 ? -10.586 16.234 14.102 1 85.5 147 THR B C 1
ATOM 2658 O O . THR B 1 147 ? -9.68 17.047 14.336 1 85.5 147 THR B O 1
ATOM 2661 N N . ASP B 1 148 ? -11.812 16.625 13.836 1 87.69 148 ASP B N 1
ATOM 2662 C CA . ASP B 1 148 ? -12.156 18.047 13.875 1 87.69 148 ASP B CA 1
ATOM 2663 C C . ASP B 1 148 ? -12.648 18.453 15.266 1 87.69 148 ASP B C 1
ATOM 2665 O O . ASP B 1 148 ? -13.141 19.562 15.453 1 87.69 148 ASP B O 1
ATOM 2669 N N . ALA B 1 149 ? -12.469 17.578 16.234 1 91.06 149 ALA B N 1
ATOM 2670 C CA . ALA B 1 149 ? -12.93 17.891 17.594 1 91.06 149 ALA B CA 1
ATOM 2671 C C . ALA B 1 149 ? -12.086 19 18.203 1 91.06 149 ALA B C 1
ATOM 2673 O O . ALA B 1 149 ? -10.852 18.953 18.172 1 91.06 149 ALA B O 1
ATOM 2674 N N . SER B 1 150 ? -12.781 20.016 18.781 1 92.06 150 SER B N 1
ATOM 2675 C CA . SER B 1 150 ? -12.078 21.062 19.516 1 92.06 150 SER B CA 1
ATOM 2676 C C . SER B 1 150 ? -11.484 20.516 20.812 1 92.06 150 SER B C 1
ATOM 2678 O O . SER B 1 150 ? -11.852 19.438 21.266 1 92.06 150 SER B O 1
ATOM 2680 N N . GLU B 1 151 ? -10.555 21.359 21.359 1 93.31 151 GLU B N 1
ATOM 2681 C CA . GLU B 1 151 ? -9.977 20.969 22.641 1 93.31 151 GLU B CA 1
ATOM 2682 C C . GLU B 1 151 ? -11.062 20.781 23.703 1 93.31 151 GLU B C 1
ATOM 2684 O O . GLU B 1 151 ? -10.984 19.859 24.516 1 93.31 151 GLU B O 1
ATOM 2689 N N . LYS B 1 152 ? -12.055 21.625 23.672 1 95 152 LYS B N 1
ATOM 2690 C CA . LYS B 1 152 ? -13.164 21.516 24.609 1 95 152 LYS B CA 1
ATOM 2691 C C . LYS B 1 152 ? -13.93 20.203 24.391 1 95 152 LYS B C 1
ATOM 2693 O O . LYS B 1 152 ? -14.281 19.516 25.344 1 95 152 LYS B O 1
ATOM 2698 N N . GLN B 1 153 ? -14.172 19.812 23.203 1 95.12 153 GLN B N 1
ATOM 2699 C CA . GLN B 1 153 ? -14.883 18.578 22.859 1 95.12 153 GLN B CA 1
ATOM 2700 C C . GLN B 1 153 ? -14.07 17.359 23.25 1 95.12 153 GLN B C 1
ATOM 2702 O O . GLN B 1 153 ? -14.625 16.359 23.719 1 95.12 153 GLN B O 1
ATOM 2707 N N . ILE B 1 154 ? -12.773 17.438 23.062 1 95.5 154 ILE B N 1
ATOM 2708 C CA . ILE B 1 154 ? -11.883 16.344 23.438 1 95.5 154 ILE B CA 1
ATOM 2709 C C . ILE B 1 154 ? -11.953 16.109 24.938 1 95.5 154 ILE B C 1
ATOM 2711 O O . ILE B 1 154 ? -12.078 14.977 25.406 1 95.5 154 ILE B O 1
ATOM 2715 N N . ALA B 1 155 ? -11.891 17.25 25.703 1 96.06 155 ALA B N 1
ATOM 2716 C CA . ALA B 1 155 ? -11.992 17.156 27.156 1 96.06 155 ALA B CA 1
ATOM 2717 C C . ALA B 1 155 ? -13.297 16.469 27.562 1 96.06 155 ALA B C 1
ATOM 2719 O O . ALA B 1 155 ? -13.289 15.562 28.391 1 96.06 155 ALA B O 1
ATOM 2720 N N . GLN B 1 156 ? -14.352 16.828 26.922 1 96.31 156 GLN B N 1
ATOM 2721 C CA . GLN B 1 156 ? -15.672 16.281 27.25 1 96.31 156 GLN B CA 1
ATOM 2722 C C . GLN B 1 156 ? -15.75 14.797 26.906 1 96.31 156 GLN B C 1
ATOM 2724 O O . GLN B 1 156 ? -16.219 14 27.719 1 96.31 156 GLN B O 1
ATOM 2729 N N . ARG B 1 157 ? -15.242 14.422 25.797 1 94.44 157 ARG B N 1
ATOM 2730 C CA . ARG B 1 157 ? -15.344 13.047 25.328 1 94.44 157 ARG B CA 1
ATOM 2731 C C . ARG B 1 157 ? -14.5 12.109 26.203 1 94.44 157 ARG B C 1
ATOM 2733 O O . ARG B 1 157 ? -14.859 10.945 26.391 1 94.44 157 ARG B O 1
ATOM 2740 N N . LEU B 1 158 ? -13.461 12.648 26.703 1 94.75 158 LEU B N 1
ATOM 2741 C CA . LEU B 1 158 ? -12.547 11.781 27.438 1 94.75 158 LEU B CA 1
ATOM 2742 C C . LEU B 1 158 ? -12.742 11.938 28.953 1 94.75 158 LEU B C 1
ATOM 2744 O O . LEU B 1 158 ? -12.055 11.289 29.734 1 94.75 158 LEU B O 1
ATOM 2748 N N . GLY B 1 159 ? -13.633 12.836 29.328 1 95.06 159 GLY B N 1
ATOM 2749 C CA . GLY B 1 159 ? -13.859 13.055 30.75 1 95.06 159 GLY B CA 1
ATOM 2750 C C . GLY B 1 159 ? -12.703 13.742 31.438 1 95.06 159 GLY B C 1
ATOM 2751 O O . GLY B 1 159 ? -12.352 13.383 32.562 1 95.06 159 GLY B O 1
ATOM 2752 N N . LEU B 1 160 ? -12.094 14.656 30.844 1 94 160 LEU B N 1
ATOM 2753 C CA . LEU B 1 160 ? -10.953 15.398 31.391 1 94 160 LEU B CA 1
ATOM 2754 C C . LEU B 1 160 ? -11.312 16.859 31.578 1 94 160 LEU B C 1
ATOM 2756 O O . LEU B 1 160 ? -12.242 17.375 30.953 1 94 160 LEU B O 1
ATOM 2760 N N . ALA B 1 161 ? -10.555 17.453 32.5 1 95.69 161 ALA B N 1
ATOM 2761 C CA . ALA B 1 161 ? -10.617 18.906 32.562 1 95.69 161 ALA B CA 1
ATOM 2762 C C . ALA B 1 161 ? -9.977 19.547 31.344 1 95.69 161 ALA B C 1
ATOM 2764 O O . ALA B 1 161 ? -9.016 19.016 30.781 1 95.69 161 ALA B O 1
ATOM 2765 N N . VAL B 1 162 ? -10.516 20.703 30.984 1 93.44 162 VAL B N 1
ATOM 2766 C CA . VAL B 1 162 ? -10.008 21.422 29.812 1 93.44 162 VAL B CA 1
ATOM 2767 C C . VAL B 1 162 ? -8.539 21.766 30.031 1 93.44 162 VAL B C 1
ATOM 2769 O O . VAL B 1 162 ? -7.727 21.656 29.094 1 93.44 162 VAL B O 1
ATOM 2772 N N . SER B 1 163 ? -8.188 22.125 31.203 1 95.19 163 SER B N 1
ATOM 2773 C CA . SER B 1 163 ? -6.801 22.469 31.516 1 95.19 163 SER B CA 1
ATOM 2774 C C . SER B 1 163 ? -5.891 21.25 31.391 1 95.19 163 SER B C 1
ATOM 2776 O O . SER B 1 163 ? -4.77 21.359 30.875 1 95.19 163 SER B O 1
ATOM 2778 N N . THR B 1 164 ? -6.273 20.109 31.844 1 94.69 164 THR B N 1
ATOM 2779 C CA . THR B 1 164 ? -5.527 18.875 31.719 1 94.69 164 THR B CA 1
ATOM 2780 C C . THR B 1 164 ? -5.367 18.484 30.25 1 94.69 164 THR B C 1
ATOM 2782 O O . THR B 1 164 ? -4.285 18.078 29.812 1 94.69 164 THR B O 1
ATOM 2785 N N . THR B 1 165 ? -6.438 18.594 29.547 1 95.06 165 THR B N 1
ATOM 2786 C CA . THR B 1 165 ? -6.406 18.297 28.125 1 95.06 165 THR B CA 1
ATOM 2787 C C . THR B 1 165 ? -5.391 19.188 27.422 1 95.06 165 THR B C 1
ATOM 2789 O O . THR B 1 165 ? -4.625 18.719 26.562 1 95.06 165 THR B O 1
ATOM 2792 N N . HIS B 1 166 ? -5.438 20.484 27.781 1 95.12 166 HIS B N 1
ATOM 2793 C CA . HIS B 1 166 ? -4.484 21.406 27.188 1 95.12 166 HIS B CA 1
ATOM 2794 C C . HIS B 1 166 ? -3.049 20.984 27.469 1 95.12 166 HIS B C 1
ATOM 2796 O O . HIS B 1 166 ? -2.193 21.047 26.578 1 95.12 166 HIS B O 1
ATOM 2802 N N . SER B 1 167 ? -2.791 20.547 28.672 1 95.75 167 SER B N 1
ATOM 2803 C CA . SER B 1 167 ? -1.462 20.062 29.031 1 95.75 167 SER B CA 1
ATOM 2804 C C . SER B 1 167 ? -1.062 18.875 28.156 1 95.75 167 SER B C 1
ATOM 2806 O O . SER B 1 167 ? 0.077 18.781 27.703 1 95.75 167 SER B O 1
ATOM 2808 N N . TYR B 1 168 ? -1.99 17.969 27.984 1 94.06 168 TYR B N 1
ATOM 2809 C CA . TYR B 1 168 ? -1.722 16.812 27.141 1 94.06 168 TYR B CA 1
ATOM 2810 C C . TYR B 1 168 ? -1.441 17.234 25.703 1 94.06 168 TYR B C 1
ATOM 2812 O O . TYR B 1 168 ? -0.524 16.719 25.062 1 94.06 168 TYR B O 1
ATOM 2820 N N . VAL B 1 169 ? -2.221 18.156 25.188 1 95.06 169 VAL B N 1
ATOM 2821 C CA . VAL B 1 169 ? -2.102 18.625 23.812 1 95.06 169 VAL B CA 1
ATOM 2822 C C . VAL B 1 169 ? -0.726 19.266 23.594 1 95.06 169 VAL B C 1
ATOM 2824 O O . VAL B 1 169 ? -0.02 18.906 22.641 1 95.06 169 VAL B O 1
ATOM 2827 N N . THR B 1 170 ? -0.381 20.172 24.469 1 94.5 170 THR B N 1
ATOM 2828 C CA . THR B 1 170 ? 0.918 20.828 24.375 1 94.5 170 THR B CA 1
ATOM 2829 C C . THR B 1 170 ? 2.049 19.812 24.484 1 94.5 170 THR B C 1
ATOM 2831 O O . THR B 1 170 ? 3.049 19.906 23.781 1 94.5 170 THR B O 1
ATOM 2834 N N . GLY B 1 171 ? 1.931 18.891 25.438 1 91.94 171 GLY B N 1
ATOM 2835 C CA . GLY B 1 171 ? 2.91 17.828 25.562 1 91.94 171 GLY B CA 1
ATOM 2836 C C . GLY B 1 171 ? 3.07 17 24.297 1 91.94 171 GLY B C 1
ATOM 2837 O O . GLY B 1 171 ? 4.191 16.656 23.922 1 91.94 171 GLY B O 1
ATOM 2838 N N . ILE B 1 172 ? 1.992 16.703 23.703 1 89.75 172 ILE B N 1
ATOM 2839 C CA . ILE B 1 172 ? 1.999 15.922 22.469 1 89.75 172 ILE B CA 1
ATOM 2840 C C . ILE B 1 172 ? 2.715 16.688 21.375 1 89.75 172 ILE B C 1
ATOM 2842 O O . ILE B 1 172 ? 3.551 16.141 20.656 1 89.75 172 ILE B O 1
ATOM 2846 N N . PHE B 1 173 ? 2.381 18.031 21.266 1 90.62 173 PHE B N 1
ATOM 2847 C CA . PHE B 1 173 ? 3.051 18.844 20.266 1 90.62 173 PHE B CA 1
ATOM 2848 C C . PHE B 1 173 ? 4.559 18.844 20.484 1 90.62 173 PHE B C 1
ATOM 2850 O O . PHE B 1 173 ? 5.328 18.688 19.531 1 90.62 173 PHE B O 1
ATOM 2857 N N . ARG B 1 174 ? 4.934 18.984 21.656 1 90.38 174 ARG B N 1
ATOM 2858 C CA . ARG B 1 174 ? 6.352 19 22 1 90.38 174 ARG B CA 1
ATOM 2859 C C . ARG B 1 174 ? 7.008 17.656 21.672 1 90.38 174 ARG B C 1
ATOM 2861 O O . ARG B 1 174 ? 8.086 17.625 21.062 1 90.38 174 ARG B O 1
ATOM 2868 N N . LYS B 1 175 ? 6.391 16.594 22.031 1 86.94 175 LYS B N 1
ATOM 2869 C CA . LYS B 1 175 ? 6.949 15.258 21.812 1 86.94 175 LYS B CA 1
ATOM 2870 C C . LYS B 1 175 ? 7.141 14.977 20.328 1 86.94 175 LYS B C 1
ATOM 2872 O O . LYS B 1 175 ? 8.102 14.305 19.938 1 86.94 175 LYS B O 1
ATOM 2877 N N . PHE B 1 176 ? 6.254 15.5 19.516 1 85.31 176 PHE B N 1
ATOM 2878 C CA . PHE B 1 176 ? 6.324 15.25 18.094 1 85.31 176 PHE B CA 1
ATOM 2879 C C . PHE B 1 176 ? 7.102 16.359 17.391 1 85.31 176 PHE B C 1
ATOM 2881 O O . PHE B 1 176 ? 7.34 16.281 16.172 1 85.31 176 PHE B O 1
ATOM 2888 N N . GLY B 1 177 ? 7.48 17.422 18.062 1 86.19 177 GLY B N 1
ATOM 2889 C CA . GLY B 1 177 ? 8.273 18.516 17.531 1 86.19 177 GLY B CA 1
ATOM 2890 C C . GLY B 1 177 ? 7.508 19.375 16.531 1 86.19 177 GLY B C 1
ATOM 2891 O O . GLY B 1 177 ? 8.07 19.812 15.523 1 86.19 177 GLY B O 1
ATOM 2892 N N . VAL B 1 178 ? 6.238 19.469 16.781 1 88.62 178 VAL B N 1
ATOM 2893 C CA . VAL B 1 178 ? 5.418 20.234 15.852 1 88.62 178 VAL B CA 1
ATOM 2894 C C . VAL B 1 178 ? 4.848 21.453 16.562 1 88.62 178 VAL B C 1
ATOM 2896 O O . VAL B 1 178 ? 4.789 21.5 17.797 1 88.62 178 VAL B O 1
ATOM 2899 N N . ARG B 1 179 ? 4.492 22.391 15.68 1 88 179 ARG B N 1
ATOM 2900 C CA . ARG B 1 179 ? 3.832 23.578 16.203 1 88 179 ARG B CA 1
ATOM 2901 C C . ARG B 1 179 ? 2.342 23.562 15.883 1 88 179 ARG B C 1
ATOM 2903 O O . ARG B 1 179 ? 1.953 23.672 14.719 1 88 179 ARG B O 1
ATOM 2910 N N . GLY B 1 180 ? 1.57 23.344 16.953 1 89.38 180 GLY B N 1
ATOM 2911 C CA . GLY B 1 180 ? 0.128 23.453 16.812 1 89.38 180 GLY B CA 1
ATOM 2912 C C . GLY B 1 180 ? -0.5 22.234 16.156 1 89.38 180 GLY B C 1
ATOM 2913 O O . GLY B 1 180 ? 0.192 21.266 15.852 1 89.38 180 GLY B O 1
ATOM 2914 N N . ARG B 1 181 ? -1.794 22.344 16.062 1 88.75 181 ARG B N 1
ATOM 2915 C CA . ARG B 1 181 ? -2.584 21.219 15.562 1 88.75 181 ARG B CA 1
ATOM 2916 C C . ARG B 1 181 ? -2.328 20.984 14.078 1 88.75 181 ARG B C 1
ATOM 2918 O O . ARG B 1 181 ? -2.268 19.844 13.625 1 88.75 181 ARG B O 1
ATOM 2925 N N . ALA B 1 182 ? -2.232 22.062 13.25 1 86.81 182 ALA B N 1
ATOM 2926 C CA . ALA B 1 182 ? -1.928 21.922 11.828 1 86.81 182 ALA B CA 1
ATOM 2927 C C . ALA B 1 182 ? -0.597 21.203 11.625 1 86.81 182 ALA B C 1
ATOM 2929 O O . ALA B 1 182 ? -0.462 20.375 10.719 1 86.81 182 ALA B O 1
ATOM 2930 N N . GLY B 1 183 ? 0.36 21.547 12.445 1 86.88 183 GLY B N 1
ATOM 2931 C CA . GLY B 1 183 ? 1.643 20.859 12.398 1 86.88 183 GLY B CA 1
ATOM 2932 C C . GLY B 1 183 ? 1.538 19.375 12.672 1 86.88 183 GLY B C 1
ATOM 2933 O O . GLY B 1 183 ? 2.152 18.562 11.977 1 86.88 183 GLY B O 1
ATOM 2934 N N . LEU B 1 184 ? 0.732 19.062 13.68 1 86.25 184 LEU B N 1
ATOM 2935 C CA . LEU B 1 184 ? 0.542 17.672 14.023 1 86.25 184 LEU B CA 1
ATOM 2936 C C . LEU B 1 184 ? -0.121 16.906 12.875 1 86.25 184 LEU B C 1
ATOM 2938 O O . LEU B 1 184 ? 0.369 15.859 12.445 1 86.25 184 LEU B O 1
ATOM 2942 N N . MET B 1 185 ? -1.203 17.438 12.367 1 83.88 185 MET B N 1
ATOM 2943 C CA . MET B 1 185 ? -1.986 16.75 11.336 1 83.88 185 MET B CA 1
ATOM 2944 C C . MET B 1 185 ? -1.205 16.672 10.031 1 83.88 185 MET B C 1
ATOM 2946 O O . MET B 1 185 ? -1.325 15.68 9.297 1 83.88 185 MET B O 1
ATOM 2950 N N . SER B 1 186 ? -0.384 17.703 9.758 1 82.25 186 SER B N 1
ATOM 2951 C CA . SER B 1 186 ? 0.438 17.656 8.547 1 82.25 186 SER B CA 1
ATOM 2952 C C . SER B 1 186 ? 1.455 16.531 8.617 1 82.25 186 SER B C 1
ATOM 2954 O O . SER B 1 186 ? 1.768 15.906 7.602 1 82.25 186 SER B O 1
ATOM 2956 N N . LEU B 1 187 ? 2.002 16.344 9.797 1 75.94 187 LEU B N 1
ATOM 2957 C CA . LEU B 1 187 ? 2.938 15.234 9.992 1 75.94 187 LEU B CA 1
ATOM 2958 C C . LEU B 1 187 ? 2.283 13.898 9.656 1 75.94 187 LEU B C 1
ATOM 2960 O O . LEU B 1 187 ? 2.896 13.047 9 1 75.94 187 LEU B O 1
ATOM 2964 N N . TRP B 1 188 ? 1.053 13.68 10.117 1 73.44 188 TRP B N 1
ATOM 2965 C CA . TRP B 1 188 ? 0.314 12.453 9.836 1 73.44 188 TRP B CA 1
ATOM 2966 C C . TRP B 1 188 ? 0.007 12.328 8.352 1 73.44 188 TRP B C 1
ATOM 2968 O O . TRP B 1 188 ? 0.119 11.242 7.777 1 73.44 188 TRP B O 1
ATOM 2978 N N . LEU B 1 189 ? -0.424 13.438 7.754 1 72.5 189 LEU B N 1
ATOM 2979 C CA . LEU B 1 189 ? -0.738 13.438 6.328 1 72.5 189 LEU B CA 1
ATOM 2980 C C . LEU B 1 189 ? 0.498 13.109 5.5 1 72.5 189 LEU B C 1
ATOM 2982 O O . LEU B 1 189 ? 0.423 12.328 4.547 1 72.5 189 LEU B O 1
ATOM 2986 N N . GLU B 1 190 ? 1.59 13.711 5.871 1 70.25 190 GLU B N 1
ATOM 2987 C CA . GLU B 1 190 ? 2.85 13.461 5.176 1 70.25 190 GLU B CA 1
ATOM 2988 C C . GLU B 1 190 ? 3.252 11.992 5.277 1 70.25 190 GLU B C 1
ATOM 2990 O O . GLU B 1 190 ? 3.723 11.398 4.301 1 70.25 190 GLU B O 1
ATOM 2995 N N . ASN B 1 191 ? 3.072 11.508 6.469 1 65.25 191 ASN B N 1
ATOM 2996 C CA . ASN B 1 191 ? 3.486 10.125 6.699 1 65.25 191 ASN B CA 1
ATOM 2997 C C . ASN B 1 191 ? 2.582 9.141 5.965 1 65.25 191 ASN B C 1
ATOM 2999 O O . ASN B 1 191 ? 3.023 8.055 5.582 1 65.25 191 ASN B O 1
ATOM 3003 N N . LEU B 1 192 ? 1.349 9.578 5.887 1 62.53 192 LEU B N 1
ATOM 3004 C CA . LEU B 1 192 ? 0.395 8.719 5.191 1 62.53 192 LEU B CA 1
ATOM 3005 C C . LEU B 1 192 ? 0.619 8.766 3.684 1 62.53 192 LEU B C 1
ATOM 3007 O O . LEU B 1 192 ? 0.27 7.82 2.971 1 62.53 192 LEU B O 1
ATOM 3011 N N . THR B 1 193 ? 1.21 9.93 3.271 1 57.88 193 THR B N 1
ATOM 3012 C CA . THR B 1 193 ? 1.421 10.086 1.837 1 57.88 193 THR B CA 1
ATOM 3013 C C . THR B 1 193 ? 2.805 9.578 1.437 1 57.88 193 THR B C 1
ATOM 3015 O O . THR B 1 193 ? 3.055 9.305 0.261 1 57.88 193 THR B O 1
ATOM 3018 N N . ARG B 1 194 ? 3.807 9.781 2.398 1 50.97 194 ARG B N 1
ATOM 3019 C CA . ARG B 1 194 ? 5.168 9.336 2.105 1 50.97 194 ARG B CA 1
ATOM 3020 C C . ARG B 1 194 ? 5.223 7.832 1.894 1 50.97 194 ARG B C 1
ATOM 3022 O O . ARG B 1 194 ? 6.105 7.328 1.195 1 50.97 194 ARG B O 1
ATOM 3029 N N . ASP B 1 195 ? 4.23 7.199 2.604 1 43 195 ASP B N 1
ATOM 3030 C CA . ASP B 1 195 ? 4.473 5.781 2.35 1 43 195 ASP B CA 1
ATOM 3031 C C . ASP B 1 195 ? 3.893 5.359 1.003 1 43 195 ASP B C 1
ATOM 3033 O O . ASP B 1 195 ? 2.758 5.711 0.672 1 43 195 ASP B O 1
#

Sequence (390 aa):
MSIEIGKDITAFADQLLDAVFLVDTGGRIQYVSAACEGIFGYTPKDMAGEFIIDLVMPADRDRTIIEAKQVMSGKKRIGFENRYRHKDGSAVHIMWSAGWLQSERLRVGVARDVTALKKESILDLGLALSSVPLAPHEQKVLRLLLTDASEKQIAQRLGLAVSTTHSYVTGIFRKFGVRGRAGLMSLWLENLTRDMSIEIGKDITAFADQLLDAVFLVDTGGRIQYVSAACEGIFGYTPKDMAGEFIIDLVMPADRDRTIIEAKQVMSGKKRIGFENRYRHKDGSAVHIMWSAGWLQSERLRVGVARDVTALKKESILDLGLALSSVPLAPHEQKVLRLLLTDASEKQIAQRLGLAVSTTHSYVTGIFRKFGVRGRAGLMSLWLENLTRD

InterPro domains:
  IPR000014 PAS domain [PS50112] (5-75)
  IPR000014 PAS domain [SM00091] (7-73)
  IPR000014 PAS domain [TIGR00229] (11-119)
  IPR000014 PAS domain [cd00130] (18-114)
  IPR000792 Transcription regulator LuxR, C-terminal [PF00196] (133-185)
  IPR000792 Transcription regulator LuxR, C-terminal [PS50043] (127-192)
  IPR000792 Transcription regulator LuxR, C-terminal [SM00421] (131-188)
  IPR013655 PAS fold 3 [PF08447] (31-98)
  IPR016032 Signal transduction response regulator, C-terminal effector [SSF46894] (130-190)
  IPR035965 PAS domain superfamily [SSF55785] (13-119)
  IPR036388 Winged helix-like DNA-binding domain superfamily [G3DSA:1.10.10.10] (131-191)

Secondary structure (DSSP, 8-state):
------S-HHHHHTTSSSEEEEE-TTSBEEEE-THHHHHHS--HHHHTTSBGGGGB-GGGHHHHHHHHHHHHTT--EEEEEEEEE-TTS-EEEEEEEEEEETTTTEEEEEEEE-HHHHHS-HHHHHHHHH-----HHHHHHHHHHTTT--HHHHHHHHT--HHHHHHHHHHHHHHHT--HHHHHHHHHHHHHHH-/------S-HHHHHTTSSSEEEEE-TTSBEEEE-THHHHHHS--HHHHTTSBGGGGB-GGGHHHHHHHHHHHHTT--EEEEEEEEE-TTS-EEEEEEEEEEETTTTEEEEEEEE-HHHHHS-HHHHHHHHH-----HHHHHHHHHHTTT--HHHHHHHHT--HHHHHHHHHHHHHHHT--HHHHHHHHHHHHHHH-